Protein AF-0000000072628852 (afdb_homodimer)

pLDDT: mean 93.54, std 13.9, range [22.5, 98.94]

InterPro domains:
  IPR001269 tRNA-dihydrouridine synthase [PIRSF006621] (16-279)
  IPR013785 Aldolase-type TIM barrel [G3DSA:3.20.20.70] (20-251)
  IPR018517 tRNA-dihydrouridine synthase, conserved site [PS01136] (101-119)
  IPR035587 DUS-like, FMN-binding domain [PF01207] (23-256)
  IPR035587 DUS-like, FMN-binding domain [cd02801] (21-249)

Solvent-accessible surface area (backbone atoms only — not comparable to full-atom values): 32462 Å² total; per-residue (Å²): 133,85,78,76,81,78,78,78,78,82,73,81,76,72,75,74,76,78,50,44,34,29,40,39,60,31,74,90,55,24,42,71,73,47,44,56,53,27,47,76,21,50,38,71,42,41,24,29,26,67,37,52,18,59,41,45,64,74,29,69,72,36,25,62,73,73,59,66,79,44,90,96,51,58,31,32,44,28,28,34,48,81,47,35,66,38,44,32,53,37,46,61,73,43,60,91,49,40,43,27,38,29,41,40,27,35,50,62,50,63,79,45,30,76,72,44,18,17,34,45,41,65,80,36,54,64,56,53,24,48,27,45,31,50,27,41,68,76,49,72,54,82,82,52,36,39,29,42,34,32,44,40,50,95,44,66,66,58,37,43,50,43,51,50,45,37,49,72,31,59,44,56,35,40,35,40,32,31,41,37,68,86,52,81,82,64,79,56,41,54,67,58,49,24,54,42,41,72,70,46,89,58,52,30,28,41,26,62,92,34,61,37,37,66,50,37,52,50,50,25,66,71,22,65,28,51,21,36,32,26,52,69,24,38,50,35,15,48,34,13,62,63,62,38,91,54,49,49,70,66,58,54,52,51,51,54,50,49,39,70,73,65,66,56,57,55,70,64,56,49,50,51,47,53,38,35,38,55,83,75,40,57,70,74,57,42,57,54,59,74,64,56,88,44,64,67,58,48,53,51,48,40,53,64,70,63,74,90,132,82,79,75,77,73,76,75,76,78,72,78,77,71,73,74,77,77,51,42,34,30,40,39,60,30,74,88,54,24,42,72,71,48,44,55,52,26,47,75,21,51,38,71,43,41,25,29,26,66,36,53,18,59,40,43,63,75,29,70,71,36,25,61,73,73,60,66,80,44,91,95,49,57,32,33,43,26,29,34,50,79,46,34,64,38,44,32,54,35,46,61,74,44,60,90,49,40,44,26,37,28,40,41,28,34,49,62,50,64,80,45,29,76,72,44,18,18,33,46,41,66,79,36,53,65,58,53,25,48,27,46,30,49,26,38,68,77,48,71,56,81,80,50,37,39,29,40,34,33,43,40,52,96,45,65,66,58,36,43,50,40,50,51,46,37,49,72,32,59,42,57,35,39,33,40,31,31,41,37,67,86,53,81,84,63,79,57,42,53,67,57,50,25,53,42,42,72,72,46,90,59,50,31,28,41,27,61,90,34,61,39,36,66,51,38,53,49,49,26,66,72,23,65,28,50,20,34,31,25,52,68,25,40,50,35,15,48,33,13,61,63,63,39,91,54,50,47,71,66,58,56,51,51,51,54,50,50,39,71,73,67,66,56,56,56,68,64,56,49,50,51,48,51,38,36,38,55,83,74,40,56,70,72,57,42,58,54,59,75,65,57,84,46,64,67,58,48,52,52,46,39,52,64,70,64,73,91

Radius of gyration: 30.69 Å; Cα contacts (8 Å, |Δi|>4): 1149; chains: 2; bounding box: 57×159×66 Å

Sequence (616 aa):
MISEEQENNDDFDQQQCVPLFVAAPMVRYSKLPFRRLVKNYGCDIVYTPMIYADCFIKSEKCRAVEFVPSDGDFPIVQFAAKNAEDFAGAAELVYGHCQGIDLNCGCPKRDVRSEGFGSKLLDDPQLIFDIVRQCRRRISDENFSISIKIRLKKSLEETVDLCRKAEYAGISHITVHARTVEQRNEPPNYDSIATIKQALNIPVFANGNCKTRLEALNISKLTKADGVMAANGLLENPAMFSGYLKTPKQCVLNWLEIENEENLSFEYFHQILVFMLRSSLPKEKRNIFNCLKNSNDVRNFLKEFYFDMISEEQENNDDFDQQQCVPLFVAAPMVRYSKLPFRRLVKNYGCDIVYTPMIYADCFIKSEKCRAVEFVPSDGDFPIVQFAAKNAEDFAGAAELVYGHCQGIDLNCGCPKRDVRSEGFGSKLLDDPQLIFDIVRQCRRRISDENFSISIKIRLKKSLEETVDLCRKAEYAGISHITVHARTVEQRNEPPNYDSIATIKQALNIPVFANGNCKTRLEALNISKLTKADGVMAANGLLENPAMFSGYLKTPKQCVLNWLEIENEENLSFEYFHQILVFMLRSSLPKEKRNIFNCLKNSNDVRNFLKEFYFD

Organism: Meloidogyne incognita (NCBI:txid6306)

Nearest PDB structures (foldseek):
  6ei9-assembly2_B  TM=8.338E-01  e=3.652E-18  Escherichia coli
  1vhn-assembly1_A  TM=8.479E-01  e=5.421E-18  Thermotoga maritima
  3b0u-assembly2_Y  TM=8.279E-01  e=1.067E-17  Thermus thermophilus HB8
  3b0p-assembly1_A  TM=8.114E-01  e=1.693E-16  Thermus thermophilus HB8
  8e5h-assembly1_A  TM=6.664E-01  e=9.885E-09  Stutzerimonas chloritidismutans AW-1

Secondary structure (DSSP, 8-state):
-----------------PPEEEEPP-TTT-SHHHHHHHHTTT-SEEBPPPEEHHHHHH-HHHHHHH---BTTB-PEEEEE-SSHHHHHHHHHHHTTSSSEEEEEE----HHHHTTT-GGGGGG-HHHHHHHHHHHHHH---TTSEEEEEEEE-SSHHHHHHHHHHHHHHT-SEEEEEEEESS-SSSPP-HHHHHHHHHH-SS-EEEESS--SHHHHHHHHHHH--SEEEESHHHHH-TTGGGT-SS--HHHHHHHHHHHHHHT--HHHHHHHHHHHHTTTS-HHHHHHHHT--SHHHHHHHHIIIII-/-----------------PPEEEEPP-TTT-SHHHHHHHHTTT-SEEBPPPEEHHHHHH-HHHHHHH---BTTB-PEEEEE-SSHHHHHHHHHHHTTSSSEEEEEE----HHHHTTT-GGGGGG-HHHHHHHHHHHHHH---TTSEEEEEEEE-SSHHHHHHHHHHHHHHT-SEEEEEEEESS-SSSPP-HHHHHHHHHH-SS-EEEESS--SHHHHHHHHHHH--SEEEESHHHHH-TTGGGT-SS--HHHHHHHHHHHHHHT--HHHHHHHHHHHHTTTS-HHHHHHHHT--SHHHHHHHHIIIII-

Foldseek 3Di:
DCPPPPPPPPPPPVVLQQFAEEADADQQALDPLLVVLLVVQRHPAYEYHEAELVCCQPDPVSVVVRDDQDPPAAHAYEYWDQAQCSLLSSQVVCPPRHQAYEAALAALDPVQVVVPTHVNCLVPLVRLLRNLLSSCVSPVPLRHAYEYEHEDDPDLVSVLVSLVSNVVSPGQEYEYEQHHSPDDPDAGDLVSLLVSVVSDDHAYEYEDDDQALVSFSVSCVSNVGNHYYYYLNCLLASNRNNPDPAHDPVSLVSLLVSCVVPVDDFVNSLSSVLSRCVVVDPPVLSVVSNPDDDDVVNVVSCVPGPPD/DPPPPPPPPPPPPPVLQQFAEEADADQQALDPLLVVLLVVQRHPAYEYHEAELVCCQPDPVSVVVRDDQDPPAAHAYEYWDQAQCSLLSSQVVCPPRHQAYEAALAALDPVQVVVPTHVNCLVPLVRLLRNLLSSCVSPVPLRHAYEYEHEDDPDLVSVLVSLVSNVVSPGQEYEYEQHDSPDDPDAGDLVSLLVSCVSDDHAYEYEDDDQALVSFSVSCVSNVGNHYYYYLNCLLASNRNNPDPAHDPVSLVSLLVSCVVPVDDFVNSLSSVLSRCVVVDPPVLSVVSNPDDDDVVNVVSCVPGPPD

Structure (mmCIF, N/CA/C/O backbone):
data_AF-0000000072628852-model_v1
#
loop_
_entity.id
_entity.type
_entity.pdbx_description
1 polymer 'tRNA-dihydrouridine synthase'
#
loop_
_atom_site.group_PDB
_atom_site.id
_atom_site.type_symbol
_atom_site.label_atom_id
_atom_site.label_alt_id
_atom_site.label_comp_id
_atom_site.label_asym_id
_atom_site.label_entity_id
_atom_site.label_seq_id
_atom_site.pdbx_PDB_ins_code
_atom_site.Cartn_x
_atom_site.Cartn_y
_atom_site.Cartn_z
_atom_site.occupancy
_atom_site.B_iso_or_equiv
_atom_site.auth_seq_id
_atom_site.auth_comp_id
_atom_site.auth_asym_id
_atom_site.auth_atom_id
_atom_site.pdbx_PDB_model_num
ATOM 1 N N . MET A 1 1 ? -4.297 -82.688 -24.359 1 22.5 1 MET A N 1
ATOM 2 C CA . MET A 1 1 ? -4.555 -81.875 -23.156 1 22.5 1 MET A CA 1
ATOM 3 C C . MET A 1 1 ? -3.748 -80.625 -23.172 1 22.5 1 MET A C 1
ATOM 5 O O . MET A 1 1 ? -2.52 -80.625 -23.062 1 22.5 1 MET A O 1
ATOM 9 N N . ILE A 1 2 ? -4.082 -79.5 -24.062 1 34.38 2 ILE A N 1
ATOM 10 C CA . ILE A 1 2 ? -3.463 -78.438 -24.797 1 34.38 2 ILE A CA 1
ATOM 11 C C . ILE A 1 2 ? -2.973 -77.375 -23.812 1 34.38 2 ILE A C 1
ATOM 13 O O . ILE A 1 2 ? -3.768 -76.562 -23.297 1 34.38 2 ILE A O 1
ATOM 17 N N . SER A 1 3 ? -2.162 -77.688 -22.641 1 27.27 3 SER A N 1
ATOM 18 C CA . SER A 1 3 ? -2.07 -76.812 -21.484 1 27.27 3 SER A CA 1
ATOM 19 C C . SER A 1 3 ? -1.473 -75.438 -21.844 1 27.27 3 SER A C 1
ATOM 21 O O . SER A 1 3 ? -0.261 -75.312 -22.047 1 27.27 3 SER A O 1
ATOM 23 N N . GLU A 1 4 ? -1.907 -74.625 -22.797 1 32.44 4 GLU A N 1
ATOM 24 C CA . GLU A 1 4 ? -1.335 -73.312 -23.172 1 32.44 4 GLU A CA 1
ATOM 25 C C . GLU A 1 4 ? -1.199 -72.375 -21.969 1 32.44 4 GLU A C 1
ATOM 27 O O . GLU A 1 4 ? -2.176 -72.125 -21.266 1 32.44 4 GLU A O 1
ATOM 32 N N . GLU A 1 5 ? 0.048 -72.188 -21.25 1 34.59 5 GLU A N 1
ATOM 33 C CA . GLU A 1 5 ? 0.589 -71.312 -20.219 1 34.59 5 GLU A CA 1
ATOM 34 C C . GLU A 1 5 ? 0.271 -69.875 -20.516 1 34.59 5 GLU A C 1
ATOM 36 O O . GLU A 1 5 ? 0.734 -69.312 -21.516 1 34.59 5 GLU A O 1
ATOM 41 N N . GLN A 1 6 ? -0.986 -69.375 -20.344 1 37.25 6 GLN A N 1
ATOM 42 C CA . GLN A 1 6 ? -1.382 -67.938 -20.438 1 37.25 6 GLN A CA 1
ATOM 43 C C . GLN A 1 6 ? -0.416 -67.062 -19.672 1 37.25 6 GLN A C 1
ATOM 45 O O . GLN A 1 6 ? -0.27 -67.188 -18.453 1 37.25 6 GLN A O 1
ATOM 50 N N . GLU A 1 7 ? 0.814 -66.562 -20.219 1 35.31 7 GLU A N 1
ATOM 51 C CA . GLU A 1 7 ? 1.742 -65.562 -19.797 1 35.31 7 GLU A CA 1
ATOM 52 C C . GLU A 1 7 ? 0.994 -64.312 -19.297 1 35.31 7 GLU A C 1
ATOM 54 O O . GLU A 1 7 ? 0.261 -63.656 -20.047 1 35.31 7 GLU A O 1
ATOM 59 N N . ASN A 1 8 ? 0.384 -64.25 -18.031 1 33.16 8 ASN A N 1
ATOM 60 C CA . ASN A 1 8 ? -0.067 -63.094 -17.281 1 33.16 8 ASN A CA 1
ATOM 61 C C . ASN A 1 8 ? 0.908 -61.938 -17.422 1 33.16 8 ASN A C 1
ATOM 63 O O . ASN A 1 8 ? 2.045 -62 -16.953 1 33.16 8 ASN A O 1
ATOM 67 N N . ASN A 1 9 ? 1.044 -61.219 -18.562 1 30.7 9 ASN A N 1
ATOM 68 C CA . ASN A 1 9 ? 1.742 -59.969 -18.781 1 30.7 9 ASN A CA 1
ATOM 69 C C . ASN A 1 9 ? 1.612 -59.031 -17.578 1 30.7 9 ASN A C 1
ATOM 71 O O . ASN A 1 9 ? 0.508 -58.625 -17.234 1 30.7 9 ASN A O 1
ATOM 75 N N . ASP A 1 10 ? 2.355 -59.094 -16.375 1 33.31 10 ASP A N 1
ATOM 76 C CA . ASP A 1 10 ? 2.758 -58.125 -15.344 1 33.31 10 ASP A CA 1
ATOM 77 C C . ASP A 1 10 ? 2.83 -56.719 -15.906 1 33.31 10 ASP A C 1
ATOM 79 O O . ASP A 1 10 ? 3.871 -56.281 -16.422 1 33.31 10 ASP A O 1
ATOM 83 N N . ASP A 1 11 ? 2.014 -56.188 -16.766 1 36.69 11 ASP A N 1
ATOM 84 C CA . ASP A 1 11 ? 1.852 -54.781 -17.094 1 36.69 11 ASP A CA 1
ATOM 85 C C . ASP A 1 11 ? 2.078 -53.906 -15.867 1 36.69 11 ASP A C 1
ATOM 87 O O . ASP A 1 11 ? 1.419 -54.094 -14.836 1 36.69 11 ASP A O 1
ATOM 91 N N . PHE A 1 12 ? 3.311 -53.438 -15.484 1 36.75 12 PHE A N 1
ATOM 92 C CA . PHE A 1 12 ? 3.803 -52.375 -14.609 1 36.75 12 PHE A CA 1
ATOM 93 C C . PHE A 1 12 ? 2.74 -51.312 -14.406 1 36.75 12 PHE A C 1
ATOM 95 O O . PHE A 1 12 ? 2.441 -50.531 -15.328 1 36.75 12 PHE A O 1
ATOM 102 N N . ASP A 1 13 ? 1.627 -51.344 -13.766 1 40 13 ASP A N 1
ATOM 103 C CA . ASP A 1 13 ? 0.833 -50.344 -13.031 1 40 13 ASP A CA 1
ATOM 104 C C . ASP A 1 13 ? 1.716 -49.219 -12.477 1 40 13 ASP A C 1
ATOM 106 O O . ASP A 1 13 ? 2.221 -49.344 -11.359 1 40 13 ASP A O 1
ATOM 110 N N . GLN A 1 14 ? 2.771 -48.688 -13.031 1 41.69 14 GLN A N 1
ATOM 111 C CA . GLN A 1 14 ? 3.383 -47.438 -12.602 1 41.69 14 GLN A CA 1
ATOM 112 C C . GLN A 1 14 ? 2.344 -46.5 -12 1 41.69 14 GLN A C 1
ATOM 114 O O . GLN A 1 14 ? 1.432 -46.031 -12.688 1 41.69 14 GLN A O 1
ATOM 119 N N . GLN A 1 15 ? 1.755 -46.594 -10.875 1 46.47 15 GLN A N 1
ATOM 120 C CA . GLN A 1 15 ? 0.965 -45.688 -10.055 1 46.47 15 GLN A CA 1
ATOM 121 C C . GLN A 1 15 ? 1.312 -44.25 -10.359 1 46.47 15 GLN A C 1
ATOM 123 O O . GLN A 1 15 ? 2.352 -43.75 -9.93 1 46.47 15 GLN A O 1
ATOM 128 N N . GLN A 1 16 ? 1.058 -43.719 -11.531 1 56.16 16 GLN A N 1
ATOM 129 C CA . GLN A 1 16 ? 1.302 -42.312 -11.891 1 56.16 16 GLN A CA 1
ATOM 130 C C . GLN A 1 16 ? 0.922 -41.375 -10.758 1 56.16 16 GLN A C 1
ATOM 132 O O . GLN A 1 16 ? -0.224 -41.375 -10.305 1 56.16 16 GLN A O 1
ATOM 137 N N . CYS A 1 17 ? 1.879 -40.969 -9.906 1 74.94 17 CYS A N 1
ATOM 138 C CA . CYS A 1 17 ? 1.706 -39.969 -8.836 1 74.94 17 CYS A CA 1
ATOM 139 C C . CYS A 1 17 ? 0.996 -38.75 -9.352 1 74.94 17 CYS A C 1
ATOM 141 O O . CYS A 1 17 ? 1.376 -38.188 -10.383 1 74.94 17 CYS A O 1
ATOM 143 N N . VAL A 1 18 ? -0.235 -38.5 -8.992 1 91.31 18 VAL A N 1
ATOM 144 C CA . VAL A 1 18 ? -1.035 -37.312 -9.297 1 91.31 18 VAL A CA 1
ATOM 145 C C . VAL A 1 18 ? -0.277 -36.062 -8.883 1 91.31 18 VAL A C 1
ATOM 147 O O . VAL A 1 18 ? 0.222 -35.969 -7.758 1 91.31 18 VAL A O 1
ATOM 150 N N . PRO A 1 19 ? -0.02 -35.188 -9.891 1 98 19 PRO A N 1
ATOM 151 C CA . PRO A 1 19 ? 0.67 -33.938 -9.547 1 98 19 PRO A CA 1
ATOM 152 C C . PRO A 1 19 ? -0.123 -33.062 -8.57 1 98 19 PRO A C 1
ATOM 154 O O . PRO A 1 19 ? -1.332 -33.25 -8.414 1 98 19 PRO A O 1
ATOM 157 N N . LEU A 1 20 ? 0.575 -32.219 -7.867 1 98.62 20 LEU A N 1
ATOM 158 C CA . LEU A 1 20 ? -0.123 -31.188 -7.105 1 98.62 20 LEU A CA 1
ATOM 159 C C . LEU A 1 20 ? -0.82 -30.203 -8.039 1 98.62 20 LEU A C 1
ATOM 161 O O . LEU A 1 20 ? -0.266 -29.828 -9.07 1 98.62 20 LEU A O 1
ATOM 165 N N . PHE A 1 21 ? -2.006 -29.828 -7.676 1 98.88 21 PHE A N 1
ATOM 166 C CA . PHE A 1 21 ? -2.752 -28.812 -8.406 1 98.88 21 PHE A CA 1
ATOM 167 C C . PHE A 1 21 ? -2.574 -27.438 -7.762 1 98.88 21 PHE A C 1
ATOM 169 O O . PHE A 1 21 ? -2.957 -27.234 -6.609 1 98.88 21 PHE A O 1
ATOM 176 N N . VAL A 1 22 ? -2.045 -26.484 -8.555 1 98.94 22 VAL A N 1
ATOM 177 C CA . VAL A 1 22 ? -1.587 -25.234 -7.984 1 98.94 22 VAL A CA 1
ATOM 178 C C . VAL A 1 22 ? -2.322 -24.062 -8.648 1 98.94 22 VAL A C 1
ATOM 180 O O . VAL A 1 22 ? -2.408 -23.984 -9.875 1 98.94 22 VAL A O 1
ATOM 183 N N . ALA A 1 23 ? -2.906 -23.172 -7.801 1 98.88 23 ALA A N 1
ATOM 184 C CA . ALA A 1 23 ? -3.463 -21.922 -8.312 1 98.88 23 ALA A CA 1
ATOM 185 C C . ALA A 1 23 ? -2.393 -20.844 -8.391 1 98.88 23 ALA A C 1
ATOM 187 O O . ALA A 1 23 ? -1.745 -20.531 -7.391 1 98.88 23 ALA A O 1
ATOM 188 N N . ALA A 1 24 ? -2.279 -20.25 -9.516 1 98.88 24 ALA A N 1
ATOM 189 C CA . ALA A 1 24 ? -1.207 -19.297 -9.805 1 98.88 24 ALA A CA 1
ATOM 190 C C . ALA A 1 24 ? -1.455 -17.953 -9.117 1 98.88 24 ALA A C 1
ATOM 192 O O . ALA A 1 24 ? -2.592 -17.641 -8.766 1 98.88 24 ALA A O 1
ATOM 193 N N . PRO A 1 25 ? -0.35 -17.219 -8.828 1 98.75 25 PRO A N 1
ATOM 194 C CA . PRO A 1 25 ? -0.549 -15.82 -8.453 1 98.75 25 PRO A CA 1
ATOM 195 C C . PRO A 1 25 ? -1.113 -14.977 -9.594 1 98.75 25 PRO A C 1
ATOM 197 O O . PRO A 1 25 ? -0.546 -14.961 -10.695 1 98.75 25 PRO A O 1
ATOM 200 N N . MET A 1 26 ? -2.189 -14.336 -9.266 1 97.25 26 MET A N 1
ATOM 201 C CA . MET A 1 26 ? -2.859 -13.445 -10.211 1 97.25 26 MET A CA 1
ATOM 202 C C . MET A 1 26 ? -3.217 -12.117 -9.555 1 97.25 26 MET A C 1
ATOM 204 O O . MET A 1 26 ? -4.109 -12.062 -8.711 1 97.25 26 MET A O 1
ATOM 208 N N . VAL A 1 27 ? -2.57 -11 -9.812 1 91.75 27 VAL A N 1
ATOM 209 C CA . VAL A 1 27 ? -2.592 -9.719 -9.125 1 91.75 27 VAL A CA 1
ATOM 210 C C . VAL A 1 27 ? -4.035 -9.273 -8.898 1 91.75 27 VAL A C 1
ATOM 212 O O . VAL A 1 27 ? -4.387 -8.812 -7.809 1 91.75 27 VAL A O 1
ATOM 215 N N . ARG A 1 28 ? -4.992 -9.547 -9.766 1 90.5 28 ARG A N 1
ATOM 216 C CA . ARG A 1 28 ? -6.352 -9.031 -9.633 1 90.5 28 ARG A CA 1
ATOM 217 C C . ARG A 1 28 ? -7.305 -10.125 -9.164 1 90.5 28 ARG A C 1
ATOM 219 O O . ARG A 1 28 ? -8.438 -9.844 -8.758 1 90.5 28 ARG A O 1
ATOM 226 N N . TYR A 1 29 ? -6.797 -11.305 -9.016 1 96 29 TYR A N 1
ATOM 227 C CA . TYR A 1 29 ? -7.832 -12.328 -8.945 1 96 29 TYR A CA 1
ATOM 228 C C . TYR A 1 29 ? -7.551 -13.32 -7.82 1 96 29 TYR A C 1
ATOM 230 O O . TYR A 1 29 ? -8.469 -13.75 -7.121 1 96 29 TYR A O 1
ATOM 238 N N . SER A 1 30 ? -6.301 -13.672 -7.578 1 97.88 30 SER A N 1
ATOM 239 C CA . SER A 1 30 ? -6.016 -14.711 -6.59 1 97.88 30 SER A CA 1
ATOM 240 C C . SER A 1 30 ? -6.051 -14.148 -5.176 1 97.88 30 SER A C 1
ATOM 242 O O . SER A 1 30 ? -5.168 -14.438 -4.363 1 97.88 30 SER A O 1
ATOM 244 N N . LYS A 1 31 ? -7.008 -13.328 -4.914 1 96.31 31 LYS A N 1
ATOM 245 C CA . LYS A 1 31 ? -7.266 -12.805 -3.574 1 96.31 31 LYS A CA 1
ATOM 246 C C . LYS A 1 31 ? -7.875 -13.883 -2.678 1 96.31 31 LYS A C 1
ATOM 248 O O . LYS A 1 31 ? -8.203 -14.977 -3.145 1 96.31 31 LYS A O 1
ATOM 253 N N . LEU A 1 32 ? -8.023 -13.547 -1.388 1 96.5 32 LEU A N 1
ATOM 254 C CA . LEU A 1 32 ? -8.445 -14.508 -0.367 1 96.5 32 LEU A CA 1
ATOM 255 C C . LEU A 1 32 ? -9.734 -15.203 -0.772 1 96.5 32 LEU A C 1
ATOM 257 O O . LEU A 1 32 ? -9.812 -16.438 -0.744 1 96.5 32 LEU A O 1
ATOM 261 N N . PRO A 1 33 ? -10.82 -14.453 -1.237 1 97 33 PRO A N 1
ATOM 262 C CA . PRO A 1 33 ? -12.07 -15.141 -1.57 1 97 33 PRO A CA 1
ATOM 263 C C . PRO A 1 33 ? -11.906 -16.156 -2.699 1 97 33 PRO A C 1
ATOM 265 O O . PRO A 1 33 ? -12.469 -17.25 -2.641 1 97 33 PRO A O 1
ATOM 268 N N . PHE A 1 34 ? -11.156 -15.852 -3.676 1 98.25 34 PHE A N 1
ATOM 269 C CA . PHE A 1 34 ? -10.961 -16.781 -4.785 1 98.25 34 PHE A CA 1
ATOM 270 C C . PHE A 1 34 ? -10.133 -17.969 -4.352 1 98.25 34 PHE A C 1
ATOM 272 O O . PHE A 1 34 ? -10.406 -19.109 -4.762 1 98.25 34 PHE A O 1
ATOM 279 N N . ARG A 1 35 ? -9.086 -17.719 -3.527 1 98.25 35 ARG A N 1
ATOM 280 C CA . ARG A 1 35 ? -8.289 -18.828 -2.996 1 98.25 35 ARG A CA 1
ATOM 281 C C . ARG A 1 35 ? -9.164 -19.797 -2.203 1 98.25 35 ARG A C 1
ATOM 283 O O . ARG A 1 35 ? -9.016 -21.016 -2.326 1 98.25 35 ARG A O 1
ATOM 290 N N . ARG A 1 36 ? -10.062 -19.234 -1.469 1 97.25 36 ARG A N 1
ATOM 291 C CA . ARG A 1 36 ? -10.984 -20.062 -0.709 1 97.25 36 ARG A CA 1
ATOM 292 C C . ARG A 1 36 ? -11.844 -20.922 -1.639 1 97.25 36 ARG A C 1
ATOM 294 O O . ARG A 1 36 ? -12.062 -22.109 -1.378 1 97.25 36 ARG A O 1
ATOM 301 N N . LEU A 1 37 ? -12.273 -20.328 -2.676 1 98.25 37 LEU A N 1
ATOM 302 C CA . LEU A 1 37 ? -13.133 -21.016 -3.629 1 98.25 37 LEU A CA 1
ATOM 303 C C . LEU A 1 37 ? -12.406 -22.188 -4.273 1 98.25 37 LEU A C 1
ATOM 305 O O . LEU A 1 37 ? -12.883 -23.328 -4.227 1 98.25 37 LEU A O 1
ATOM 309 N N . VAL A 1 38 ? -11.242 -21.969 -4.789 1 98.62 38 VAL A N 1
ATOM 310 C CA . VAL A 1 38 ? -10.562 -22.984 -5.57 1 98.62 38 VAL A CA 1
ATOM 311 C C . VAL A 1 38 ? -10.047 -24.094 -4.645 1 98.62 38 VAL A C 1
ATOM 313 O O . VAL A 1 38 ? -9.898 -25.234 -5.059 1 98.62 38 VAL A O 1
ATOM 316 N N . LYS A 1 39 ? -9.75 -23.75 -3.441 1 98 39 LYS A N 1
ATOM 317 C CA . LYS A 1 39 ? -9.352 -24.766 -2.469 1 98 39 LYS A CA 1
ATOM 318 C C . LYS A 1 39 ? -10.469 -25.781 -2.264 1 98 39 LYS A C 1
ATOM 320 O O . LYS A 1 39 ? -10.195 -26.969 -2.043 1 98 39 LYS A O 1
ATOM 325 N N . ASN A 1 40 ? -11.641 -25.328 -2.383 1 97.31 40 ASN A N 1
ATOM 326 C CA . ASN A 1 40 ? -12.789 -26.219 -2.229 1 97.31 40 ASN A CA 1
ATOM 327 C C . ASN A 1 40 ? -12.969 -27.109 -3.451 1 97.31 40 ASN A C 1
ATOM 329 O O . ASN A 1 40 ? -13.75 -28.062 -3.416 1 97.31 40 ASN A O 1
ATOM 333 N N . TYR A 1 41 ? -12.227 -26.797 -4.457 1 98.44 41 TYR A N 1
ATOM 334 C CA . TYR A 1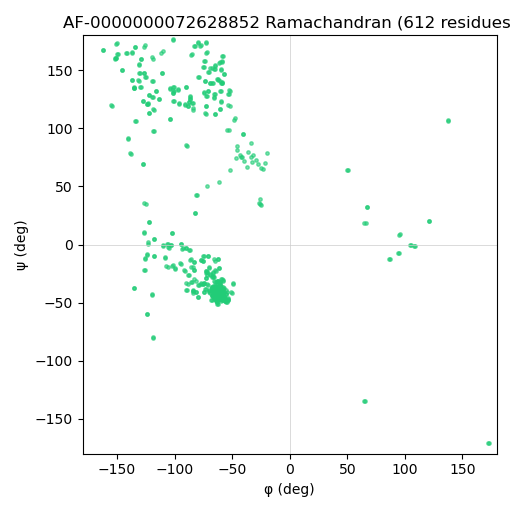 41 ? -12.43 -27.547 -5.699 1 98.44 41 TYR A CA 1
ATOM 335 C C . TYR A 1 41 ? -11.117 -28.141 -6.188 1 98.44 41 TYR A C 1
ATOM 337 O O . TYR A 1 41 ? -10.836 -28.141 -7.387 1 98.44 41 TYR A O 1
ATOM 345 N N . GLY A 1 42 ? -10.273 -28.562 -5.258 1 97.75 42 GLY A N 1
ATOM 346 C CA . GLY A 1 42 ? -9.227 -29.5 -5.605 1 97.75 42 GLY A CA 1
ATOM 347 C C . GLY A 1 42 ? -7.855 -28.859 -5.699 1 97.75 42 GLY A C 1
ATOM 348 O O . GLY A 1 42 ? -6.855 -29.547 -5.941 1 97.75 42 GLY A O 1
ATOM 349 N N . CYS A 1 43 ? -7.754 -27.562 -5.48 1 98.44 43 CYS A N 1
ATOM 350 C CA . CYS A 1 43 ? -6.426 -26.953 -5.453 1 98.44 43 CYS A CA 1
ATOM 351 C C . CYS A 1 43 ? -5.664 -27.375 -4.199 1 98.44 43 CYS A C 1
ATOM 353 O O . CYS A 1 43 ? -6.195 -27.297 -3.09 1 98.44 43 CYS A O 1
ATOM 355 N N . ASP A 1 44 ? -4.438 -27.781 -4.426 1 98.38 44 ASP A N 1
ATOM 356 C CA . ASP A 1 44 ? -3.584 -28.203 -3.32 1 98.38 44 ASP A CA 1
ATOM 357 C C . ASP A 1 44 ? -2.801 -27.016 -2.748 1 98.38 44 ASP A C 1
ATOM 359 O O . ASP A 1 44 ? -2.574 -26.953 -1.539 1 98.38 44 ASP A O 1
ATOM 363 N N . ILE A 1 45 ? -2.344 -26.156 -3.6 1 98.69 45 ILE A N 1
ATOM 364 C CA . ILE A 1 45 ? -1.549 -24.984 -3.242 1 98.69 45 ILE A CA 1
ATOM 365 C C . ILE A 1 45 ? -2.141 -23.75 -3.898 1 98.69 45 ILE A C 1
ATOM 367 O O . ILE A 1 45 ? -2.537 -23.781 -5.066 1 98.69 45 ILE A O 1
ATOM 371 N N . VAL A 1 46 ? -2.242 -22.688 -3.127 1 98.75 46 VAL A N 1
ATOM 372 C CA . VAL A 1 46 ? -2.74 -21.422 -3.656 1 98.75 46 VAL A CA 1
ATOM 373 C C . VAL A 1 46 ? -1.729 -20.312 -3.383 1 98.75 46 VAL A C 1
ATOM 375 O O . VAL A 1 46 ? -1.062 -20.312 -2.346 1 98.75 46 VAL A O 1
ATOM 378 N N . TYR A 1 47 ? -1.639 -19.391 -4.344 1 98.88 47 TYR A N 1
ATOM 379 C CA . TYR A 1 47 ? -0.746 -18.25 -4.23 1 98.88 47 TYR A CA 1
ATOM 380 C C . TYR A 1 47 ? -1.536 -16.953 -4.055 1 98.88 47 TYR A C 1
ATOM 382 O O . TYR A 1 47 ? -2.627 -16.812 -4.609 1 98.88 47 TYR A O 1
ATOM 390 N N . THR A 1 48 ? -0.963 -16.047 -3.334 1 98.56 48 THR A N 1
ATOM 391 C CA . THR A 1 48 ? -1.486 -14.688 -3.332 1 98.56 48 THR A CA 1
ATOM 392 C C . THR A 1 48 ? -1.178 -13.984 -4.652 1 98.56 48 THR A C 1
ATOM 394 O O . THR A 1 48 ? -0.356 -14.469 -5.438 1 98.56 48 THR A O 1
ATOM 397 N N . PRO A 1 49 ? -1.883 -12.82 -4.887 1 97.88 49 PRO A N 1
ATOM 398 C CA . PRO A 1 49 ? -1.33 -11.938 -5.918 1 97.88 49 PRO A CA 1
ATOM 399 C C . PRO A 1 49 ? 0.097 -11.492 -5.609 1 97.88 49 PRO A C 1
ATOM 401 O O . PRO A 1 49 ? 0.551 -11.609 -4.469 1 97.88 49 PRO A O 1
ATOM 404 N N . MET A 1 50 ? 0.748 -11.039 -6.594 1 98.12 50 MET A N 1
ATOM 405 C CA . MET A 1 50 ? 2.08 -10.477 -6.375 1 98.12 50 MET A CA 1
ATOM 406 C C . MET A 1 50 ? 2.008 -9.219 -5.516 1 98.12 50 MET A C 1
ATOM 408 O O . MET A 1 50 ? 1.192 -8.336 -5.777 1 98.12 50 MET A O 1
ATOM 412 N N . ILE A 1 51 ? 2.822 -9.195 -4.488 1 98.25 51 ILE A N 1
ATOM 413 C CA . ILE A 1 51 ? 2.906 -8.07 -3.557 1 98.25 51 ILE A CA 1
ATOM 414 C C . ILE A 1 51 ? 4.297 -7.445 -3.631 1 98.25 51 ILE A C 1
ATOM 416 O O . ILE A 1 51 ? 5.305 -8.148 -3.613 1 98.25 51 ILE A O 1
ATOM 420 N N . TYR A 1 52 ? 4.363 -6.152 -3.734 1 98.06 52 TYR A N 1
ATOM 421 C CA . TYR A 1 52 ? 5.664 -5.496 -3.682 1 98.06 52 TYR A CA 1
ATOM 422 C C . TYR A 1 52 ? 6.227 -5.516 -2.268 1 98.06 52 TYR A C 1
ATOM 424 O O . TYR A 1 52 ? 5.664 -4.902 -1.358 1 98.06 52 TYR A O 1
ATOM 432 N N . ALA A 1 53 ? 7.324 -6.125 -2.125 1 98.5 53 ALA A N 1
ATOM 433 C CA . ALA A 1 53 ? 7.895 -6.383 -0.806 1 98.5 53 ALA A CA 1
ATOM 434 C C . ALA A 1 53 ? 8.211 -5.082 -0.08 1 98.5 53 ALA A C 1
ATOM 436 O O . ALA A 1 53 ? 7.961 -4.953 1.12 1 98.5 53 ALA A O 1
ATOM 437 N N . ASP A 1 54 ? 8.742 -4.145 -0.765 1 96.69 54 ASP A N 1
ATOM 438 C CA . ASP A 1 54 ? 9.141 -2.893 -0.131 1 96.69 54 ASP A CA 1
ATOM 439 C C . ASP A 1 54 ? 7.926 -2.137 0.404 1 96.69 54 ASP A C 1
ATOM 441 O O . ASP A 1 54 ? 7.957 -1.613 1.52 1 96.69 54 ASP A O 1
ATOM 445 N N . CYS A 1 55 ? 6.852 -2.088 -0.366 1 96.88 55 CYS A N 1
ATOM 446 C CA . CYS A 1 55 ? 5.617 -1.461 0.094 1 96.88 55 CYS A CA 1
ATOM 447 C C . CYS A 1 55 ? 5.055 -2.189 1.309 1 96.88 55 CYS A C 1
ATOM 449 O O . CYS A 1 55 ? 4.582 -1.556 2.254 1 96.88 55 CYS A O 1
ATOM 451 N N . PHE A 1 56 ? 5.121 -3.471 1.25 1 97.88 56 PHE A N 1
ATOM 452 C CA . PHE A 1 56 ? 4.613 -4.332 2.312 1 97.88 56 PHE A CA 1
ATOM 453 C C . PHE A 1 56 ? 5.34 -4.059 3.625 1 97.88 56 PHE A C 1
ATOM 455 O O . PHE A 1 56 ? 4.734 -4.113 4.695 1 97.88 56 PHE A O 1
ATOM 462 N N . ILE A 1 57 ? 6.598 -3.738 3.559 1 96.5 57 ILE A N 1
ATOM 463 C CA . ILE A 1 57 ? 7.434 -3.527 4.734 1 96.5 57 ILE A CA 1
ATOM 464 C C . ILE A 1 57 ? 7.215 -2.117 5.277 1 96.5 57 ILE A C 1
ATOM 466 O O . ILE A 1 57 ? 7.031 -1.933 6.484 1 96.5 57 ILE A O 1
ATOM 470 N N . LYS A 1 58 ? 7.102 -1.166 4.422 1 93 58 LYS A N 1
ATOM 471 C CA . LYS A 1 58 ? 7.195 0.238 4.812 1 93 58 LYS A CA 1
ATOM 472 C C . LYS A 1 58 ? 5.863 0.751 5.348 1 93 58 LYS A C 1
ATOM 474 O O . LYS A 1 58 ? 5.832 1.639 6.203 1 93 58 LYS A O 1
ATOM 479 N N . SER A 1 59 ? 4.832 0.186 4.848 1 92.62 59 SER A N 1
ATOM 480 C CA . SER A 1 59 ? 3.525 0.772 5.133 1 92.62 59 SER A CA 1
ATOM 481 C C . SER A 1 59 ? 2.59 -0.249 5.773 1 92.62 59 SER A C 1
ATOM 483 O O . SER A 1 59 ? 2.219 -1.24 5.141 1 92.62 59 SER A O 1
ATOM 485 N N . GLU A 1 60 ? 2.166 0.091 6.922 1 90.69 60 GLU A N 1
ATOM 486 C CA . GLU A 1 60 ? 1.219 -0.771 7.621 1 90.69 60 GLU A CA 1
ATOM 487 C C . GLU A 1 60 ? -0.118 -0.833 6.887 1 90.69 60 GLU A C 1
ATOM 489 O O . GLU A 1 60 ? -0.753 -1.888 6.832 1 90.69 60 GLU A O 1
ATOM 494 N N . LYS A 1 61 ? -0.532 0.272 6.336 1 90.62 61 LYS A N 1
ATOM 495 C CA . LYS A 1 61 ? -1.782 0.32 5.586 1 90.62 61 LYS A CA 1
ATOM 496 C C . LYS A 1 61 ? -1.721 -0.586 4.359 1 90.62 61 LYS A C 1
ATOM 498 O O . LYS A 1 61 ? -2.67 -1.318 4.074 1 90.62 61 LYS A O 1
ATOM 503 N N . CYS A 1 62 ? -0.594 -0.521 3.697 1 92.62 62 CYS A N 1
ATOM 504 C CA . CYS A 1 62 ? -0.407 -1.377 2.531 1 92.62 62 CYS A CA 1
ATOM 505 C C . CYS A 1 62 ? -0.357 -2.846 2.934 1 92.62 62 CYS A C 1
ATOM 507 O O . CYS A 1 62 ? -0.981 -3.691 2.293 1 92.62 62 CYS A O 1
ATOM 509 N N . ARG A 1 63 ? 0.356 -3.084 3.984 1 94.88 63 ARG A N 1
ATOM 510 C CA . ARG A 1 63 ? 0.481 -4.445 4.492 1 94.88 63 ARG A CA 1
ATOM 511 C C . ARG A 1 63 ? -0.886 -5.039 4.816 1 94.88 63 ARG A C 1
ATOM 513 O O . ARG A 1 63 ? -1.173 -6.184 4.461 1 94.88 63 ARG A O 1
ATOM 520 N N . ALA A 1 64 ? -1.792 -4.277 5.352 1 91.88 64 ALA A N 1
ATOM 521 C CA . ALA A 1 64 ? -3.094 -4.723 5.84 1 91.88 64 ALA A CA 1
ATOM 522 C C . ALA A 1 64 ? -4.027 -5.055 4.68 1 91.88 64 ALA A C 1
ATOM 524 O O . ALA A 1 64 ? -4.961 -5.852 4.832 1 91.88 64 ALA A O 1
ATOM 525 N N . VAL A 1 65 ? -3.73 -4.48 3.551 1 91.75 65 VAL A N 1
ATOM 526 C CA . VAL A 1 65 ? -4.648 -4.715 2.439 1 91.75 65 VAL A CA 1
ATOM 527 C C . VAL A 1 65 ? -4.078 -5.793 1.518 1 91.75 65 VAL A C 1
ATOM 529 O O . VAL A 1 65 ? -4.812 -6.398 0.732 1 91.75 65 VAL A O 1
ATOM 532 N N . GLU A 1 66 ? -2.789 -5.949 1.645 1 93.44 66 GLU A N 1
ATOM 533 C CA . GLU A 1 66 ? -2.146 -6.898 0.741 1 93.44 66 GLU A CA 1
ATOM 534 C C . GLU A 1 66 ? -2.258 -8.328 1.269 1 93.44 66 GLU A C 1
ATOM 536 O O . GLU A 1 66 ? -2.5 -9.258 0.502 1 93.44 66 GLU A O 1
ATOM 541 N N . PHE A 1 67 ? -2.092 -8.477 2.588 1 96 67 PHE A N 1
ATOM 542 C CA . PHE A 1 67 ? -2.137 -9.82 3.154 1 96 67 PHE A CA 1
ATOM 543 C C . PHE A 1 67 ? -2.541 -9.773 4.625 1 96 67 PHE A C 1
ATOM 545 O O . PHE A 1 67 ? -1.85 -9.172 5.445 1 96 67 PHE A O 1
ATOM 552 N N . VAL A 1 68 ? -3.621 -10.422 4.875 1 90 68 VAL A N 1
ATOM 553 C CA . VAL A 1 68 ? -4.105 -10.586 6.242 1 90 68 VAL A CA 1
ATOM 554 C C . VAL A 1 68 ? -4.281 -12.07 6.555 1 90 68 VAL A C 1
ATOM 556 O O . VAL A 1 68 ? -4.988 -12.781 5.836 1 90 68 VAL A O 1
ATOM 559 N N . PRO A 1 69 ? -3.566 -12.508 7.582 1 92.44 69 PRO A N 1
ATOM 560 C CA . PRO A 1 69 ? -3.768 -13.898 7.977 1 92.44 69 PRO A CA 1
ATOM 561 C C . PRO A 1 69 ? -5.238 -14.242 8.203 1 92.44 69 PRO A C 1
ATOM 563 O O . PRO A 1 69 ? -5.984 -13.43 8.766 1 92.44 69 PRO A O 1
ATOM 566 N N . SER A 1 70 ? -5.672 -15.227 7.703 1 92.75 70 SER A N 1
ATOM 567 C CA . SER A 1 70 ? -7.055 -15.68 7.824 1 92.75 70 SER A CA 1
ATOM 568 C C . SER A 1 70 ? -7.121 -17.188 8.078 1 92.75 70 SER A C 1
ATOM 570 O O . SER A 1 70 ? -6.355 -17.953 7.492 1 92.75 70 SER A O 1
ATOM 572 N N . ASP A 1 71 ? -8.023 -17.531 8.891 1 91.62 71 ASP A N 1
ATOM 573 C CA . ASP A 1 71 ? -8.172 -18.953 9.211 1 91.62 71 ASP A CA 1
ATOM 574 C C . ASP A 1 71 ? -8.484 -19.766 7.965 1 91.62 71 ASP A C 1
ATOM 576 O O . ASP A 1 71 ? -9.344 -19.391 7.164 1 91.62 71 ASP A O 1
ATOM 580 N N . GLY A 1 72 ? -7.754 -20.828 7.852 1 91.69 72 GLY A N 1
ATOM 581 C CA . GLY A 1 72 ? -8.008 -21.75 6.754 1 91.69 72 GLY A CA 1
ATOM 582 C C . GLY A 1 72 ? -7.285 -21.359 5.477 1 91.69 72 GLY A C 1
ATOM 583 O O . GLY A 1 72 ? -7.293 -22.125 4.504 1 91.69 72 GLY A O 1
ATOM 584 N N . ASP A 1 73 ? -6.773 -20.188 5.449 1 93.81 73 ASP A N 1
ATOM 585 C CA . ASP A 1 73 ? -6.008 -19.734 4.285 1 93.81 73 ASP A CA 1
ATOM 586 C C . ASP A 1 73 ? -4.512 -19.75 4.574 1 93.81 73 ASP A C 1
ATOM 588 O O . ASP A 1 73 ? -4 -18.891 5.301 1 93.81 73 ASP A O 1
ATOM 592 N N . PHE A 1 74 ? -3.807 -20.672 3.99 1 96.81 74 PHE A N 1
ATOM 593 C CA . PHE A 1 74 ? -2.371 -20.828 4.191 1 96.81 74 PHE A CA 1
ATOM 594 C C . PHE A 1 74 ? -1.639 -20.859 2.855 1 96.81 74 PHE A C 1
ATOM 596 O O . PHE A 1 74 ? -1.047 -21.875 2.49 1 96.81 74 PHE A O 1
ATOM 603 N N . PRO A 1 75 ? -1.614 -19.766 2.199 1 98.69 75 PRO A N 1
ATOM 604 C CA . PRO A 1 75 ? -1.091 -19.688 0.833 1 98.69 75 PRO A CA 1
ATOM 605 C C . PRO A 1 75 ? 0.431 -19.578 0.788 1 98.69 75 PRO A C 1
ATOM 607 O O . PRO A 1 75 ? 1.076 -19.484 1.834 1 98.69 75 PRO A O 1
ATOM 610 N N . ILE A 1 76 ? 0.972 -19.688 -0.361 1 98.81 76 ILE A N 1
ATOM 611 C CA . ILE A 1 76 ? 2.293 -19.141 -0.649 1 98.81 76 ILE A CA 1
ATOM 612 C C . ILE A 1 76 ? 2.166 -17.656 -1.034 1 98.81 76 ILE A C 1
ATOM 614 O O . ILE A 1 76 ? 1.426 -17.312 -1.957 1 98.81 76 ILE A O 1
ATOM 618 N N . VAL A 1 77 ? 2.816 -16.781 -0.314 1 98.88 77 VAL A N 1
ATOM 619 C CA . VAL A 1 77 ? 2.77 -15.352 -0.572 1 98.88 77 VAL A CA 1
ATOM 620 C C . VAL A 1 77 ? 3.844 -14.977 -1.591 1 98.88 77 VAL A C 1
ATOM 622 O O . VAL A 1 77 ? 5.031 -15.203 -1.36 1 98.88 77 VAL A O 1
ATOM 625 N N . GLN A 1 78 ? 3.391 -14.367 -2.682 1 98.94 78 GLN A N 1
ATOM 626 C CA . GLN A 1 78 ? 4.379 -14 -3.689 1 98.94 78 GLN A CA 1
ATOM 627 C C . GLN A 1 78 ? 4.789 -12.539 -3.545 1 98.94 78 GLN A C 1
ATOM 629 O O . GLN A 1 78 ? 3.936 -11.648 -3.471 1 98.94 78 GLN A O 1
ATOM 634 N N . PHE A 1 79 ? 6.078 -12.344 -3.594 1 98.88 79 PHE A N 1
ATOM 635 C CA . PHE A 1 79 ? 6.605 -10.992 -3.473 1 98.88 79 PHE A CA 1
ATOM 636 C C . PHE A 1 79 ? 7.383 -10.602 -4.727 1 98.88 79 PHE A C 1
ATOM 638 O O . PHE A 1 79 ? 8.102 -11.43 -5.297 1 98.88 79 PHE A O 1
ATOM 645 N N . ALA A 1 80 ? 7.238 -9.375 -5.141 1 98.69 80 ALA A N 1
ATOM 646 C CA . ALA A 1 80 ? 8.195 -8.711 -6.02 1 98.69 80 ALA A CA 1
ATOM 647 C C . ALA A 1 80 ? 9.297 -8.031 -5.215 1 98.69 80 ALA A C 1
ATOM 649 O O . ALA A 1 80 ? 9.031 -7.145 -4.398 1 98.69 80 ALA A O 1
ATOM 650 N N . ALA A 1 81 ? 10.492 -8.43 -5.426 1 98.75 81 ALA A N 1
ATOM 651 C CA . ALA A 1 81 ? 11.656 -7.855 -4.754 1 98.75 81 ALA A CA 1
ATOM 652 C C . ALA A 1 81 ? 12.867 -7.836 -5.676 1 98.75 81 ALA A C 1
ATOM 654 O O . ALA A 1 81 ? 13.008 -8.695 -6.547 1 98.75 81 ALA A O 1
ATOM 655 N N . LYS A 1 82 ? 13.727 -6.859 -5.465 1 98.12 82 LYS A N 1
ATOM 656 C CA . LYS A 1 82 ? 14.914 -6.746 -6.305 1 98.12 82 LYS A CA 1
ATOM 657 C C . LYS A 1 82 ? 16.188 -6.676 -5.457 1 98.12 82 LYS A C 1
ATOM 659 O O . LYS A 1 82 ? 17.25 -6.27 -5.941 1 98.12 82 LYS A O 1
ATOM 664 N N . ASN A 1 83 ? 16.016 -6.941 -4.141 1 97.88 83 ASN A N 1
ATOM 665 C CA . ASN A 1 83 ? 17.156 -7.066 -3.238 1 97.88 83 ASN A CA 1
ATOM 666 C C . ASN A 1 83 ? 16.859 -8.008 -2.076 1 97.88 83 ASN A C 1
ATOM 668 O O . ASN A 1 83 ? 15.688 -8.273 -1.777 1 97.88 83 ASN A O 1
ATOM 672 N N . ALA A 1 84 ? 17.906 -8.469 -1.481 1 98.62 84 ALA A N 1
ATOM 673 C CA . ALA A 1 84 ? 17.797 -9.5 -0.453 1 98.62 84 ALA A CA 1
ATOM 674 C C . ALA A 1 84 ? 17.094 -8.969 0.792 1 98.62 84 ALA A C 1
ATOM 676 O O . ALA A 1 84 ? 16.281 -9.664 1.403 1 98.62 84 ALA A O 1
ATOM 677 N N . GLU A 1 85 ? 17.328 -7.793 1.135 1 97.81 85 GLU A N 1
ATOM 678 C CA . GLU A 1 85 ? 16.781 -7.203 2.359 1 97.81 85 GLU A CA 1
ATOM 679 C C . GLU A 1 85 ? 15.266 -7.098 2.305 1 97.81 85 GLU A C 1
ATOM 681 O O . GLU A 1 85 ? 14.578 -7.465 3.26 1 97.81 85 GLU A O 1
ATOM 686 N N . ASP A 1 86 ? 14.781 -6.645 1.216 1 98 86 ASP A N 1
ATOM 687 C CA . ASP A 1 86 ? 13.344 -6.484 1.066 1 98 86 ASP A CA 1
ATOM 688 C C . ASP A 1 86 ? 12.633 -7.836 1.057 1 98 86 ASP A C 1
ATOM 690 O O . ASP A 1 86 ? 11.594 -8.008 1.7 1 98 86 ASP A O 1
ATOM 694 N N . PHE A 1 87 ? 13.203 -8.805 0.334 1 98.81 87 PHE A N 1
ATOM 695 C CA . PHE A 1 87 ? 12.586 -10.125 0.235 1 98.81 87 PHE A CA 1
ATOM 696 C C . PHE A 1 87 ? 12.555 -10.812 1.596 1 98.81 87 PHE A C 1
ATOM 698 O O . PHE A 1 87 ? 11.5 -11.273 2.037 1 98.81 87 PHE A O 1
ATOM 705 N N . ALA A 1 88 ? 13.68 -10.781 2.266 1 98.75 88 ALA A N 1
ATOM 706 C CA . ALA A 1 88 ? 13.773 -11.406 3.578 1 98.75 88 ALA A CA 1
ATOM 707 C C . ALA A 1 88 ? 12.914 -10.672 4.602 1 98.75 88 ALA A C 1
ATOM 709 O O . ALA A 1 88 ? 12.25 -11.297 5.434 1 98.75 88 ALA A O 1
ATOM 710 N N . GLY A 1 89 ? 12.961 -9.328 4.574 1 98.38 89 GLY A N 1
ATOM 711 C CA . GLY A 1 89 ? 12.141 -8.547 5.48 1 98.38 89 GLY A CA 1
ATOM 712 C C . GLY A 1 89 ? 10.656 -8.836 5.352 1 98.38 89 GLY A C 1
ATOM 713 O O . GLY A 1 89 ? 9.961 -9.008 6.359 1 98.38 89 GLY A O 1
ATOM 714 N N . ALA A 1 90 ? 10.188 -8.875 4.125 1 98.69 90 ALA A N 1
ATOM 715 C CA . ALA A 1 90 ? 8.781 -9.188 3.883 1 98.69 90 ALA A CA 1
ATOM 716 C C . ALA A 1 90 ? 8.461 -10.609 4.328 1 98.69 90 ALA A C 1
ATOM 718 O O . ALA A 1 90 ? 7.395 -10.859 4.902 1 98.69 90 ALA A O 1
ATOM 719 N N . ALA A 1 91 ? 9.359 -11.516 4.078 1 98.75 91 ALA A N 1
ATOM 720 C CA . ALA A 1 91 ? 9.188 -12.906 4.48 1 98.75 91 ALA A CA 1
ATOM 721 C C . ALA A 1 91 ? 8.984 -13.023 5.988 1 98.75 91 ALA A C 1
ATOM 723 O O . ALA A 1 91 ? 8.109 -13.758 6.445 1 98.75 91 ALA A O 1
ATOM 724 N N . GLU A 1 92 ? 9.742 -12.328 6.719 1 98.5 92 GLU A N 1
ATOM 725 C CA . GLU A 1 92 ? 9.664 -12.383 8.18 1 98.5 92 GLU A CA 1
ATOM 726 C C . GLU A 1 92 ? 8.305 -11.891 8.68 1 98.5 92 GLU A C 1
ATOM 728 O O . GLU A 1 92 ? 7.801 -12.383 9.688 1 98.5 92 GLU A O 1
ATOM 733 N N . LEU A 1 93 ? 7.746 -10.977 7.953 1 98 93 LEU A N 1
ATOM 734 C CA . LEU A 1 93 ? 6.473 -10.398 8.367 1 98 93 LEU A CA 1
ATOM 735 C C . LEU A 1 93 ? 5.336 -11.398 8.18 1 98 93 LEU A C 1
ATOM 737 O O . LEU A 1 93 ? 4.316 -11.328 8.875 1 98 93 LEU A O 1
ATOM 741 N N . VAL A 1 94 ? 5.512 -12.383 7.266 1 98.31 94 VAL A N 1
ATOM 74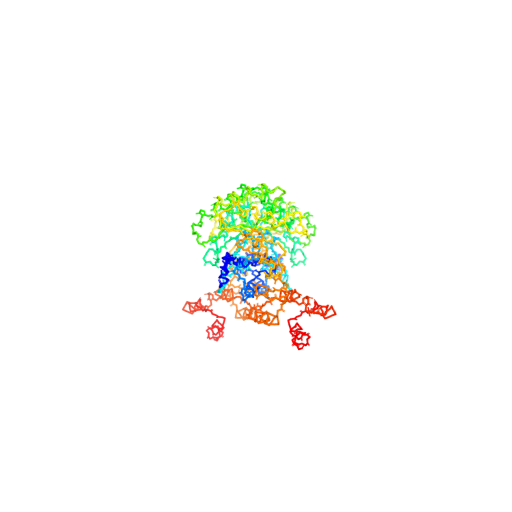2 C CA . VAL A 1 94 ? 4.406 -13.297 6.996 1 98.31 94 VAL A CA 1
ATOM 743 C C . VAL A 1 94 ? 4.715 -14.672 7.574 1 98.31 94 VAL A C 1
ATOM 745 O O . VAL A 1 94 ? 3.859 -15.562 7.57 1 98.31 94 VAL A O 1
ATOM 748 N N . TYR A 1 95 ? 5.957 -14.844 7.984 1 98.31 95 TYR A N 1
ATOM 749 C CA . TYR A 1 95 ? 6.359 -16.109 8.578 1 98.31 95 TYR A CA 1
ATOM 750 C C . TYR A 1 95 ? 5.438 -16.5 9.727 1 98.31 95 TYR A C 1
ATOM 752 O O . TYR A 1 95 ? 5.129 -15.664 10.586 1 98.31 95 TYR A O 1
ATOM 760 N N . GLY A 1 96 ? 4.934 -17.719 9.727 1 96.94 96 GLY A N 1
ATOM 761 C CA . GLY A 1 96 ? 4.012 -18.188 10.742 1 96.94 96 GLY A CA 1
ATOM 762 C C . GLY A 1 96 ? 2.555 -18.031 10.344 1 96.94 96 GLY A C 1
ATOM 763 O O . GLY A 1 96 ? 1.668 -18.609 10.984 1 96.94 96 GLY A O 1
ATOM 764 N N . HIS A 1 97 ? 2.281 -17.344 9.18 1 97.31 97 HIS A N 1
ATOM 765 C CA . HIS A 1 97 ? 0.903 -17.062 8.789 1 97.31 97 HIS A CA 1
ATOM 766 C C . HIS A 1 97 ? 0.611 -17.625 7.395 1 97.31 97 HIS A C 1
ATOM 768 O O . HIS A 1 97 ? -0.491 -17.438 6.871 1 97.31 97 HIS A O 1
ATOM 774 N N . CYS A 1 98 ? 1.56 -18.234 6.816 1 98.12 98 CYS A N 1
ATOM 775 C CA . CYS A 1 98 ? 1.431 -18.797 5.473 1 98.12 98 CYS A CA 1
ATOM 776 C C . CYS A 1 98 ? 2.32 -20.016 5.301 1 98.12 98 CYS A C 1
ATOM 778 O O . CYS A 1 98 ? 3.102 -20.359 6.191 1 98.12 98 CYS A O 1
ATOM 780 N N . GLN A 1 99 ? 2.152 -20.641 4.168 1 97.69 99 GLN A N 1
ATOM 781 C CA . GLN A 1 99 ? 2.906 -21.859 3.863 1 97.69 99 GLN A CA 1
ATOM 782 C C . GLN A 1 99 ? 4.352 -21.531 3.496 1 97.69 99 GLN A C 1
ATOM 784 O O . GLN A 1 99 ? 5.258 -22.328 3.758 1 97.69 99 GLN A O 1
ATOM 789 N N . GLY A 1 100 ? 4.508 -20.453 2.891 1 98.62 100 GLY A N 1
ATOM 790 C CA . GLY A 1 100 ? 5.801 -20 2.4 1 98.62 100 GLY A CA 1
ATOM 791 C C . GLY A 1 100 ? 5.719 -18.75 1.553 1 98.62 100 GLY A C 1
ATOM 792 O O . GLY A 1 100 ? 4.684 -18.078 1.533 1 98.62 100 GLY A O 1
ATOM 793 N N . ILE A 1 101 ? 6.859 -18.438 0.941 1 98.88 101 ILE A N 1
ATOM 794 C CA . ILE A 1 101 ? 6.926 -17.25 0.092 1 98.88 101 ILE A CA 1
ATOM 795 C C . ILE A 1 101 ? 7.516 -17.625 -1.268 1 98.88 101 ILE A C 1
ATOM 797 O O . ILE A 1 101 ? 8.133 -18.672 -1.415 1 98.88 101 ILE A O 1
ATOM 801 N N . ASP A 1 102 ? 7.242 -16.781 -2.205 1 98.94 102 ASP A N 1
ATOM 802 C CA . ASP A 1 102 ? 7.707 -16.953 -3.578 1 98.94 102 ASP A CA 1
ATOM 803 C C . ASP A 1 102 ? 8.25 -15.648 -4.141 1 98.94 102 ASP A C 1
ATOM 805 O O . ASP A 1 102 ? 7.672 -14.578 -3.914 1 98.94 102 ASP A O 1
ATOM 809 N N . LEU A 1 103 ? 9.383 -15.711 -4.793 1 98.94 103 LEU A N 1
ATOM 810 C CA . LEU A 1 103 ? 9.938 -14.562 -5.512 1 98.94 103 LEU A CA 1
ATOM 811 C C . LEU A 1 103 ? 9.469 -14.555 -6.961 1 98.94 103 LEU A C 1
ATOM 813 O O . LEU A 1 103 ? 9.703 -15.508 -7.703 1 98.94 103 LEU A O 1
ATOM 817 N N . ASN A 1 104 ? 8.812 -13.531 -7.332 1 98.88 104 ASN A N 1
ATOM 818 C CA . ASN A 1 104 ? 8.383 -13.383 -8.719 1 98.88 104 ASN A CA 1
ATOM 819 C C . ASN A 1 104 ? 9.547 -13.055 -9.641 1 98.88 104 ASN A C 1
ATOM 821 O O . ASN A 1 104 ? 10.102 -11.953 -9.57 1 98.88 104 ASN A O 1
ATOM 825 N N . CYS A 1 105 ? 9.898 -13.93 -10.5 1 98.81 105 CYS A N 1
ATOM 826 C CA . CYS A 1 105 ? 10.938 -13.727 -11.508 1 98.81 105 CYS A CA 1
ATOM 827 C C . CYS A 1 105 ? 10.375 -13.93 -12.914 1 98.81 105 CYS A C 1
ATOM 829 O O . CYS A 1 105 ? 11.117 -14.289 -13.828 1 98.81 105 CYS A O 1
ATOM 831 N N . GLY A 1 106 ? 9.039 -13.828 -12.984 1 98 106 GLY A N 1
ATOM 832 C CA . GLY A 1 106 ? 8.477 -14.25 -14.258 1 98 106 GLY A CA 1
ATOM 833 C C . GLY A 1 106 ? 7.59 -13.188 -14.891 1 98 106 GLY A C 1
ATOM 834 O O . GLY A 1 106 ? 7.332 -13.234 -16.094 1 98 106 GLY A O 1
ATOM 835 N N . CYS A 1 107 ? 7.055 -12.242 -14.141 1 97.38 107 CYS A N 1
ATOM 836 C CA . CYS A 1 107 ? 6.117 -11.258 -14.672 1 97.38 107 CYS A CA 1
ATOM 837 C C . CYS A 1 107 ? 6.762 -10.445 -15.797 1 97.38 107 CYS A C 1
ATOM 839 O O . CYS A 1 107 ? 7.766 -9.773 -15.578 1 97.38 107 CYS A O 1
ATOM 841 N N . PRO A 1 108 ? 6.152 -10.445 -16.969 1 97.31 108 PRO A N 1
ATOM 842 C CA . PRO A 1 108 ? 6.766 -9.805 -18.141 1 97.31 108 PRO A CA 1
ATOM 843 C C . PRO A 1 108 ? 6.309 -8.359 -18.328 1 97.31 108 PRO A C 1
ATOM 845 O O . PRO A 1 108 ? 6.758 -7.676 -19.25 1 97.31 108 PRO A O 1
ATOM 848 N N . LYS A 1 109 ? 5.406 -7.902 -17.5 1 95.38 109 LYS A N 1
ATOM 849 C CA . LYS A 1 109 ? 4.828 -6.574 -17.688 1 95.38 109 LYS A CA 1
ATOM 850 C C . LYS A 1 109 ? 5.91 -5.496 -17.656 1 95.38 109 LYS A C 1
ATOM 852 O O . LYS A 1 109 ? 6.785 -5.512 -16.781 1 95.38 109 LYS A O 1
ATOM 857 N N . ARG A 1 110 ? 5.793 -4.555 -18.5 1 94.69 110 ARG A N 1
ATOM 858 C CA . ARG A 1 110 ? 6.801 -3.514 -18.688 1 94.69 110 ARG A CA 1
ATOM 859 C C . ARG A 1 110 ? 6.961 -2.68 -17.422 1 94.69 110 ARG A C 1
ATOM 861 O O . ARG A 1 110 ? 8.086 -2.355 -17.016 1 94.69 110 ARG A O 1
ATOM 868 N N . ASP A 1 111 ? 5.867 -2.326 -16.797 1 91 111 ASP A N 1
ATOM 869 C CA . ASP A 1 111 ? 5.902 -1.462 -15.617 1 91 111 ASP A CA 1
ATOM 870 C C . ASP A 1 111 ? 6.582 -2.16 -14.445 1 91 111 ASP A C 1
ATOM 872 O O . ASP A 1 111 ? 7.184 -1.507 -13.586 1 91 111 ASP A O 1
ATOM 876 N N . VAL A 1 112 ? 6.52 -3.443 -14.422 1 95.19 112 VAL A N 1
ATOM 877 C CA . VAL A 1 112 ? 7.168 -4.23 -13.383 1 95.19 112 VAL A CA 1
ATOM 878 C C . VAL A 1 112 ? 8.656 -4.363 -13.695 1 95.19 112 VAL A C 1
ATOM 880 O O . VAL A 1 112 ? 9.5 -4.078 -12.836 1 95.19 112 VAL A O 1
ATOM 883 N N . ARG A 1 113 ? 8.969 -4.664 -14.945 1 96.69 113 ARG A N 1
ATOM 884 C CA . ARG A 1 113 ? 10.344 -4.891 -15.367 1 96.69 113 ARG A CA 1
ATOM 885 C C . ARG A 1 113 ? 11.164 -3.602 -15.289 1 96.69 113 ARG A C 1
ATOM 887 O O . ARG A 1 113 ? 12.336 -3.627 -14.914 1 96.69 113 ARG A O 1
ATOM 894 N N . SER A 1 114 ? 10.523 -2.537 -15.609 1 94.88 114 SER A N 1
ATOM 895 C CA . SER A 1 114 ? 11.227 -1.258 -15.633 1 94.88 114 SER A CA 1
ATOM 896 C C . SER A 1 114 ? 11.695 -0.859 -14.242 1 94.88 114 SER A C 1
ATOM 898 O O . SER A 1 114 ? 12.664 -0.112 -14.102 1 94.88 114 SER A O 1
ATOM 900 N N . GLU A 1 115 ? 11.062 -1.4 -13.289 1 93.81 115 GLU A N 1
ATOM 901 C CA . GLU A 1 115 ? 11.438 -1.096 -11.906 1 93.81 115 GLU A CA 1
ATOM 902 C C . GLU A 1 115 ? 12.406 -2.139 -11.359 1 93.81 115 GLU A C 1
ATOM 904 O O . GLU A 1 115 ? 12.766 -2.094 -10.18 1 93.81 115 GLU A O 1
ATOM 909 N N . GLY A 1 116 ? 12.727 -3.061 -12.164 1 96.88 116 GLY A N 1
ATOM 910 C CA . GLY A 1 116 ? 13.742 -4.035 -11.781 1 96.88 116 GLY A CA 1
ATOM 911 C C . GLY A 1 116 ? 13.156 -5.305 -11.195 1 96.88 116 GLY A C 1
ATOM 912 O O . GLY A 1 116 ? 13.883 -6.145 -10.664 1 96.88 116 GLY A O 1
ATOM 913 N N . PHE A 1 117 ? 11.836 -5.469 -11.242 1 98.12 117 PHE A N 1
ATOM 914 C CA . PHE A 1 117 ? 11.141 -6.609 -10.656 1 98.12 117 PHE A CA 1
ATOM 915 C C . PHE A 1 117 ? 10.773 -7.629 -11.734 1 98.12 117 PHE A C 1
ATOM 917 O O . PHE A 1 117 ? 11.016 -7.402 -12.922 1 98.12 117 PHE A O 1
ATOM 924 N N . GLY A 1 118 ? 10.188 -8.766 -11.336 1 98.25 118 GLY A N 1
ATOM 925 C CA . GLY A 1 118 ? 9.656 -9.75 -12.266 1 98.25 118 GLY A CA 1
ATOM 926 C C . GLY A 1 118 ? 10.727 -10.391 -13.133 1 98.25 118 GLY A C 1
ATOM 927 O O . GLY A 1 118 ? 11.797 -10.758 -12.633 1 98.25 118 GLY A O 1
ATOM 928 N N . SER A 1 119 ? 10.422 -10.461 -14.344 1 98.62 119 SER A N 1
ATOM 929 C CA . SER A 1 119 ? 11.289 -11.195 -15.266 1 98.62 119 SER A CA 1
ATOM 930 C C . SER A 1 119 ? 12.602 -10.445 -15.508 1 98.62 119 SER A C 1
ATOM 932 O O . SER A 1 119 ? 13.539 -11.008 -16.078 1 98.62 119 SER A O 1
ATOM 934 N N . LYS A 1 120 ? 12.672 -9.188 -15.039 1 98.62 120 LYS A N 1
ATOM 935 C CA . LYS A 1 120 ? 13.953 -8.477 -15.102 1 98.62 120 LYS A CA 1
ATOM 936 C C . LYS A 1 120 ? 15.031 -9.227 -14.32 1 98.62 120 LYS A C 1
ATOM 938 O O . LYS A 1 120 ? 16.203 -9.195 -14.695 1 98.62 120 LYS A O 1
ATOM 943 N N . LEU A 1 121 ? 14.68 -9.938 -13.312 1 98.69 121 LEU A N 1
ATOM 944 C CA . LEU A 1 121 ? 15.609 -10.656 -12.453 1 98.69 121 LEU A CA 1
ATOM 945 C C . LEU A 1 121 ? 16.297 -11.781 -13.227 1 98.69 121 LEU A C 1
ATOM 947 O O . LEU A 1 121 ? 17.406 -12.203 -12.859 1 98.69 121 LEU A O 1
ATOM 951 N N . LEU A 1 122 ? 15.68 -12.281 -14.297 1 98.5 122 LEU A N 1
ATOM 952 C CA . LEU A 1 122 ? 16.25 -13.359 -15.094 1 98.5 122 LEU A CA 1
ATOM 953 C C . LEU A 1 122 ? 17.578 -12.93 -15.711 1 98.5 122 LEU A C 1
ATOM 955 O O . LEU A 1 122 ? 18.422 -13.773 -16.047 1 98.5 122 LEU A O 1
ATOM 959 N N . ASP A 1 123 ? 17.766 -11.672 -15.789 1 97.75 123 ASP A N 1
ATOM 960 C CA . ASP A 1 123 ? 18.984 -11.125 -16.391 1 97.75 123 ASP A CA 1
ATOM 961 C C . ASP A 1 123 ? 20.156 -11.234 -15.422 1 97.75 123 ASP A C 1
ATOM 963 O O . ASP A 1 123 ? 21.312 -11.094 -15.828 1 97.75 123 ASP A O 1
ATOM 967 N N . ASP A 1 124 ? 19.906 -11.508 -14.18 1 98.12 124 ASP A N 1
ATOM 968 C CA . ASP A 1 124 ? 20.953 -11.555 -13.156 1 98.12 124 ASP A CA 1
ATOM 969 C C . ASP A 1 124 ? 20.734 -12.742 -12.211 1 98.12 124 ASP A C 1
ATOM 971 O O . ASP A 1 124 ? 20.359 -12.555 -11.055 1 98.12 124 ASP A O 1
ATOM 975 N N . PRO A 1 125 ? 21.125 -13.961 -12.664 1 98.19 125 PRO A N 1
ATOM 976 C CA . PRO A 1 125 ? 20.938 -15.156 -11.836 1 98.19 125 PRO A CA 1
ATOM 977 C C . PRO A 1 125 ? 21.641 -15.055 -10.492 1 98.19 125 PRO A C 1
ATOM 979 O O . PRO A 1 125 ? 21.172 -15.617 -9.5 1 98.19 125 PRO A O 1
ATOM 982 N N . GLN A 1 126 ? 22.734 -14.344 -10.492 1 98.5 126 GLN A N 1
ATOM 983 C CA . GLN A 1 126 ? 23.453 -14.172 -9.234 1 98.5 126 GLN A CA 1
ATOM 984 C C . GLN A 1 126 ? 22.609 -13.398 -8.227 1 98.5 126 GLN A C 1
ATOM 986 O O . GLN A 1 126 ? 22.625 -13.703 -7.031 1 98.5 126 GLN A O 1
ATOM 991 N N . LEU A 1 127 ? 21.922 -12.391 -8.68 1 98.75 127 LEU A N 1
ATOM 992 C CA . LEU A 1 127 ? 21.047 -11.625 -7.801 1 98.75 127 LEU A CA 1
ATOM 993 C C . LEU A 1 127 ? 19.953 -12.523 -7.211 1 98.75 127 LEU A C 1
ATOM 995 O O . LEU A 1 127 ? 19.672 -12.445 -6.016 1 98.75 127 LEU A O 1
ATOM 999 N N . ILE A 1 128 ? 19.391 -13.367 -7.996 1 98.81 128 ILE A N 1
ATOM 1000 C CA . ILE A 1 128 ? 18.375 -14.305 -7.523 1 98.81 128 ILE A CA 1
ATOM 1001 C C . ILE A 1 128 ? 18.984 -15.211 -6.445 1 98.81 128 ILE A C 1
ATOM 1003 O O . ILE A 1 128 ? 18.375 -15.414 -5.391 1 98.81 128 ILE A O 1
ATOM 1007 N N . PHE A 1 129 ? 20.156 -15.703 -6.738 1 98.81 129 PHE A N 1
ATOM 1008 C CA . PHE A 1 129 ? 20.875 -16.531 -5.781 1 98.81 129 PHE A CA 1
ATOM 1009 C C . PHE A 1 129 ? 21.031 -15.812 -4.445 1 98.81 129 PHE A C 1
ATOM 1011 O O . PHE A 1 129 ? 20.703 -16.359 -3.395 1 98.81 129 PHE A O 1
ATOM 1018 N N . ASP A 1 130 ? 21.484 -14.578 -4.484 1 98.81 130 ASP A N 1
ATOM 1019 C CA . ASP A 1 130 ? 21.75 -13.797 -3.277 1 98.81 130 ASP A CA 1
ATOM 1020 C C . ASP A 1 130 ? 20.469 -13.547 -2.492 1 98.81 130 ASP A C 1
ATOM 1022 O O . ASP A 1 130 ? 20.453 -13.656 -1.264 1 98.81 130 ASP A O 1
ATOM 1026 N N . ILE A 1 131 ? 19.391 -13.227 -3.186 1 98.88 131 ILE A N 1
ATOM 1027 C CA . ILE A 1 131 ? 18.109 -12.938 -2.557 1 98.88 131 ILE A CA 1
ATOM 1028 C C . ILE A 1 131 ? 17.609 -14.18 -1.826 1 98.88 131 ILE A C 1
ATOM 1030 O O . ILE A 1 131 ? 17.25 -14.117 -0.646 1 98.88 131 ILE A O 1
ATOM 1034 N N . VAL A 1 132 ? 17.641 -15.305 -2.465 1 98.81 132 VAL A N 1
ATOM 1035 C CA . VAL A 1 132 ? 17.141 -16.547 -1.901 1 98.81 132 VAL A CA 1
ATOM 1036 C C . VAL A 1 132 ? 18.016 -16.984 -0.73 1 98.81 132 VAL A C 1
ATOM 1038 O O . VAL A 1 132 ? 17.516 -17.328 0.343 1 98.81 132 VAL A O 1
ATOM 1041 N N . ARG A 1 133 ? 19.312 -16.969 -0.937 1 98.5 133 ARG A N 1
ATOM 1042 C CA . ARG A 1 133 ? 20.25 -17.422 0.071 1 98.5 133 ARG A CA 1
ATOM 1043 C C . ARG A 1 133 ? 20.125 -16.609 1.355 1 98.5 133 ARG A C 1
ATOM 1045 O O . ARG A 1 133 ? 20.109 -17.172 2.453 1 98.5 133 ARG A O 1
ATOM 1052 N N . GLN A 1 134 ? 20.047 -15.328 1.195 1 98.44 134 GLN A N 1
ATOM 1053 C CA . GLN A 1 134 ? 19.938 -14.469 2.367 1 98.44 134 GLN A CA 1
ATOM 1054 C C . GLN A 1 134 ? 18.609 -14.711 3.09 1 98.44 134 GLN A C 1
ATOM 1056 O O . GLN A 1 134 ? 18.562 -14.719 4.32 1 98.44 134 GLN A O 1
ATOM 1061 N N . CYS A 1 135 ? 17.578 -14.844 2.318 1 98.62 135 CYS A N 1
ATOM 1062 C CA . CYS A 1 135 ? 16.281 -15.109 2.922 1 98.62 135 CYS A CA 1
ATOM 1063 C C . CYS A 1 135 ? 16.312 -16.422 3.697 1 98.62 135 CYS A C 1
ATOM 1065 O O . CYS A 1 135 ? 15.82 -16.484 4.828 1 98.62 135 CYS A O 1
ATOM 1067 N N . ARG A 1 136 ? 16.875 -17.469 3.146 1 97.88 136 ARG A N 1
ATOM 1068 C CA . ARG A 1 136 ? 16.984 -18.781 3.795 1 97.88 136 ARG A CA 1
ATOM 1069 C C . ARG A 1 136 ? 17.797 -18.688 5.078 1 97.88 136 ARG A C 1
ATOM 1071 O O . ARG A 1 136 ? 17.469 -19.328 6.082 1 97.88 136 ARG A O 1
ATOM 1078 N N . ARG A 1 137 ? 18.844 -17.891 5.09 1 97.19 137 ARG A N 1
ATOM 1079 C CA . ARG A 1 137 ? 19.656 -17.703 6.277 1 97.19 137 ARG A CA 1
ATOM 1080 C C . ARG A 1 137 ? 18.875 -17.016 7.391 1 97.19 137 ARG A C 1
ATOM 1082 O O . ARG A 1 137 ? 19.031 -17.359 8.562 1 97.19 137 ARG A O 1
ATOM 1089 N N . ARG A 1 138 ? 18.031 -16.109 7.02 1 97.5 138 ARG A N 1
ATOM 1090 C CA . ARG A 1 138 ? 17.25 -15.352 8 1 97.5 138 ARG A CA 1
ATOM 1091 C C . ARG A 1 138 ? 16.094 -16.188 8.531 1 97.5 138 ARG A C 1
ATOM 1093 O O . ARG A 1 138 ? 15.656 -16 9.672 1 97.5 138 ARG A O 1
ATOM 1100 N N . ILE A 1 139 ? 15.547 -17.031 7.652 1 97.56 139 ILE A N 1
ATOM 1101 C CA . ILE A 1 139 ? 14.508 -17.984 8.031 1 97.56 139 ILE A CA 1
ATOM 1102 C C . ILE A 1 139 ? 15.008 -19.406 7.801 1 97.56 139 ILE A C 1
ATOM 1104 O O . ILE A 1 139 ? 14.859 -19.953 6.703 1 97.56 139 ILE A O 1
ATOM 1108 N N . SER A 1 140 ? 15.477 -20.031 8.82 1 94.38 140 SER A N 1
ATOM 1109 C CA . SER A 1 140 ? 16.172 -21.312 8.695 1 94.38 140 SER A CA 1
ATOM 1110 C C . SER A 1 140 ? 15.195 -22.484 8.797 1 94.38 140 SER A C 1
ATOM 1112 O O . SER A 1 140 ? 15.586 -23.641 8.617 1 94.38 140 SER A O 1
ATOM 1114 N N . ASP A 1 141 ? 13.938 -22.188 9.031 1 96.56 141 ASP A N 1
ATOM 1115 C CA . ASP A 1 141 ? 12.906 -23.219 9.109 1 96.56 141 ASP A CA 1
ATOM 1116 C C . ASP A 1 141 ? 12.727 -23.922 7.762 1 96.56 141 ASP A C 1
ATOM 1118 O O . ASP A 1 141 ? 12.195 -23.344 6.816 1 96.56 141 ASP A O 1
ATOM 1122 N N . GLU A 1 142 ? 13.062 -25.125 7.656 1 92.31 142 GLU A N 1
ATOM 1123 C CA . GLU A 1 142 ? 13.031 -25.891 6.406 1 92.31 142 GLU A CA 1
ATOM 1124 C C . GLU A 1 142 ? 11.594 -26.156 5.969 1 92.31 142 GLU A C 1
ATOM 1126 O O . GLU A 1 142 ? 11.344 -26.484 4.801 1 92.31 142 GLU A O 1
ATOM 1131 N N . ASN A 1 143 ? 10.695 -26.047 6.898 1 95.94 143 ASN A N 1
ATOM 1132 C CA . ASN A 1 143 ? 9.297 -26.312 6.574 1 95.94 143 ASN A CA 1
ATOM 1133 C C . ASN A 1 143 ? 8.625 -25.094 5.965 1 95.94 143 ASN A C 1
ATOM 1135 O O . ASN A 1 143 ? 7.527 -25.188 5.418 1 95.94 143 ASN A O 1
ATOM 1139 N N . PHE A 1 144 ? 9.234 -23.984 6.094 1 98.19 144 PHE A N 1
ATOM 1140 C CA . PHE A 1 144 ? 8.758 -22.766 5.441 1 98.19 144 PHE A CA 1
ATOM 1141 C C . PHE A 1 144 ? 9.258 -22.688 4.004 1 98.19 144 PHE A C 1
ATOM 1143 O O . PHE A 1 144 ? 10.469 -22.578 3.77 1 98.19 144 PHE A O 1
ATOM 1150 N N . SER A 1 145 ? 8.375 -22.719 3.096 1 98.44 145 SER A N 1
ATOM 1151 C CA . SER A 1 145 ? 8.781 -22.781 1.694 1 98.44 145 SER A CA 1
ATOM 1152 C C . SER A 1 145 ? 9.312 -21.438 1.208 1 98.44 145 SER A C 1
ATOM 1154 O O . SER A 1 145 ? 8.727 -20.391 1.48 1 98.44 145 SER A O 1
ATOM 1156 N N . ILE A 1 146 ? 10.422 -21.453 0.589 1 98.88 146 ILE A N 1
ATOM 1157 C CA . ILE A 1 146 ? 10.945 -20.344 -0.207 1 98.88 146 ILE A CA 1
ATOM 1158 C C . ILE A 1 146 ? 11.125 -20.797 -1.656 1 98.88 146 ILE A C 1
ATOM 1160 O O . ILE A 1 146 ? 11.875 -21.734 -1.937 1 98.88 146 ILE A O 1
ATOM 1164 N N . SER A 1 147 ? 10.406 -20.188 -2.535 1 98.94 147 SER A N 1
ATOM 1165 C CA . SER A 1 147 ? 10.398 -20.625 -3.926 1 98.94 147 SER A CA 1
ATOM 1166 C C . SER A 1 147 ? 10.516 -19.453 -4.883 1 98.94 147 SER A C 1
ATOM 1168 O O . SER A 1 147 ? 10.547 -18.297 -4.453 1 98.94 147 SER A O 1
ATOM 1170 N N . ILE A 1 148 ? 10.734 -19.703 -6.176 1 98.94 148 ILE A N 1
ATOM 1171 C CA . ILE A 1 148 ? 10.719 -18.703 -7.223 1 98.94 148 ILE A CA 1
ATOM 1172 C C . ILE A 1 148 ? 9.836 -19.156 -8.375 1 98.94 148 ILE A C 1
ATOM 1174 O O . ILE A 1 148 ? 9.641 -20.359 -8.578 1 98.94 148 ILE A O 1
ATOM 1178 N N . LYS A 1 149 ? 9.227 -18.297 -9.016 1 98.94 149 LYS A N 1
ATOM 1179 C CA . LYS A 1 149 ? 8.539 -18.547 -10.273 1 98.94 149 LYS A CA 1
ATOM 1180 C C . LYS A 1 149 ? 9.219 -17.812 -11.43 1 98.94 149 LYS A C 1
ATOM 1182 O O . LYS A 1 149 ? 9.445 -16.609 -11.359 1 98.94 149 LYS A O 1
ATOM 1187 N N . ILE A 1 150 ? 9.578 -18.578 -12.477 1 98.88 150 ILE A N 1
ATOM 1188 C CA . ILE A 1 150 ? 10.352 -18 -13.57 1 98.88 150 ILE A CA 1
ATOM 1189 C C . ILE A 1 150 ? 9.648 -18.266 -14.898 1 98.88 150 ILE A C 1
ATOM 1191 O O . ILE A 1 150 ? 8.641 -18.969 -14.945 1 98.88 150 ILE A O 1
ATOM 1195 N N . ARG A 1 151 ? 10.125 -17.641 -15.938 1 98.75 151 ARG A N 1
ATOM 1196 C CA . ARG A 1 151 ? 9.898 -17.984 -17.344 1 98.75 151 ARG A CA 1
ATOM 1197 C C . ARG A 1 151 ? 11.172 -18.516 -17.984 1 98.75 151 ARG A C 1
ATOM 1199 O O . ARG A 1 151 ? 12.258 -18.406 -17.422 1 98.75 151 ARG A O 1
ATOM 1206 N N . LEU A 1 152 ? 10.984 -19.094 -19.125 1 98.62 152 LEU A N 1
ATOM 1207 C CA . LEU A 1 152 ? 12.133 -19.594 -19.875 1 98.62 152 LEU A CA 1
ATOM 1208 C C . LEU A 1 152 ? 12.977 -18.438 -20.406 1 98.62 152 LEU A C 1
ATOM 1210 O O . LEU A 1 152 ? 12.438 -17.422 -20.859 1 98.62 152 LEU A O 1
ATOM 1214 N N . LYS A 1 153 ? 14.289 -18.641 -20.297 1 98.06 153 LYS A N 1
ATOM 1215 C CA . LYS A 1 153 ? 15.203 -17.781 -21.031 1 98.06 153 LYS A CA 1
ATOM 1216 C C . LYS A 1 153 ? 15.297 -18.203 -22.5 1 98.06 153 LYS A C 1
ATOM 1218 O O . LYS A 1 153 ? 14.75 -19.234 -22.891 1 98.06 153 LYS A O 1
ATOM 1223 N N . LYS A 1 154 ? 16.016 -17.406 -23.281 1 94.38 154 LYS A N 1
ATOM 1224 C CA . LYS A 1 154 ? 16.172 -17.719 -24.703 1 94.38 154 LYS A CA 1
ATOM 1225 C C . LYS A 1 154 ? 16.953 -19.016 -24.891 1 94.38 154 LYS A C 1
ATOM 1227 O O . LYS A 1 154 ? 16.609 -19.828 -25.75 1 94.38 154 LYS A O 1
ATOM 1232 N N . SER A 1 155 ? 17.891 -19.25 -24.078 1 96.19 155 SER A N 1
ATOM 1233 C CA . SER A 1 155 ? 18.672 -20.484 -24.078 1 96.19 155 SER A CA 1
ATOM 1234 C C . SER A 1 155 ? 18.219 -21.438 -22.984 1 96.19 155 SER A C 1
ATOM 1236 O O . SER A 1 155 ? 18.25 -21.078 -21.797 1 96.19 155 SER A O 1
ATOM 1238 N N . LEU A 1 156 ? 17.859 -22.656 -23.391 1 97.5 156 LEU A N 1
ATOM 1239 C CA . LEU A 1 156 ? 17.453 -23.656 -22.406 1 97.5 156 LEU A CA 1
ATOM 1240 C C . LEU A 1 156 ? 18.594 -23.938 -21.422 1 97.5 156 LEU A C 1
ATOM 1242 O O . LEU A 1 156 ? 18.344 -24.141 -20.234 1 97.5 156 LEU A O 1
ATOM 1246 N N . GLU A 1 157 ? 19.734 -23.938 -21.938 1 97.94 157 GLU A N 1
ATOM 1247 C CA . GLU A 1 157 ? 20.906 -24.156 -21.094 1 97.94 157 GLU A CA 1
ATOM 1248 C C . GLU A 1 157 ? 21 -23.109 -20 1 97.94 157 GLU A C 1
ATOM 1250 O O . GLU A 1 157 ? 21.281 -23.438 -18.844 1 97.94 157 GLU A O 1
ATOM 1255 N N . GLU A 1 158 ? 20.797 -21.875 -20.375 1 98.25 158 GLU A N 1
ATOM 1256 C CA . GLU A 1 158 ? 20.844 -20.797 -19.406 1 98.25 158 GLU A CA 1
ATOM 1257 C C . GLU A 1 158 ? 19.719 -20.922 -18.375 1 98.25 158 GLU A C 1
ATOM 1259 O O . GLU A 1 158 ? 19.891 -20.578 -17.203 1 98.25 158 GLU A O 1
ATOM 1264 N N . THR A 1 159 ? 18.625 -21.391 -18.844 1 98.69 159 THR A N 1
ATOM 1265 C CA . THR A 1 159 ? 17.516 -21.594 -17.922 1 98.69 159 THR A CA 1
ATOM 1266 C C . THR A 1 159 ? 17.859 -22.672 -16.906 1 98.69 159 THR A C 1
ATOM 1268 O O . THR A 1 159 ? 17.656 -22.484 -15.703 1 98.69 159 THR A O 1
ATOM 1271 N N . VAL A 1 160 ? 18.375 -23.766 -17.375 1 98.75 160 VAL A N 1
ATOM 1272 C CA . VAL A 1 160 ? 18.734 -24.875 -16.516 1 98.75 160 VAL A CA 1
ATOM 1273 C C . VAL A 1 160 ? 19.781 -24.422 -15.492 1 98.75 160 VAL A C 1
ATOM 1275 O O . VAL A 1 160 ? 19.688 -24.734 -14.305 1 98.75 160 VAL A O 1
ATOM 1278 N N . ASP A 1 161 ? 20.734 -23.625 -16 1 98.62 161 ASP A N 1
ATOM 1279 C CA . ASP A 1 161 ? 21.766 -23.109 -15.117 1 98.62 161 ASP A CA 1
ATOM 1280 C C . ASP A 1 161 ? 21.172 -22.25 -14.008 1 98.62 161 ASP A C 1
ATOM 1282 O O . ASP A 1 161 ? 21.547 -22.359 -12.844 1 98.62 161 ASP A O 1
ATOM 1286 N N . LEU A 1 162 ? 20.328 -21.391 -14.352 1 98.75 162 LEU A N 1
ATOM 1287 C CA . LEU A 1 162 ? 19.625 -20.547 -13.391 1 98.75 162 LEU A CA 1
ATOM 1288 C C . LEU A 1 162 ? 18.891 -21.391 -12.359 1 98.75 162 LEU A C 1
ATOM 1290 O O . LEU A 1 162 ? 18.953 -21.109 -11.156 1 98.75 162 LEU A O 1
ATOM 1294 N N . CYS A 1 163 ? 18.203 -22.391 -12.773 1 98.88 163 CYS A N 1
ATOM 1295 C CA . CYS A 1 163 ? 17.453 -23.266 -11.891 1 98.88 163 CYS A CA 1
ATOM 1296 C C . CYS A 1 163 ? 18.375 -23.969 -10.906 1 98.88 163 CYS A C 1
ATOM 1298 O O . CYS A 1 163 ? 18.062 -24.078 -9.719 1 98.88 163 CYS A O 1
ATOM 1300 N N . ARG A 1 164 ? 19.469 -24.484 -11.422 1 98.75 164 ARG A N 1
ATOM 1301 C CA . ARG A 1 164 ? 20.438 -25.156 -10.562 1 98.75 164 ARG A CA 1
ATOM 1302 C C . ARG A 1 164 ? 21 -24.203 -9.516 1 98.75 164 ARG A C 1
ATOM 1304 O O . ARG A 1 164 ? 21.156 -24.578 -8.352 1 98.75 164 ARG A O 1
ATOM 1311 N N . LYS A 1 165 ? 21.281 -23.031 -9.961 1 98.69 165 LYS A N 1
ATOM 1312 C CA . LYS A 1 165 ? 21.781 -22.016 -9.047 1 98.69 165 LYS A CA 1
ATOM 1313 C C . LYS A 1 165 ? 20.766 -21.688 -7.957 1 98.69 165 LYS A C 1
ATOM 1315 O O . LYS A 1 165 ? 21.125 -21.547 -6.785 1 98.69 165 LYS A O 1
ATOM 1320 N N . ALA A 1 166 ? 19.531 -21.562 -8.344 1 98.75 166 ALA A N 1
ATOM 1321 C CA . ALA A 1 166 ? 18.469 -21.281 -7.383 1 98.75 166 ALA A CA 1
ATOM 1322 C C . ALA A 1 166 ? 18.297 -22.453 -6.406 1 98.75 166 ALA A C 1
ATOM 1324 O O . ALA A 1 166 ? 18.094 -22.234 -5.211 1 98.75 166 ALA A O 1
ATOM 1325 N N . GLU A 1 167 ? 18.375 -23.688 -6.918 1 98.75 167 GLU A N 1
ATOM 1326 C CA . GLU A 1 167 ? 18.312 -24.859 -6.055 1 98.75 167 GLU A CA 1
ATOM 1327 C C . GLU A 1 167 ? 19.453 -24.844 -5.031 1 98.75 167 GLU A C 1
ATOM 1329 O O . GLU A 1 167 ? 19.219 -25.094 -3.846 1 98.75 167 GLU A O 1
ATOM 1334 N N . TYR A 1 168 ? 20.594 -24.5 -5.504 1 98.38 168 TYR A N 1
ATOM 1335 C CA . TYR A 1 168 ? 21.766 -24.453 -4.629 1 98.38 168 TYR A CA 1
ATOM 1336 C C . TYR A 1 168 ? 21.594 -23.359 -3.566 1 98.38 168 TYR A C 1
ATOM 1338 O O . TYR A 1 168 ? 22.078 -23.516 -2.443 1 98.38 168 TYR A O 1
ATOM 1346 N N . ALA A 1 169 ? 20.891 -22.281 -3.9 1 98.38 169 ALA A N 1
ATOM 1347 C CA . ALA A 1 169 ? 20.656 -21.188 -2.971 1 98.38 169 ALA A CA 1
ATOM 1348 C C . ALA A 1 169 ? 19.719 -21.609 -1.842 1 98.38 169 ALA A C 1
ATOM 1350 O O . ALA A 1 169 ? 19.672 -20.969 -0.792 1 98.38 169 ALA A O 1
ATOM 1351 N N . GLY A 1 170 ? 18.844 -22.656 -2.127 1 97.81 170 GLY A N 1
ATOM 1352 C CA . GLY A 1 170 ? 18.062 -23.188 -1.034 1 97.81 170 GLY A CA 1
ATOM 1353 C C . GLY A 1 170 ? 16.562 -23.078 -1.27 1 97.81 170 GLY A C 1
ATOM 1354 O O . GLY A 1 170 ? 15.781 -23.094 -0.32 1 97.81 170 GLY A O 1
ATOM 1355 N N . ILE A 1 171 ? 16.109 -22.922 -2.486 1 98.56 171 ILE A N 1
ATOM 1356 C CA . ILE A 1 171 ? 14.68 -22.875 -2.725 1 98.56 171 ILE A CA 1
ATOM 1357 C C . ILE A 1 171 ? 14.07 -24.266 -2.469 1 98.56 171 ILE A C 1
ATOM 1359 O O . ILE A 1 171 ? 14.742 -25.281 -2.643 1 98.56 171 ILE A O 1
ATOM 1363 N N . SER A 1 172 ? 12.789 -24.266 -2.078 1 98.62 172 SER A N 1
ATOM 1364 C CA . SER A 1 172 ? 12.047 -25.5 -1.774 1 98.62 172 SER A CA 1
ATOM 1365 C C . SER A 1 172 ? 11.453 -26.109 -3.035 1 98.62 172 SER A C 1
ATOM 1367 O O . SER A 1 172 ? 11.281 -27.328 -3.115 1 98.62 172 SER A O 1
ATOM 1369 N N . HIS A 1 173 ? 11.086 -25.312 -3.98 1 98.81 173 HIS A N 1
ATOM 1370 C CA . HIS A 1 173 ? 10.562 -25.703 -5.281 1 98.81 173 HIS A CA 1
ATOM 1371 C C . HIS A 1 173 ? 10.648 -24.562 -6.281 1 98.81 173 HIS A C 1
ATOM 1373 O O . HIS A 1 173 ? 10.953 -23.422 -5.902 1 98.81 173 HIS A O 1
ATOM 1379 N N . ILE A 1 174 ? 10.445 -24.875 -7.535 1 98.94 174 ILE A N 1
ATOM 1380 C CA . ILE A 1 174 ? 10.492 -23.859 -8.586 1 98.94 174 ILE A CA 1
ATOM 1381 C C . ILE A 1 174 ? 9.312 -24.047 -9.531 1 98.94 174 ILE A C 1
ATOM 1383 O O . ILE A 1 174 ? 8.953 -25.172 -9.875 1 98.94 174 ILE A O 1
ATOM 1387 N N . THR A 1 175 ? 8.68 -22.953 -9.859 1 98.94 175 THR A N 1
ATOM 1388 C CA . THR A 1 175 ? 7.648 -22.969 -10.891 1 98.94 175 THR A CA 1
ATOM 1389 C C . THR A 1 175 ? 8.18 -22.375 -12.195 1 98.94 175 THR A C 1
ATOM 1391 O O . THR A 1 175 ? 8.781 -21.297 -12.188 1 98.94 175 THR A O 1
ATOM 1394 N N . VAL A 1 176 ? 7.918 -23.062 -13.305 1 98.94 176 VAL A N 1
ATOM 1395 C CA . VAL A 1 176 ? 8.414 -22.609 -14.594 1 98.94 176 VAL A CA 1
ATOM 1396 C C . VAL A 1 176 ? 7.246 -22.406 -15.555 1 98.94 176 VAL A C 1
ATOM 1398 O O . VAL A 1 176 ? 6.516 -23.344 -15.867 1 98.94 176 VAL A O 1
ATOM 1401 N N . HIS A 1 177 ? 7.023 -21.172 -15.922 1 98.81 177 HIS A N 1
ATOM 1402 C CA . HIS A 1 177 ? 6.141 -20.922 -17.062 1 98.81 177 HIS A CA 1
ATOM 1403 C C . HIS A 1 177 ? 6.805 -21.312 -18.375 1 98.81 177 HIS A C 1
ATOM 1405 O O . HIS A 1 177 ? 7.879 -20.797 -18.703 1 98.81 177 HIS A O 1
ATOM 1411 N N . ALA A 1 178 ? 6.211 -22.078 -19.172 1 98.44 178 ALA A N 1
ATOM 1412 C CA . ALA A 1 178 ? 6.816 -22.734 -20.312 1 98.44 178 ALA A CA 1
ATOM 1413 C C . ALA A 1 178 ? 6.883 -21.812 -21.516 1 98.44 178 ALA A C 1
ATOM 1415 O O . ALA A 1 178 ? 6.75 -22.25 -22.656 1 98.44 178 ALA A O 1
ATOM 1416 N N . ARG A 1 179 ? 6.945 -20.578 -21.312 1 98.19 179 ARG A N 1
ATOM 1417 C CA . ARG A 1 179 ? 7.148 -19.562 -22.344 1 98.19 179 ARG A CA 1
ATOM 1418 C C . ARG A 1 179 ? 8.242 -18.594 -21.938 1 98.19 179 ARG A C 1
ATOM 1420 O O . ARG A 1 179 ? 8.523 -18.422 -20.75 1 98.19 179 ARG A O 1
ATOM 1427 N N . THR A 1 180 ? 8.852 -17.984 -22.953 1 98 180 THR A N 1
ATOM 1428 C CA . THR A 1 180 ? 9.789 -16.891 -22.688 1 98 180 THR A CA 1
ATOM 1429 C C . THR A 1 180 ? 9.031 -15.602 -22.359 1 98 180 THR A C 1
ATOM 1431 O O . THR A 1 180 ? 7.809 -15.547 -22.484 1 98 180 THR A O 1
ATOM 1434 N N . VAL A 1 181 ? 9.766 -14.625 -21.938 1 97.31 181 VAL A N 1
ATOM 1435 C CA . VAL A 1 181 ? 9.195 -13.336 -21.562 1 97.31 181 VAL A CA 1
ATOM 1436 C C . VAL A 1 181 ? 8.531 -12.695 -22.781 1 97.31 181 VAL A C 1
ATOM 1438 O O . VAL A 1 181 ? 7.512 -12.016 -22.641 1 97.31 181 VAL A O 1
ATOM 1441 N N . GLU A 1 182 ? 9.062 -12.961 -23.953 1 96.06 182 GLU A N 1
ATOM 1442 C CA . GLU A 1 182 ? 8.602 -12.328 -25.188 1 96.06 182 GLU A CA 1
ATOM 1443 C C . GLU A 1 182 ? 7.379 -13.047 -25.75 1 96.06 182 GLU A C 1
ATOM 1445 O O . GLU A 1 182 ? 6.613 -12.469 -26.516 1 96.06 182 G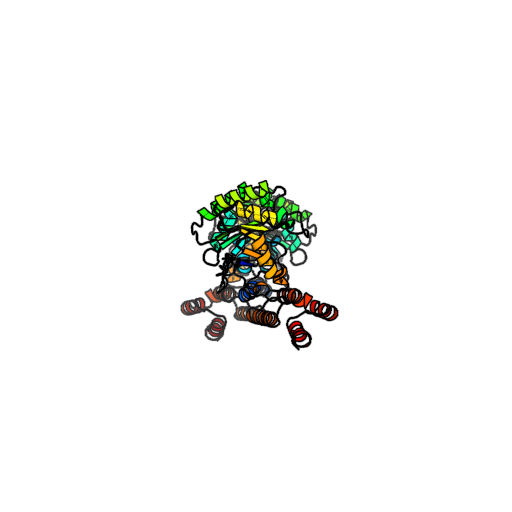LU A O 1
ATOM 1450 N N . GLN A 1 183 ? 7.242 -14.289 -25.344 1 94.81 183 GLN A N 1
ATOM 1451 C CA . GLN A 1 183 ? 6.137 -15.086 -25.859 1 94.81 183 GLN A CA 1
ATOM 1452 C C . GLN A 1 183 ? 4.828 -14.742 -25.141 1 94.81 183 GLN A C 1
ATOM 1454 O O . GLN A 1 183 ? 4.82 -14.5 -23.938 1 94.81 183 GLN A O 1
ATOM 1459 N N . ARG A 1 184 ? 3.77 -14.766 -25.859 1 86.56 184 ARG A N 1
ATOM 1460 C CA . ARG A 1 184 ? 2.465 -14.414 -25.297 1 86.56 184 ARG A CA 1
ATOM 1461 C C . ARG A 1 184 ? 1.468 -15.555 -25.5 1 86.56 184 ARG A C 1
ATOM 1463 O O . ARG A 1 184 ? 1.083 -16.219 -24.531 1 86.56 184 ARG A O 1
ATOM 1470 N N . ASN A 1 185 ? 1.202 -15.953 -26.781 1 89.06 185 ASN A N 1
ATOM 1471 C CA . ASN A 1 185 ? 0.166 -16.938 -27.078 1 89.06 185 ASN A CA 1
ATOM 1472 C C . ASN A 1 185 ? 0.748 -18.188 -27.734 1 89.06 185 ASN A C 1
ATOM 1474 O O . ASN A 1 185 ? 0.008 -19.094 -28.109 1 89.06 185 ASN A O 1
ATOM 1478 N N . GLU A 1 186 ? 2.012 -18.203 -27.828 1 93.31 186 GLU A N 1
ATOM 1479 C CA . GLU A 1 186 ? 2.645 -19.391 -28.391 1 93.31 186 GLU A CA 1
ATOM 1480 C C . GLU A 1 186 ? 2.424 -20.609 -27.484 1 93.31 186 GLU A C 1
ATOM 1482 O O . GLU A 1 186 ? 2.236 -20.453 -26.281 1 93.31 186 GLU A O 1
ATOM 1487 N N . PRO A 1 187 ? 2.414 -21.719 -28.125 1 95.69 187 PRO A N 1
ATOM 1488 C CA . PRO A 1 187 ? 2.264 -22.922 -27.297 1 95.69 187 PRO A CA 1
ATOM 1489 C C . PRO A 1 187 ? 3.381 -23.062 -26.266 1 95.69 187 PRO A C 1
ATOM 1491 O O . PRO A 1 187 ? 4.539 -22.75 -26.562 1 95.69 187 PRO A O 1
ATOM 1494 N N . PRO A 1 188 ? 3.029 -23.453 -25.125 1 97.81 188 PRO A N 1
ATOM 1495 C CA . PRO A 1 188 ? 4.055 -23.672 -24.109 1 97.81 188 PRO A CA 1
ATOM 1496 C C . PRO A 1 188 ? 5.051 -24.766 -24.484 1 97.81 188 PRO A C 1
ATOM 1498 O O . PRO A 1 188 ? 4.672 -25.75 -25.109 1 97.81 188 PRO A O 1
ATOM 1501 N N . ASN A 1 189 ? 6.297 -24.578 -24.172 1 98.12 189 ASN A N 1
ATOM 1502 C CA . ASN A 1 189 ? 7.344 -25.562 -24.406 1 98.12 189 ASN A CA 1
ATOM 1503 C C . ASN A 1 189 ? 7.5 -26.516 -23.203 1 98.12 189 ASN A C 1
ATOM 1505 O O . ASN A 1 189 ? 8.43 -26.375 -22.422 1 98.12 189 ASN A O 1
ATOM 1509 N N . TYR A 1 190 ? 6.738 -27.516 -23.156 1 98.44 190 TYR A N 1
ATOM 1510 C CA . TYR A 1 190 ? 6.742 -28.438 -22.031 1 98.44 190 TYR A CA 1
ATOM 1511 C C . TYR A 1 190 ? 8 -29.297 -22.047 1 98.44 190 TYR A C 1
ATOM 1513 O O . TYR A 1 190 ? 8.445 -29.766 -20.984 1 98.44 190 TYR A O 1
ATOM 1521 N N . ASP A 1 191 ? 8.578 -29.469 -23.219 1 98.25 191 ASP A N 1
ATOM 1522 C CA . ASP A 1 191 ? 9.836 -30.219 -23.297 1 98.25 191 ASP A CA 1
ATOM 1523 C C . ASP A 1 191 ? 10.922 -29.547 -22.469 1 98.25 191 ASP A C 1
ATOM 1525 O O . ASP A 1 191 ? 11.75 -30.219 -21.844 1 98.25 191 ASP A O 1
ATOM 1529 N N . SER A 1 192 ? 10.898 -28.25 -22.469 1 98.56 192 SER A N 1
ATOM 1530 C CA . SER A 1 192 ? 11.859 -27.516 -21.656 1 98.56 192 SER A CA 1
ATOM 1531 C C . SER A 1 192 ? 11.664 -27.797 -20.172 1 98.56 192 SER A C 1
ATOM 1533 O O . SER A 1 192 ? 12.641 -27.922 -19.422 1 98.56 192 SER A O 1
ATOM 1535 N N . ILE A 1 193 ? 10.477 -27.891 -19.766 1 98.81 193 ILE A N 1
ATOM 1536 C CA . ILE A 1 193 ? 10.195 -28.172 -18.359 1 98.81 193 ILE A CA 1
ATOM 1537 C C . ILE A 1 193 ? 10.672 -29.578 -18.016 1 98.81 193 ILE A C 1
ATOM 1539 O O . ILE A 1 193 ? 11.211 -29.812 -16.922 1 98.81 193 ILE A O 1
ATOM 1543 N N . ALA A 1 194 ? 10.453 -30.516 -18.953 1 98.69 194 ALA A N 1
ATOM 1544 C CA . ALA A 1 194 ? 10.945 -31.875 -18.734 1 98.69 194 ALA A CA 1
ATOM 1545 C C . ALA A 1 194 ? 12.453 -31.891 -18.5 1 98.69 194 ALA A C 1
ATOM 1547 O O . ALA A 1 194 ? 12.953 -32.562 -17.609 1 98.69 194 ALA A O 1
ATOM 1548 N N . THR A 1 195 ? 13.117 -31.125 -19.328 1 98.81 195 THR A N 1
ATOM 1549 C CA . THR A 1 195 ? 14.562 -31.016 -19.203 1 98.81 195 THR A CA 1
ATOM 1550 C C . THR A 1 195 ? 14.953 -30.422 -17.859 1 98.81 195 THR A C 1
ATOM 1552 O O . THR A 1 195 ? 15.875 -30.906 -17.203 1 98.81 195 THR A O 1
ATOM 1555 N N . ILE A 1 196 ? 14.281 -29.391 -17.422 1 98.88 196 ILE A N 1
ATOM 1556 C CA . ILE A 1 196 ? 14.539 -28.719 -16.156 1 98.88 196 ILE A CA 1
ATOM 1557 C C . ILE A 1 196 ? 14.273 -29.688 -15 1 98.88 196 ILE A C 1
ATOM 1559 O O . ILE A 1 196 ? 15.055 -29.766 -14.055 1 98.88 196 ILE A O 1
ATOM 1563 N N . LYS A 1 197 ? 13.188 -30.422 -15.086 1 98.75 197 LYS A N 1
ATOM 1564 C CA . LYS A 1 197 ? 12.844 -31.406 -14.062 1 98.75 197 LYS A CA 1
ATOM 1565 C C . LYS A 1 197 ? 13.953 -32.438 -13.906 1 98.75 197 LYS A C 1
ATOM 1567 O O . LYS A 1 197 ? 14.305 -32.812 -12.789 1 98.75 197 LYS A O 1
ATOM 1572 N N . GLN A 1 198 ? 14.492 -32.875 -14.969 1 98.44 198 GLN A N 1
ATOM 1573 C CA . GLN A 1 198 ? 15.555 -33.875 -14.953 1 98.44 198 GLN A CA 1
ATOM 1574 C C . GLN A 1 198 ? 16.828 -33.312 -14.328 1 98.44 198 GLN A C 1
ATOM 1576 O O . GLN A 1 198 ? 17.609 -34.031 -13.734 1 98.44 198 GLN A O 1
ATOM 1581 N N . ALA A 1 199 ? 16.984 -32.062 -14.422 1 98.62 199 ALA A N 1
ATOM 1582 C CA . ALA A 1 199 ? 18.219 -31.422 -14 1 98.62 199 ALA A CA 1
ATOM 1583 C C . ALA A 1 199 ? 18.188 -31.094 -12.508 1 98.62 199 ALA A C 1
ATOM 1585 O O . ALA A 1 199 ? 19.219 -30.766 -11.922 1 98.62 199 ALA A O 1
ATOM 1586 N N . LEU A 1 200 ? 17.031 -31.172 -11.898 1 98.75 200 LEU A N 1
ATOM 1587 C CA . LEU A 1 200 ? 16.875 -30.719 -10.523 1 98.75 200 LEU A CA 1
ATOM 1588 C C . LEU A 1 200 ? 16.438 -31.859 -9.617 1 98.75 200 LEU A C 1
ATOM 1590 O O . LEU A 1 200 ? 15.867 -32.844 -10.086 1 98.75 200 LEU A O 1
ATOM 1594 N N . ASN A 1 201 ? 16.656 -31.703 -8.367 1 98.38 201 ASN A N 1
ATOM 1595 C CA . ASN A 1 201 ? 16.234 -32.688 -7.371 1 98.38 201 ASN A CA 1
ATOM 1596 C C . ASN A 1 201 ? 15.023 -32.219 -6.578 1 98.38 201 ASN A C 1
ATOM 1598 O O . ASN A 1 201 ? 14.344 -33 -5.922 1 98.38 201 ASN A O 1
ATOM 1602 N N . ILE A 1 202 ? 14.766 -30.953 -6.586 1 98.56 202 ILE A N 1
ATOM 1603 C CA . ILE A 1 202 ? 13.625 -30.375 -5.883 1 98.56 202 ILE A CA 1
ATOM 1604 C C . ILE A 1 202 ? 12.383 -30.438 -6.766 1 98.56 202 ILE A C 1
ATOM 1606 O O . ILE A 1 202 ? 12.484 -30.625 -7.984 1 98.56 202 ILE A O 1
ATOM 1610 N N . PRO A 1 203 ? 11.195 -30.281 -6.148 1 98.81 203 PRO A N 1
ATOM 1611 C CA . PRO A 1 203 ? 9.969 -30.281 -6.949 1 98.81 203 PRO A CA 1
ATOM 1612 C C . PRO A 1 203 ? 9.93 -29.172 -7.988 1 98.81 203 PRO A C 1
ATOM 1614 O O . PRO A 1 203 ? 10.383 -28.047 -7.715 1 98.81 203 PRO A O 1
ATOM 1617 N N . VAL A 1 204 ? 9.414 -29.5 -9.148 1 98.94 204 VAL A N 1
ATOM 1618 C CA . VAL A 1 204 ? 9.188 -28.547 -10.234 1 98.94 204 VAL A CA 1
ATOM 1619 C C . VAL A 1 204 ? 7.695 -28.484 -10.562 1 98.94 204 VAL A C 1
ATOM 1621 O O . VAL A 1 204 ? 7.039 -29.516 -10.711 1 98.94 204 VAL A O 1
ATOM 1624 N N . PHE A 1 205 ? 7.168 -27.266 -10.562 1 98.94 205 PHE A N 1
ATOM 1625 C CA . PHE A 1 205 ? 5.797 -27.047 -11 1 98.94 205 PHE A CA 1
ATOM 1626 C C . PHE A 1 205 ? 5.766 -26.484 -12.422 1 98.94 205 PHE A C 1
ATOM 1628 O O . PHE A 1 205 ? 6.453 -25.516 -12.734 1 98.94 205 PHE A O 1
ATOM 1635 N N . ALA A 1 206 ? 4.934 -27.125 -13.258 1 98.94 206 ALA A N 1
ATOM 1636 C CA . ALA A 1 206 ? 4.758 -26.656 -14.633 1 98.94 206 ALA A CA 1
ATOM 1637 C C . ALA A 1 206 ? 3.627 -25.641 -14.734 1 98.94 206 ALA A C 1
ATOM 1639 O O . ALA A 1 206 ? 2.559 -25.828 -14.141 1 98.94 206 ALA A O 1
ATOM 1640 N N . ASN A 1 207 ? 3.912 -24.625 -15.445 1 98.75 207 ASN A N 1
ATOM 1641 C CA . ASN A 1 207 ? 2.92 -23.578 -15.672 1 98.75 207 ASN A CA 1
ATOM 1642 C C . ASN A 1 207 ? 2.801 -23.219 -17.156 1 98.75 207 ASN A C 1
ATOM 1644 O O . ASN A 1 207 ? 3.803 -23.188 -17.859 1 98.75 207 ASN A O 1
ATOM 1648 N N . GLY A 1 208 ? 1.519 -22.969 -17.609 1 97.44 208 GLY A N 1
ATOM 1649 C CA . GLY A 1 208 ? 1.281 -22.484 -18.969 1 97.44 208 GLY A CA 1
ATOM 1650 C C . GLY A 1 208 ? 0.108 -23.172 -19.641 1 97.44 208 GLY A C 1
ATOM 1651 O O . GLY A 1 208 ? 0.18 -24.359 -19.969 1 97.44 208 GLY A O 1
ATOM 1652 N N . ASN A 1 209 ? -0.903 -22.5 -19.766 1 96 209 ASN A N 1
ATOM 1653 C CA . ASN A 1 209 ? -2.021 -22.844 -20.641 1 96 209 ASN A CA 1
ATOM 1654 C C . ASN A 1 209 ? -2.744 -24.094 -20.156 1 96 209 ASN A C 1
ATOM 1656 O O . ASN A 1 209 ? -3.16 -24.938 -20.969 1 96 209 ASN A O 1
ATOM 1660 N N . CYS A 1 210 ? -2.85 -24.406 -19 1 98 210 CYS A N 1
ATOM 1661 C CA . CYS A 1 210 ? -3.625 -25.516 -18.438 1 98 210 CYS A CA 1
ATOM 1662 C C . CYS A 1 210 ? -5.066 -25.094 -18.172 1 98 210 CYS A C 1
ATOM 1664 O O . CYS A 1 210 ? -5.312 -24.172 -17.391 1 98 210 CYS A O 1
ATOM 1666 N N . LYS A 1 211 ? -6.035 -25.859 -18.75 1 97.19 211 LYS A N 1
ATOM 1667 C CA . LYS A 1 211 ? -7.414 -25.391 -18.656 1 97.19 211 LYS A CA 1
ATOM 1668 C C . LYS A 1 211 ? -8.32 -26.469 -18.062 1 97.19 211 LYS A C 1
ATOM 1670 O O . LYS A 1 211 ? -9.477 -26.203 -17.719 1 97.19 211 LYS A O 1
ATOM 1675 N N . THR A 1 212 ? -7.793 -27.703 -17.984 1 97.94 212 THR A N 1
ATOM 1676 C CA . THR A 1 212 ? -8.586 -28.781 -17.422 1 97.94 212 THR A CA 1
ATOM 1677 C C . THR A 1 212 ? -7.715 -29.703 -16.562 1 97.94 212 THR A C 1
ATOM 1679 O O . THR A 1 212 ? -6.488 -29.672 -16.656 1 97.94 212 THR A O 1
ATOM 1682 N N . ARG A 1 213 ? -8.398 -30.516 -15.766 1 98.25 213 ARG A N 1
ATOM 1683 C CA . ARG A 1 213 ? -7.684 -31.5 -14.969 1 98.25 213 ARG A CA 1
ATOM 1684 C C . ARG A 1 213 ? -6.934 -32.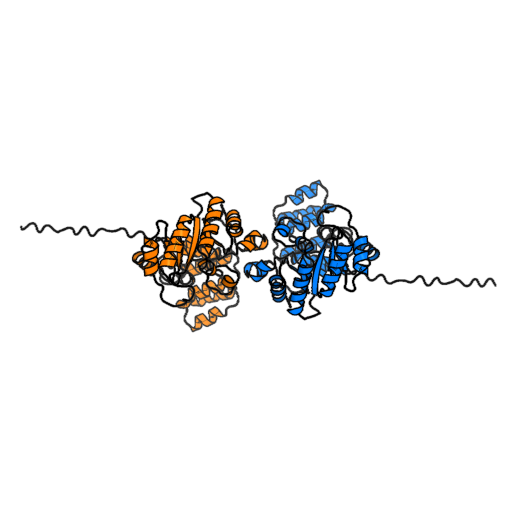5 -15.852 1 98.25 213 ARG A C 1
ATOM 1686 O O . ARG A 1 213 ? -5.789 -32.844 -15.57 1 98.25 213 ARG A O 1
ATOM 1693 N N . LEU A 1 214 ? -7.59 -32.906 -16.922 1 97.75 214 LEU A N 1
ATOM 1694 C CA . LEU A 1 214 ? -6.969 -33.844 -17.828 1 97.75 214 LEU A CA 1
ATOM 1695 C C . LEU A 1 214 ? -5.703 -33.25 -18.453 1 97.75 214 LEU A C 1
ATOM 1697 O O . LEU A 1 214 ? -4.684 -33.938 -18.562 1 97.75 214 LEU A O 1
ATOM 1701 N N . GLU A 1 215 ? -5.801 -32.031 -18.828 1 98.06 215 GLU A N 1
ATOM 1702 C CA . GLU A 1 215 ? -4.613 -31.375 -19.344 1 98.06 215 GLU A CA 1
ATOM 1703 C C . GLU A 1 215 ? -3.502 -31.312 -18.312 1 98.06 215 GLU A C 1
ATOM 1705 O O . GLU A 1 215 ? -2.328 -31.484 -18.641 1 98.06 215 GLU A O 1
ATOM 1710 N N . ALA A 1 216 ? -3.887 -31.062 -17.109 1 98.62 216 ALA A N 1
ATOM 1711 C CA . ALA A 1 216 ? -2.898 -31.031 -16.031 1 98.62 216 ALA A CA 1
ATOM 1712 C C . ALA A 1 216 ? -2.193 -32.375 -15.883 1 98.62 216 ALA A C 1
ATOM 1714 O O . ALA A 1 216 ? -0.967 -32.438 -15.766 1 98.62 216 ALA A O 1
ATOM 1715 N N . LEU A 1 217 ? -2.939 -33.406 -15.906 1 98.06 217 LEU A N 1
ATOM 1716 C CA . LEU A 1 217 ? -2.379 -34.75 -15.789 1 98.06 217 LEU A CA 1
ATOM 1717 C C . LEU A 1 217 ? -1.455 -35.062 -16.969 1 98.06 217 LEU A C 1
ATOM 1719 O O . LEU A 1 217 ? -0.38 -35.656 -16.781 1 98.06 217 LEU A O 1
ATOM 1723 N N . ASN A 1 218 ? -1.901 -34.656 -18.141 1 97.88 218 ASN A N 1
ATOM 1724 C CA . ASN A 1 218 ? -1.086 -34.875 -19.328 1 97.88 218 ASN A CA 1
ATOM 1725 C C . ASN A 1 218 ? 0.223 -34.094 -19.266 1 97.88 218 ASN A C 1
ATOM 1727 O O . ASN A 1 218 ? 1.278 -34.625 -19.641 1 97.88 218 ASN A O 1
ATOM 1731 N N . ILE A 1 219 ? 0.163 -32.844 -18.812 1 98.44 219 ILE A N 1
ATOM 1732 C CA . ILE A 1 219 ? 1.352 -32.031 -18.641 1 98.44 219 ILE A CA 1
ATOM 1733 C C . ILE A 1 219 ? 2.318 -32.688 -17.672 1 98.44 219 ILE A C 1
ATOM 1735 O O . ILE A 1 219 ? 3.521 -32.75 -17.938 1 98.44 219 ILE A O 1
ATOM 1739 N N . SER A 1 220 ? 1.771 -33.125 -16.562 1 98.44 220 SER A N 1
ATOM 1740 C CA . SER A 1 220 ? 2.602 -33.812 -15.578 1 98.44 220 SER A CA 1
ATOM 1741 C C . SER A 1 220 ? 3.24 -35.062 -16.156 1 98.44 220 SER A C 1
ATOM 1743 O O . SER A 1 220 ? 4.414 -35.344 -15.914 1 98.44 220 SER A O 1
ATOM 1745 N N . LYS A 1 221 ? 2.504 -35.812 -16.922 1 97.62 221 LYS A N 1
ATOM 1746 C CA . LYS A 1 221 ? 3.018 -37.031 -17.547 1 97.62 221 LYS A CA 1
ATOM 1747 C C . LYS A 1 221 ? 4.145 -36.688 -18.531 1 97.62 221 LYS A C 1
ATOM 1749 O O . LYS A 1 221 ? 5.172 -37.375 -18.531 1 97.62 221 LYS A O 1
ATOM 1754 N N . LEU A 1 222 ? 3.924 -35.688 -19.25 1 97 222 LEU A N 1
ATOM 1755 C CA . LEU A 1 222 ? 4.875 -35.281 -20.281 1 97 222 LEU A CA 1
ATOM 1756 C C . LEU A 1 222 ? 6.152 -34.75 -19.672 1 97 222 LEU A C 1
ATOM 1758 O O . LEU A 1 222 ? 7.25 -35 -20.156 1 97 222 LEU A O 1
ATOM 1762 N N . THR A 1 223 ? 6.074 -33.969 -18.625 1 98.25 223 THR A N 1
ATOM 1763 C CA . THR A 1 223 ? 7.195 -33.219 -18.094 1 98.25 223 THR A CA 1
ATOM 1764 C C . THR A 1 223 ? 7.781 -33.906 -16.859 1 98.25 223 THR A C 1
ATOM 1766 O O . THR A 1 223 ? 8.875 -33.562 -16.422 1 98.25 223 THR A O 1
ATOM 1769 N N . LYS A 1 224 ? 6.977 -34.812 -16.281 1 98.12 224 LYS A N 1
ATOM 1770 C CA . LYS A 1 224 ? 7.277 -35.438 -14.992 1 98.12 224 LYS A CA 1
ATOM 1771 C C . LYS A 1 224 ? 7.273 -34.406 -13.867 1 98.12 224 LYS A C 1
ATOM 1773 O O . LYS A 1 224 ? 7.867 -34.625 -12.812 1 98.12 224 LYS A O 1
ATOM 1778 N N . ALA A 1 225 ? 6.668 -33.25 -14.102 1 98.56 225 ALA A N 1
ATOM 1779 C CA . ALA A 1 225 ? 6.551 -32.188 -13.078 1 98.56 225 ALA A CA 1
ATOM 1780 C C . ALA A 1 225 ? 5.793 -32.719 -11.859 1 98.56 225 ALA A C 1
ATOM 1782 O O . ALA A 1 225 ? 4.879 -33.531 -11.984 1 98.56 225 ALA A O 1
ATOM 1783 N N . ASP A 1 226 ? 6.133 -32.156 -10.703 1 98.62 226 ASP A N 1
ATOM 1784 C CA . ASP A 1 226 ? 5.543 -32.562 -9.43 1 98.62 226 ASP A CA 1
ATOM 1785 C C . ASP A 1 226 ? 4.215 -31.844 -9.188 1 98.62 226 ASP A C 1
ATOM 1787 O O . ASP A 1 226 ? 3.42 -32.281 -8.344 1 98.62 226 ASP A O 1
ATOM 1791 N N . GLY A 1 227 ? 3.992 -30.797 -9.836 1 98.81 227 GLY A N 1
ATOM 1792 C CA . GLY A 1 227 ? 2.766 -30.016 -9.781 1 98.81 227 GLY A CA 1
ATOM 1793 C C . GLY A 1 227 ? 2.479 -29.266 -11.07 1 98.81 227 GLY A C 1
ATOM 1794 O O . GLY A 1 227 ? 3.373 -29.078 -11.898 1 98.81 227 GLY A O 1
ATOM 1795 N N . VAL A 1 228 ? 1.251 -28.891 -11.234 1 98.94 228 VAL A N 1
ATOM 1796 C CA . VAL A 1 228 ? 0.82 -28.094 -12.375 1 98.94 228 VAL A CA 1
ATOM 1797 C C . VAL A 1 228 ? 0.065 -26.859 -11.883 1 98.94 228 VAL A C 1
ATOM 1799 O O . VAL A 1 228 ? -0.898 -26.969 -11.125 1 98.94 228 VAL A O 1
ATOM 1802 N N . MET A 1 229 ? 0.567 -25.703 -12.297 1 98.94 229 MET A N 1
ATOM 1803 C CA . MET A 1 229 ? 0.001 -24.406 -11.914 1 98.94 229 MET A CA 1
ATOM 1804 C C . MET A 1 229 ? -0.864 -23.844 -13.031 1 98.94 229 MET A C 1
ATOM 1806 O O . MET A 1 229 ? -0.456 -23.828 -14.195 1 98.94 229 MET A O 1
ATOM 1810 N N . ALA A 1 230 ? -2.039 -23.406 -12.656 1 98.81 230 ALA A N 1
ATOM 1811 C CA . ALA A 1 230 ? -2.957 -22.812 -13.633 1 98.81 230 ALA A CA 1
ATOM 1812 C C . ALA A 1 230 ? -3.42 -21.438 -13.188 1 98.81 230 ALA A C 1
ATOM 1814 O O . ALA A 1 230 ? -3.529 -21.156 -11.984 1 98.81 230 ALA A O 1
ATOM 1815 N N . ALA A 1 231 ? -3.65 -20.578 -14.211 1 98.31 231 ALA A N 1
ATOM 1816 C CA . ALA A 1 231 ? -4.184 -19.234 -13.977 1 98.31 231 ALA A CA 1
ATOM 1817 C C . ALA A 1 231 ? -5.535 -19.047 -14.664 1 98.31 231 ALA A C 1
ATOM 1819 O O . ALA A 1 231 ? -6.582 -19.281 -14.055 1 98.31 231 ALA A O 1
ATOM 1820 N N . ASN A 1 232 ? -5.57 -18.797 -15.961 1 97.06 232 ASN A N 1
ATOM 1821 C CA . ASN A 1 232 ? -6.781 -18.5 -16.719 1 97.06 232 ASN A CA 1
ATOM 1822 C C . ASN A 1 232 ? -7.762 -19.672 -16.672 1 97.06 232 ASN A C 1
ATOM 1824 O O . ASN A 1 232 ? -8.977 -19.469 -16.641 1 97.06 232 ASN A O 1
ATOM 1828 N N . GLY A 1 233 ? -7.242 -20.844 -16.75 1 98.06 233 GLY A N 1
ATOM 1829 C CA . GLY A 1 233 ? -8.109 -22 -16.656 1 98.06 233 GLY A CA 1
ATOM 1830 C C . GLY A 1 233 ? -8.961 -22.016 -15.398 1 98.06 233 GLY A C 1
ATOM 1831 O O . GLY A 1 233 ? -10.156 -22.328 -15.453 1 98.06 233 GLY A O 1
ATOM 1832 N N . LEU A 1 234 ? -8.367 -21.609 -14.328 1 98.69 234 LEU A N 1
ATOM 1833 C CA . LEU A 1 234 ? -9.07 -21.594 -13.047 1 98.69 234 LEU A CA 1
ATOM 1834 C C . LEU A 1 234 ? -10.055 -20.438 -12.992 1 98.69 234 LEU A C 1
ATOM 1836 O O . LEU A 1 234 ? -11.086 -20.516 -12.32 1 98.69 234 LEU A O 1
ATOM 1840 N N . LEU A 1 235 ? -9.695 -19.281 -13.656 1 98.5 235 LEU A N 1
ATOM 1841 C CA . LEU A 1 235 ? -10.648 -18.172 -13.703 1 98.5 235 LEU A CA 1
ATOM 1842 C C . LEU A 1 235 ? -11.906 -18.562 -14.461 1 98.5 235 LEU A C 1
ATOM 1844 O O . LEU A 1 235 ? -13.023 -18.281 -14.023 1 98.5 235 LEU A O 1
ATOM 1848 N N . GLU A 1 236 ? -11.766 -19.281 -15.477 1 98.12 236 GLU A N 1
ATOM 1849 C CA . GLU A 1 236 ? -12.891 -19.719 -16.297 1 98.12 236 GLU A CA 1
ATOM 1850 C C . GLU A 1 236 ? -13.688 -20.828 -15.594 1 98.12 236 GLU A C 1
ATOM 1852 O O . GLU A 1 236 ? -14.914 -20.859 -15.672 1 98.12 236 GLU A O 1
ATOM 1857 N N . ASN A 1 237 ? -12.93 -21.719 -14.984 1 98.62 237 ASN A N 1
ATOM 1858 C CA . ASN A 1 237 ? -13.539 -22.844 -14.266 1 98.62 237 ASN A CA 1
ATOM 1859 C C . ASN A 1 237 ? -12.805 -23.141 -12.961 1 98.62 237 ASN A C 1
ATOM 1861 O O . ASN A 1 237 ? -11.93 -24 -12.922 1 98.62 237 ASN A O 1
ATOM 1865 N N . PRO A 1 238 ? -13.266 -22.5 -11.867 1 98.81 238 PRO A N 1
ATOM 1866 C CA . PRO A 1 238 ? -12.602 -22.719 -10.578 1 98.81 238 PRO A CA 1
ATOM 1867 C C . PRO A 1 238 ? -12.68 -24.172 -10.117 1 98.81 238 PRO A C 1
ATOM 1869 O O . PRO A 1 238 ? -11.938 -24.578 -9.227 1 98.81 238 PRO A O 1
ATOM 1872 N N . ALA A 1 239 ? -13.508 -25 -10.75 1 98.75 239 ALA A N 1
ATOM 1873 C CA . ALA A 1 239 ? -13.734 -26.391 -10.328 1 98.75 239 ALA A CA 1
ATOM 1874 C C . ALA A 1 239 ? -12.977 -27.359 -11.219 1 98.75 239 ALA A C 1
ATOM 1876 O O . ALA A 1 239 ? -13.172 -28.578 -11.133 1 98.75 239 ALA A O 1
ATOM 1877 N N . MET A 1 240 ? -12.125 -26.844 -12.047 1 98.38 240 MET A N 1
ATOM 1878 C CA . MET A 1 240 ? -11.516 -27.672 -13.078 1 98.38 240 MET A CA 1
ATOM 1879 C C . MET A 1 240 ? -10.711 -28.812 -12.445 1 98.38 240 MET A C 1
ATOM 1881 O O . MET A 1 240 ? -10.703 -29.938 -12.953 1 98.38 240 MET A O 1
ATOM 1885 N N . PHE A 1 241 ? -10.039 -28.578 -11.32 1 98.69 241 PHE A N 1
ATOM 1886 C CA . PHE A 1 241 ? -9.156 -29.578 -10.75 1 98.69 241 PHE A CA 1
ATOM 1887 C C . PHE A 1 241 ? -9.969 -30.688 -10.07 1 98.69 241 PHE A C 1
ATOM 1889 O O . PHE A 1 241 ? -9.43 -31.75 -9.75 1 98.69 241 PHE A O 1
ATOM 1896 N N . SER A 1 242 ? -11.188 -30.453 -9.852 1 98.31 242 SER A N 1
ATOM 1897 C CA . SER A 1 242 ? -12.078 -31.484 -9.344 1 98.31 242 SER A CA 1
ATOM 1898 C C . SER A 1 242 ? -12.672 -32.312 -10.477 1 98.31 242 SER A C 1
ATOM 1900 O O . SER A 1 242 ? -13.492 -33.219 -10.242 1 98.31 242 SER A O 1
ATOM 1902 N N . GLY A 1 243 ? -12.375 -31.922 -11.656 1 97.69 243 GLY A N 1
ATOM 1903 C CA . GLY A 1 243 ? -12.742 -32.781 -12.781 1 97.69 243 GLY A CA 1
ATOM 1904 C C . GLY A 1 243 ? -13.883 -32.188 -13.602 1 97.69 243 GLY A C 1
ATOM 1905 O O . GLY A 1 243 ? -14.273 -32.781 -14.617 1 97.69 243 GLY A O 1
ATOM 1906 N N . TYR A 1 244 ? -14.406 -31.047 -13.211 1 97.75 244 TYR A N 1
ATOM 1907 C CA . TYR A 1 244 ? -15.492 -30.422 -13.969 1 97.75 244 TYR A CA 1
ATOM 1908 C C . TYR A 1 244 ? -14.969 -29.828 -15.266 1 97.75 244 TYR A C 1
ATOM 1910 O O . TYR A 1 244 ? -13.891 -29.219 -15.289 1 97.75 244 TYR A O 1
ATOM 1918 N N . LEU A 1 245 ? -15.719 -29.953 -16.297 1 96.19 245 LEU A N 1
ATOM 1919 C CA . LEU A 1 245 ? -15.305 -29.469 -17.609 1 96.19 245 LEU A CA 1
ATOM 1920 C C . LEU A 1 245 ? -15.703 -28.016 -17.797 1 96.19 245 LEU A C 1
ATOM 1922 O O . LEU A 1 245 ? -15.148 -27.312 -18.656 1 96.19 245 LEU A O 1
ATOM 1926 N N . LYS A 1 246 ? -16.703 -27.625 -17.125 1 96.38 246 LYS A N 1
ATOM 1927 C CA . LYS A 1 246 ? -17.156 -26.234 -17.031 1 96.38 246 LYS A CA 1
ATOM 1928 C C . LYS A 1 246 ? -17.531 -25.875 -15.594 1 96.38 246 LYS A C 1
ATOM 1930 O O . LYS A 1 246 ? -17.656 -26.766 -14.742 1 96.38 246 LYS A O 1
ATOM 1935 N N . THR A 1 247 ? -17.656 -24.609 -15.344 1 98.06 247 THR A N 1
ATOM 1936 C CA . THR A 1 247 ? -18.047 -24.188 -14 1 98.06 247 THR A CA 1
ATOM 1937 C C . THR A 1 247 ? -19.406 -24.75 -13.625 1 98.06 247 THR A C 1
ATOM 1939 O O . THR A 1 247 ? -20.422 -24.422 -14.258 1 98.06 247 THR A O 1
ATOM 1942 N N . PRO A 1 248 ? -19.469 -25.594 -12.602 1 97.38 248 PRO A N 1
ATOM 1943 C CA . PRO A 1 248 ? -20.781 -26.109 -12.203 1 97.38 248 PRO A CA 1
ATOM 1944 C C . PRO A 1 248 ? -21.625 -25.062 -11.469 1 97.38 248 PRO A C 1
ATOM 1946 O O . PRO A 1 248 ? -21.094 -24.125 -10.875 1 97.38 248 PRO A O 1
ATOM 1949 N N . LYS A 1 249 ? -22.922 -25.25 -11.461 1 97.06 249 LYS A N 1
ATOM 1950 C CA . LYS A 1 249 ? -23.844 -24.344 -10.812 1 97.06 249 LYS A CA 1
ATOM 1951 C C . LYS A 1 249 ? -23.516 -24.172 -9.328 1 97.06 249 LYS A C 1
ATOM 1953 O O . LYS A 1 249 ? -23.609 -23.062 -8.789 1 97.06 249 LYS A O 1
ATOM 1958 N N . GLN A 1 250 ? -23.109 -25.266 -8.766 1 97.69 250 GLN A N 1
ATOM 1959 C CA . GLN A 1 250 ? -22.781 -25.219 -7.344 1 97.69 250 GLN A CA 1
ATOM 1960 C C . GLN A 1 250 ? -21.609 -24.281 -7.074 1 97.69 250 GLN A C 1
ATOM 1962 O O . GLN A 1 250 ? -21.562 -23.609 -6.043 1 97.69 250 GLN A O 1
ATOM 1967 N N . CYS A 1 251 ? -20.656 -24.234 -7.957 1 98.38 251 CYS A N 1
ATOM 1968 C CA . CYS A 1 251 ? -19.516 -23.359 -7.812 1 98.38 251 CYS A CA 1
ATOM 1969 C C . CYS A 1 251 ? -19.938 -21.891 -7.875 1 98.38 251 CYS A C 1
ATOM 1971 O O . CYS A 1 251 ? -19.422 -21.062 -7.121 1 98.38 251 CYS A O 1
ATOM 1973 N N . VAL A 1 252 ? -20.844 -21.547 -8.742 1 98.19 252 VAL A N 1
ATOM 1974 C CA . VAL A 1 252 ? -21.391 -20.188 -8.836 1 98.19 252 VAL A CA 1
ATOM 1975 C C . VAL A 1 252 ? -22.109 -19.844 -7.543 1 98.19 252 VAL A C 1
ATOM 1977 O O . VAL A 1 252 ? -21.922 -18.75 -7 1 98.19 252 VAL A O 1
ATOM 1980 N N . LEU A 1 253 ? -22.859 -20.797 -7.016 1 97.56 253 LEU A N 1
ATOM 1981 C CA . LEU A 1 253 ? -23.562 -20.594 -5.758 1 97.56 253 LEU A CA 1
ATOM 1982 C C . LEU A 1 253 ? -22.594 -20.359 -4.613 1 97.56 253 LEU A C 1
ATOM 1984 O O . LEU A 1 253 ? -22.812 -19.5 -3.76 1 97.56 253 LEU A O 1
ATOM 1988 N N . ASN A 1 254 ? -21.547 -21.141 -4.629 1 98.12 254 ASN A N 1
ATOM 1989 C CA . ASN A 1 254 ? -20.531 -20.969 -3.598 1 98.12 254 ASN A CA 1
ATOM 1990 C C . ASN A 1 254 ? -19.906 -19.562 -3.658 1 98.12 254 ASN A C 1
ATOM 1992 O O . ASN A 1 254 ? -19.641 -18.969 -2.621 1 98.12 254 ASN A O 1
ATOM 1996 N N . TRP A 1 255 ? -19.688 -19.047 -4.891 1 98.12 255 TRP A N 1
ATOM 1997 C CA . TRP A 1 255 ? -19.125 -17.719 -5.055 1 98.12 255 TRP A CA 1
ATOM 1998 C C . TRP A 1 255 ? -20.094 -16.656 -4.539 1 98.12 255 TRP A C 1
ATOM 2000 O O . TRP A 1 255 ? -19.688 -15.688 -3.889 1 98.12 255 TRP A O 1
ATOM 2010 N N . LEU A 1 256 ? -21.359 -16.844 -4.762 1 96.88 256 LEU A N 1
ATOM 2011 C CA . LEU A 1 256 ? -22.375 -15.93 -4.25 1 96.88 256 LEU A CA 1
ATOM 2012 C C . LEU A 1 256 ? -22.391 -15.93 -2.725 1 96.88 256 LEU A C 1
ATOM 2014 O O . LEU A 1 256 ? -22.531 -14.875 -2.102 1 96.88 256 LEU A O 1
ATOM 2018 N N . GLU A 1 257 ? -22.203 -17.047 -2.139 1 96.19 257 GLU A N 1
ATOM 2019 C CA . GLU A 1 257 ? -22.172 -17.172 -0.685 1 96.19 257 GLU A CA 1
ATOM 2020 C C . GLU A 1 257 ? -20.953 -16.469 -0.103 1 96.19 257 GLU A C 1
ATOM 2022 O O . GLU A 1 257 ? -21.047 -15.766 0.905 1 96.19 257 GLU A O 1
ATOM 2027 N N . ILE A 1 258 ? -19.797 -16.672 -0.746 1 96 258 ILE A N 1
ATOM 2028 C CA . ILE A 1 258 ? -18.578 -16.031 -0.307 1 96 258 ILE A CA 1
ATOM 2029 C C . ILE A 1 258 ? -18.734 -14.508 -0.352 1 96 258 ILE A C 1
ATOM 2031 O O . ILE A 1 258 ? -18.312 -13.805 0.566 1 96 258 ILE A O 1
ATOM 2035 N N . GLU A 1 259 ? -19.297 -14.039 -1.446 1 93.31 259 GLU A N 1
ATOM 2036 C CA . GLU A 1 259 ? -19.516 -12.602 -1.582 1 93.31 259 GLU A CA 1
ATOM 2037 C C . GLU A 1 259 ? -20.375 -12.07 -0.442 1 93.31 259 GLU A C 1
ATOM 2039 O O . GLU A 1 259 ? -20.125 -10.992 0.091 1 93.31 259 GLU A O 1
ATOM 2044 N N . ASN A 1 260 ? -21.375 -12.75 -0.051 1 89.62 260 ASN A N 1
ATOM 2045 C CA . ASN A 1 260 ? -22.266 -12.352 1.028 1 89.62 260 ASN A CA 1
ATOM 2046 C C . ASN A 1 260 ? -21.547 -12.336 2.375 1 89.62 260 ASN A C 1
ATOM 2048 O O . ASN A 1 260 ? -21.812 -11.461 3.209 1 89.62 260 ASN A O 1
ATOM 2052 N N . GLU A 1 261 ? -20.672 -13.25 2.547 1 89.69 261 GLU A N 1
ATOM 2053 C CA . GLU A 1 261 ? -19.969 -13.406 3.822 1 89.69 261 GLU A CA 1
ATOM 2054 C C . GLU A 1 261 ? -18.844 -12.391 3.961 1 89.69 261 GLU A C 1
ATOM 2056 O O . GLU A 1 261 ? -18.578 -11.906 5.062 1 89.69 261 GLU A O 1
ATOM 2061 N N . GLU A 1 262 ? -18.188 -12.055 2.918 1 87 262 GLU A N 1
ATOM 2062 C CA . GLU A 1 262 ? -16.953 -11.273 2.984 1 87 262 GLU A CA 1
ATOM 2063 C C . GLU A 1 262 ? -17.172 -9.867 2.432 1 87 262 GLU A C 1
ATOM 2065 O O . GLU A 1 262 ? -16.266 -9.031 2.467 1 87 262 GLU A O 1
ATOM 2070 N N . ASN A 1 263 ? -18.266 -9.484 1.978 1 82.38 263 ASN A N 1
ATOM 2071 C CA . ASN A 1 263 ? -18.594 -8.172 1.431 1 82.38 263 ASN A CA 1
ATOM 2072 C C . ASN A 1 263 ? -17.578 -7.734 0.376 1 82.38 263 ASN A C 1
ATOM 2074 O O . ASN A 1 263 ? -16.969 -6.668 0.495 1 82.38 263 ASN A O 1
ATOM 2078 N N . LEU A 1 264 ? -17.516 -8.461 -0.711 1 90.69 264 LEU A N 1
ATOM 2079 C CA . LEU A 1 264 ? -16.594 -8.188 -1.815 1 90.69 264 LEU A CA 1
ATOM 2080 C C . LEU A 1 264 ? -17.016 -6.922 -2.564 1 90.69 264 LEU A C 1
ATOM 2082 O O . LEU A 1 264 ? -18.188 -6.582 -2.604 1 90.69 264 LEU A O 1
ATOM 2086 N N . SER A 1 265 ? -15.992 -6.203 -3.111 1 89 265 SER A N 1
ATOM 2087 C CA . SER A 1 265 ? -16.359 -5.164 -4.07 1 89 265 SER A CA 1
ATOM 2088 C C . SER A 1 265 ? -17.156 -5.738 -5.234 1 89 265 SER A C 1
ATOM 2090 O O . SER A 1 265 ? -16.906 -6.871 -5.66 1 89 265 SER A O 1
ATOM 2092 N N . PHE A 1 266 ? -18.078 -4.945 -5.766 1 93.44 266 PHE A N 1
ATOM 2093 C CA . PHE A 1 266 ? -18.906 -5.398 -6.879 1 93.44 266 PHE A CA 1
ATOM 2094 C C . PHE A 1 266 ? -18.047 -5.773 -8.078 1 93.44 266 PHE A C 1
ATOM 2096 O O . PHE A 1 266 ? -18.297 -6.785 -8.734 1 93.44 266 PHE A O 1
ATOM 2103 N N . GLU A 1 267 ? -17.016 -4.922 -8.352 1 93.06 267 GLU A N 1
ATOM 2104 C CA . GLU A 1 267 ? -16.188 -5.137 -9.531 1 93.06 267 GLU A CA 1
ATOM 2105 C C . GLU A 1 267 ? -15.508 -6.504 -9.484 1 93.06 267 GLU A C 1
ATOM 2107 O O . GLU A 1 267 ? -15.508 -7.234 -10.477 1 93.06 267 GLU A O 1
ATOM 2112 N N . TYR A 1 268 ? -14.93 -6.793 -8.32 1 95.38 268 TYR A N 1
ATOM 2113 C CA . TYR A 1 268 ? -14.234 -8.062 -8.156 1 95.38 268 TYR A CA 1
ATOM 2114 C C . TYR A 1 268 ? -15.211 -9.234 -8.219 1 95.38 268 TYR A C 1
ATOM 2116 O O . TYR A 1 268 ? -14.969 -10.211 -8.93 1 95.38 268 TYR A O 1
ATOM 2124 N N . PHE A 1 269 ? -16.375 -9.07 -7.52 1 97.38 269 PHE A N 1
ATOM 2125 C CA . PHE A 1 269 ? -17.422 -10.07 -7.48 1 97.38 269 PHE A CA 1
ATOM 2126 C C . PHE A 1 269 ? -17.938 -10.375 -8.883 1 97.38 269 PHE A C 1
ATOM 2128 O O . PHE A 1 269 ? -17.969 -11.539 -9.297 1 97.38 269 PHE A O 1
ATOM 2135 N N . HIS A 1 270 ? -18.188 -9.375 -9.633 1 97.69 270 HIS A N 1
ATOM 2136 C CA . HIS A 1 270 ? -18.781 -9.477 -10.961 1 97.69 270 HIS A CA 1
ATOM 2137 C C . HIS A 1 270 ? -17.781 -10.016 -11.969 1 97.69 270 HIS A C 1
ATOM 2139 O O . HIS A 1 270 ? -18.125 -10.844 -12.812 1 97.69 270 HIS A O 1
ATOM 2145 N N . GLN A 1 271 ? -16.547 -9.641 -11.898 1 97.5 271 GLN A N 1
ATOM 2146 C CA . GLN A 1 271 ? -15.531 -10.031 -12.875 1 97.5 271 GLN A CA 1
ATOM 2147 C C . GLN A 1 271 ? -15.273 -11.539 -12.828 1 97.5 271 GLN A C 1
ATOM 2149 O O . GLN A 1 271 ? -15.094 -12.172 -13.867 1 97.5 271 GLN A O 1
ATOM 2154 N N . ILE A 1 272 ? -15.18 -12.07 -11.641 1 98.38 272 ILE A N 1
ATOM 2155 C CA . ILE A 1 272 ? -14.969 -13.508 -11.5 1 98.38 272 ILE A CA 1
ATOM 2156 C C . ILE A 1 272 ? -16.125 -14.266 -12.141 1 98.38 272 ILE A C 1
ATOM 2158 O O . ILE A 1 272 ? -15.914 -15.266 -12.844 1 98.38 272 ILE A O 1
ATOM 2162 N N . LEU A 1 273 ? -17.344 -13.766 -11.953 1 98.31 273 LEU A N 1
ATOM 2163 C CA . LEU A 1 273 ? -18.516 -14.406 -12.539 1 98.31 273 LEU A CA 1
ATOM 2164 C C . LEU A 1 273 ? -18.484 -14.289 -14.062 1 98.31 273 LEU A C 1
ATOM 2166 O O . LEU A 1 273 ? -18.922 -15.203 -14.766 1 98.31 273 LEU A O 1
ATOM 2170 N N . VAL A 1 274 ? -18.062 -13.172 -14.531 1 97.88 274 VAL A N 1
ATOM 2171 C CA . VAL A 1 274 ? -17.938 -12.984 -15.977 1 97.88 274 VAL A CA 1
ATOM 2172 C C . VAL A 1 274 ? -17.047 -14.086 -16.562 1 97.88 274 VAL A C 1
ATOM 2174 O O . VAL A 1 274 ? -17.391 -14.672 -17.594 1 97.88 274 VAL A O 1
ATOM 2177 N N . PHE A 1 275 ? -15.945 -14.406 -15.891 1 97.94 275 PHE A N 1
ATOM 2178 C CA . PHE A 1 275 ? -15.078 -15.492 -16.328 1 97.94 275 PHE A CA 1
ATOM 2179 C C . PHE A 1 275 ? -15.812 -16.828 -16.266 1 97.94 275 PHE A C 1
ATOM 2181 O O . PHE A 1 275 ? -15.82 -17.578 -17.25 1 97.94 275 PHE A O 1
ATOM 2188 N N . MET A 1 276 ? -16.453 -17.062 -15.141 1 97.94 276 MET A N 1
ATOM 2189 C CA . MET A 1 276 ? -17.078 -18.344 -14.867 1 97.94 276 MET A CA 1
ATOM 2190 C C . MET A 1 276 ? -18.172 -18.656 -15.883 1 97.94 276 MET A C 1
ATOM 2192 O O . MET A 1 276 ? -18.391 -19.812 -16.25 1 97.94 276 MET A O 1
ATOM 2196 N N . LEU A 1 277 ? -18.844 -17.594 -16.312 1 97.12 277 LEU A N 1
ATOM 2197 C CA . LEU A 1 277 ? -20.062 -17.812 -17.078 1 97.12 277 LEU A CA 1
ATOM 2198 C C . LEU A 1 277 ? -19.828 -17.578 -18.562 1 97.12 277 LEU A C 1
ATOM 2200 O O . LEU A 1 277 ? -20.734 -17.734 -19.375 1 97.12 277 LEU A O 1
ATOM 2204 N N . ARG A 1 278 ? -18.656 -17.234 -18.859 1 94.06 278 ARG A N 1
ATOM 2205 C CA . ARG A 1 278 ? -18.312 -16.891 -20.234 1 94.06 278 ARG A CA 1
ATOM 2206 C C . ARG A 1 278 ? -18.766 -17.953 -21.219 1 94.06 278 ARG A C 1
ATOM 2208 O O . ARG A 1 278 ? -19.312 -17.641 -22.281 1 94.06 278 ARG A O 1
ATOM 2215 N N . SER A 1 279 ? -18.609 -19.234 -20.906 1 91.06 279 SER A N 1
ATOM 2216 C CA . SER A 1 279 ? -18.922 -20.312 -21.828 1 91.06 279 SER A CA 1
ATOM 2217 C C . SER A 1 279 ? -20.344 -20.844 -21.594 1 91.06 279 SER A C 1
ATOM 2219 O O . SER A 1 279 ? -20.875 -21.578 -22.422 1 91.06 279 SER A O 1
ATOM 2221 N N . SER A 1 280 ? -20.875 -20.531 -20.5 1 92.19 280 SER A N 1
ATOM 2222 C CA . SER A 1 280 ? -22.156 -21.125 -20.125 1 92.19 280 SER A CA 1
ATOM 2223 C C . SER A 1 280 ? -23.328 -20.266 -20.594 1 92.19 280 SER A C 1
ATOM 2225 O O . SER A 1 280 ? -24.453 -20.75 -20.719 1 92.19 280 SER A O 1
ATOM 2227 N N . LEU A 1 281 ? -23.078 -19.016 -20.812 1 93.69 281 LEU A N 1
ATOM 2228 C CA . LEU A 1 281 ? -24.141 -18.109 -21.234 1 93.69 281 LEU A CA 1
ATOM 2229 C C . LEU A 1 281 ? -24.078 -17.859 -22.75 1 93.69 281 LEU A C 1
ATOM 2231 O O . LEU A 1 281 ? -22.984 -17.719 -23.312 1 93.69 281 LEU A O 1
ATOM 2235 N N . PRO A 1 282 ? -25.281 -17.906 -23.406 1 93.81 282 PRO A N 1
ATOM 2236 C CA . PRO A 1 282 ? -25.297 -17.469 -24.797 1 93.81 282 PRO A CA 1
ATOM 2237 C C . PRO A 1 282 ? -24.828 -16.031 -24.969 1 93.81 282 PRO A C 1
ATOM 2239 O O . PRO A 1 282 ? -24.906 -15.234 -24.016 1 93.81 282 PRO A O 1
ATOM 2242 N N . LYS A 1 283 ? -24.391 -15.719 -26.156 1 93.88 283 LYS A N 1
ATOM 2243 C CA . LYS A 1 283 ? -23.781 -14.422 -26.453 1 93.88 283 LYS A CA 1
ATOM 2244 C C . LYS A 1 283 ? -24.688 -13.273 -26.031 1 93.88 283 LYS A C 1
ATOM 2246 O O . LYS A 1 283 ? -24.234 -12.32 -25.391 1 93.88 283 LYS A O 1
ATOM 2251 N N . GLU A 1 284 ? -25.922 -13.336 -26.359 1 93.62 284 GLU A N 1
ATOM 2252 C CA . GLU A 1 284 ? -26.859 -12.266 -26.047 1 93.62 284 GLU A CA 1
ATOM 2253 C C . GLU A 1 284 ? -26.969 -12.047 -24.547 1 93.62 284 GLU A C 1
ATOM 2255 O O . GLU A 1 284 ? -26.953 -10.906 -24.078 1 93.62 284 GLU A O 1
ATOM 2260 N N . LYS A 1 285 ? -27.078 -13.109 -23.766 1 95 285 LYS A N 1
ATOM 2261 C CA . LYS A 1 285 ? -27.203 -13.031 -22.312 1 95 285 LYS A CA 1
ATOM 2262 C C . LYS A 1 285 ? -25.891 -12.586 -21.672 1 95 285 LYS A C 1
ATOM 2264 O O . LYS A 1 285 ? -25.891 -11.875 -20.672 1 95 285 LYS A O 1
ATOM 2269 N N . ARG A 1 286 ? -24.797 -13.016 -22.266 1 95.25 286 ARG A N 1
ATOM 2270 C CA . ARG A 1 286 ? -23.484 -12.617 -21.766 1 95.25 286 ARG A CA 1
ATOM 2271 C C . ARG A 1 286 ? -23.297 -11.102 -21.859 1 95.25 286 ARG A C 1
ATOM 2273 O O . ARG A 1 286 ? -22.75 -10.484 -20.938 1 95.25 286 ARG A O 1
ATOM 2280 N N . ASN A 1 287 ? -23.75 -10.539 -22.938 1 94.69 287 ASN A N 1
ATOM 2281 C CA . ASN A 1 287 ? -23.641 -9.094 -23.125 1 94.69 287 ASN A CA 1
ATOM 2282 C C . ASN A 1 287 ? -24.438 -8.328 -22.062 1 94.69 287 ASN A C 1
ATOM 2284 O O . ASN A 1 287 ? -23.969 -7.301 -21.562 1 94.69 287 ASN A O 1
ATOM 2288 N N . ILE A 1 288 ? -25.609 -8.82 -21.781 1 95.06 288 ILE A N 1
ATOM 2289 C CA . ILE A 1 288 ? -26.422 -8.211 -20.75 1 95.06 288 ILE A CA 1
ATOM 2290 C C . ILE A 1 288 ? -25.734 -8.352 -19.391 1 95.06 288 ILE A C 1
ATOM 2292 O O . ILE A 1 288 ? -25.625 -7.375 -18.641 1 95.06 288 ILE A O 1
ATOM 2296 N N . PHE A 1 289 ? -25.266 -9.516 -19.125 1 97 289 PHE A N 1
ATOM 2297 C CA . PHE A 1 289 ? -24.641 -9.828 -17.844 1 97 289 PHE A CA 1
ATOM 2298 C C . PHE A 1 289 ? -23.438 -8.93 -17.594 1 97 289 PHE A C 1
ATOM 2300 O O . PHE A 1 289 ? -23.25 -8.422 -16.484 1 97 289 PHE A O 1
ATOM 2307 N N . ASN A 1 290 ? -22.609 -8.734 -18.625 1 95.69 290 ASN A N 1
ATOM 2308 C CA . ASN A 1 290 ? -21.375 -7.988 -18.531 1 95.69 290 ASN A CA 1
ATOM 2309 C C . ASN A 1 290 ? -21.625 -6.516 -18.219 1 95.69 290 ASN A C 1
ATOM 2311 O O . ASN A 1 290 ? -20.719 -5.812 -17.766 1 95.69 290 ASN A O 1
ATOM 2315 N N . CYS A 1 291 ? -22.875 -6.051 -18.359 1 95.19 291 CYS A N 1
ATOM 2316 C CA . CYS A 1 291 ? -23.172 -4.633 -18.203 1 95.19 291 CYS A CA 1
ATOM 2317 C C . CYS A 1 291 ? -23.875 -4.359 -16.875 1 95.19 291 CYS A C 1
ATOM 2319 O O . CYS A 1 291 ? -24.172 -3.211 -16.562 1 95.19 291 CYS A O 1
ATOM 2321 N N . LEU A 1 292 ? -24.062 -5.41 -16.156 1 95.25 292 LEU A N 1
ATOM 2322 C CA . LEU A 1 292 ? -24.734 -5.211 -14.867 1 95.25 292 LEU A CA 1
ATOM 2323 C C . LEU A 1 292 ? -23.875 -4.359 -13.938 1 95.25 292 LEU A C 1
ATOM 2325 O O . LEU A 1 292 ? -22.656 -4.367 -14.031 1 95.25 292 LEU A O 1
ATOM 2329 N N . LYS A 1 293 ? -24.531 -3.625 -12.953 1 92.62 293 LYS A N 1
ATOM 2330 C CA . LYS A 1 293 ? -23.797 -2.586 -12.242 1 92.62 293 LYS A CA 1
ATOM 2331 C C . LYS A 1 293 ? -23.844 -2.811 -10.734 1 92.62 293 LYS A C 1
ATOM 2333 O O . LYS A 1 293 ? -23.188 -2.096 -9.969 1 92.62 293 LYS A O 1
ATOM 2338 N N . ASN A 1 294 ? -24.641 -3.764 -10.289 1 92.44 294 ASN A N 1
ATOM 2339 C CA . ASN A 1 294 ? -24.688 -4.016 -8.852 1 92.44 294 ASN A CA 1
ATOM 2340 C C . ASN A 1 294 ? -25 -5.48 -8.547 1 92.44 294 ASN A C 1
ATOM 2342 O O . ASN A 1 294 ? -25.469 -6.215 -9.422 1 92.44 294 ASN A O 1
ATOM 2346 N N . SER A 1 295 ? -24.734 -5.859 -7.301 1 93.69 295 SER A N 1
ATOM 2347 C CA . SER A 1 295 ? -24.797 -7.258 -6.883 1 93.69 295 SER A CA 1
ATOM 2348 C C . SER A 1 295 ? -26.234 -7.793 -6.965 1 93.69 295 SER A C 1
ATOM 2350 O O . SER A 1 295 ? -26.438 -8.953 -7.305 1 93.69 295 SER A O 1
ATOM 2352 N N . ASN A 1 296 ? -27.125 -6.922 -6.621 1 93.5 296 ASN A N 1
ATOM 2353 C CA . ASN A 1 296 ? -28.516 -7.348 -6.672 1 93.5 296 ASN A CA 1
ATOM 2354 C C . ASN A 1 296 ? -28.938 -7.711 -8.094 1 93.5 296 ASN A C 1
ATOM 2356 O O . ASN A 1 296 ? -29.625 -8.719 -8.312 1 93.5 296 ASN A O 1
ATOM 2360 N N . ASP A 1 297 ? -28.578 -6.895 -9.031 1 95.94 297 ASP A N 1
ATOM 2361 C CA . ASP A 1 297 ? -28.891 -7.16 -10.43 1 95.94 297 ASP A CA 1
ATOM 2362 C C . ASP A 1 297 ? -28.234 -8.453 -10.906 1 95.94 297 ASP A C 1
ATOM 2364 O O . ASP A 1 297 ? -28.812 -9.203 -11.695 1 95.94 297 ASP A O 1
ATOM 2368 N N . VAL A 1 298 ? -27.078 -8.719 -10.461 1 97.31 298 VAL A N 1
ATOM 2369 C CA . VAL A 1 298 ? -26.359 -9.945 -10.805 1 97.31 298 VAL A CA 1
ATOM 2370 C C . VAL A 1 298 ? -27.125 -11.156 -10.281 1 97.31 298 VAL A C 1
ATOM 2372 O O . VAL A 1 298 ? -27.375 -12.109 -11.023 1 97.31 298 VAL A O 1
ATOM 2375 N N . ARG A 1 299 ? -27.516 -11.141 -9.055 1 95.44 299 ARG A N 1
ATOM 2376 C CA . ARG A 1 299 ? -28.234 -12.25 -8.445 1 95.44 299 ARG A CA 1
ATOM 2377 C C . ARG A 1 299 ? -29.562 -12.5 -9.156 1 95.44 299 ARG A C 1
ATOM 2379 O O . ARG A 1 299 ? -29.938 -13.656 -9.383 1 95.44 299 ARG A O 1
ATOM 2386 N N . ASN A 1 300 ? -30.234 -11.398 -9.453 1 95.62 300 ASN A N 1
ATOM 2387 C CA . ASN A 1 300 ? -31.5 -11.531 -10.164 1 95.62 300 ASN A CA 1
ATOM 2388 C C . ASN A 1 300 ? -31.312 -12.156 -11.547 1 95.62 300 ASN A C 1
ATOM 2390 O O . ASN A 1 300 ? -32.094 -13.016 -11.953 1 95.62 300 ASN A O 1
ATOM 2394 N N . PHE A 1 301 ? -30.344 -11.664 -12.219 1 97 301 PHE A N 1
ATOM 2395 C CA . PHE A 1 301 ? -30.031 -12.203 -13.539 1 97 301 PHE A CA 1
ATOM 2396 C C . PHE A 1 301 ? -29.766 -13.695 -13.461 1 97 301 PHE A C 1
ATOM 2398 O O . PHE A 1 301 ? -30.281 -14.469 -14.266 1 97 301 PHE A O 1
ATOM 2405 N N . LEU A 1 302 ? -28.906 -14.094 -12.484 1 96.88 302 LEU A N 1
ATOM 2406 C CA . LEU A 1 302 ? -28.531 -15.5 -12.344 1 96.88 302 LEU A CA 1
ATOM 2407 C C . LEU A 1 302 ? -29.75 -16.359 -12 1 96.88 302 LEU A C 1
ATOM 2409 O O . LEU A 1 302 ? -29.891 -17.469 -12.523 1 96.88 302 LEU A O 1
ATOM 2413 N N . LYS A 1 303 ? -30.562 -15.891 -11.141 1 94.75 303 LYS A N 1
ATOM 2414 C CA . LYS A 1 303 ? -31.781 -16.609 -10.781 1 94.75 303 LYS A CA 1
ATOM 2415 C C . LYS A 1 303 ? -32.656 -16.844 -12 1 94.75 303 LYS A C 1
ATOM 2417 O O . LYS A 1 303 ? -33.188 -17.953 -12.188 1 94.75 303 LYS A O 1
ATOM 2422 N N . GLU A 1 304 ? -32.781 -15.914 -12.852 1 93.19 304 GLU A N 1
ATOM 2423 C CA . GLU A 1 304 ? -33.719 -15.938 -13.977 1 93.19 304 GLU A CA 1
ATOM 2424 C C . GLU A 1 304 ? -33.125 -16.703 -15.164 1 93.19 304 GLU A C 1
ATOM 2426 O O . GLU A 1 304 ? -33.844 -17.469 -15.828 1 93.19 304 GLU A O 1
ATOM 2431 N N . PHE A 1 305 ? -31.844 -16.531 -15.406 1 89.94 305 PHE A N 1
ATOM 2432 C CA . PHE A 1 305 ? -31.344 -16.938 -16.703 1 89.94 305 PHE A CA 1
ATOM 2433 C C . PHE A 1 305 ? -30.312 -18.047 -16.562 1 89.94 305 PHE A C 1
ATOM 2435 O O . PHE A 1 305 ? -29.906 -18.672 -17.562 1 89.94 305 PHE A O 1
ATOM 2442 N N . TYR A 1 306 ? -29.875 -18.328 -15.312 1 89.75 306 TYR A N 1
ATOM 2443 C CA . TYR A 1 306 ? -28.797 -19.297 -15.164 1 89.75 306 TYR A CA 1
ATOM 2444 C C . TYR A 1 306 ? -29.234 -20.5 -14.328 1 89.75 306 TYR A C 1
ATOM 2446 O O . TYR A 1 306 ? -28.984 -21.641 -14.688 1 89.75 306 TYR A O 1
ATOM 2454 N N . PHE A 1 307 ? -29.906 -20.25 -13.273 1 88.19 307 PHE A N 1
ATOM 2455 C CA . PHE A 1 307 ? -30.281 -21.344 -12.375 1 88.19 307 PHE A CA 1
ATOM 2456 C C . PHE A 1 307 ? -31.609 -21.953 -12.789 1 88.19 307 PHE A C 1
ATOM 2458 O O . PHE A 1 307 ? -31.875 -23.125 -12.516 1 88.19 307 PHE A O 1
ATOM 2465 N N . ASP A 1 308 ? -32.469 -21.156 -13.289 1 77.88 308 ASP A N 1
ATOM 2466 C CA . ASP A 1 308 ? -33.75 -21.672 -13.711 1 77.88 308 ASP A CA 1
ATOM 2467 C C . ASP A 1 308 ? -33.688 -22.219 -15.133 1 77.88 308 ASP A C 1
ATOM 2469 O O . ASP A 1 308 ? -32.906 -21.75 -15.945 1 77.88 308 ASP A O 1
ATOM 2473 N N . MET B 1 1 ? -13.812 77.25 29.359 1 27.11 1 MET B N 1
ATOM 2474 C CA . MET B 1 1 ? -14.227 76.938 28 1 27.11 1 MET B CA 1
ATOM 2475 C C . MET B 1 1 ? -13.031 76.5 27.141 1 27.11 1 MET B C 1
ATOM 2477 O O . MET B 1 1 ? -13.055 76.688 25.922 1 27.11 1 MET B O 1
ATOM 2481 N N . ILE B 1 2 ? -11.812 76.312 27.766 1 35.75 2 ILE B N 1
ATOM 2482 C CA . ILE B 1 2 ? -10.555 75.875 27.156 1 35.75 2 ILE B CA 1
ATOM 2483 C C . ILE B 1 2 ? -10.781 74.562 26.422 1 35.75 2 ILE B C 1
ATOM 2485 O O . ILE B 1 2 ? -11.266 73.562 27 1 35.75 2 ILE B O 1
ATOM 2489 N N . SER B 1 3 ? -10.984 74.625 25.031 1 30.11 3 SER B N 1
ATOM 2490 C CA . SER B 1 3 ? -11.242 73.562 24.062 1 30.11 3 SER B CA 1
ATOM 2491 C C . SER B 1 3 ? -10.211 72.438 24.172 1 30.11 3 SER B C 1
ATOM 2493 O O . SER B 1 3 ? -9.039 72.625 23.828 1 30.11 3 SER B O 1
ATOM 2495 N N . GLU B 1 4 ? -10.109 71.688 25.297 1 32.31 4 GLU B N 1
ATOM 2496 C CA . GLU B 1 4 ? -9.242 70.5 25.453 1 32.31 4 GLU B CA 1
ATOM 2497 C C . GLU B 1 4 ? -9.344 69.562 24.25 1 32.31 4 GLU B C 1
ATOM 2499 O O . GLU B 1 4 ? -10.422 69.062 23.953 1 32.31 4 GLU B O 1
ATOM 2504 N N . GLU B 1 5 ? -8.578 69.875 23.094 1 32.94 5 GLU B N 1
ATOM 2505 C CA . GLU B 1 5 ? -8.359 69.062 21.906 1 32.94 5 GLU B CA 1
ATOM 2506 C C . GLU B 1 5 ? -8.117 67.562 22.281 1 32.94 5 GLU B C 1
ATOM 2508 O O . GLU B 1 5 ? -7.137 67.25 22.953 1 32.94 5 GLU B O 1
ATOM 2513 N N . GLN B 1 6 ? -9.188 66.812 22.656 1 32.84 6 GLN B N 1
ATOM 2514 C CA . GLN B 1 6 ? -9.172 65.375 22.828 1 32.84 6 GLN B CA 1
ATOM 2515 C C . GLN B 1 6 ? -8.391 64.688 21.719 1 32.84 6 GLN B C 1
ATOM 2517 O O . GLN B 1 6 ? -8.758 64.75 20.547 1 32.84 6 GLN B O 1
ATOM 2522 N N . GLU B 1 7 ? -6.98 64.75 21.734 1 32.28 7 GLU B N 1
ATOM 2523 C CA . GLU B 1 7 ? -6.152 63.875 20.891 1 32.28 7 GLU B CA 1
ATOM 2524 C C . GLU B 1 7 ? -6.785 62.5 20.703 1 32.28 7 GLU B C 1
ATOM 2526 O O . GLU B 1 7 ? -6.969 61.75 21.672 1 32.28 7 GLU B O 1
ATOM 2531 N N . ASN B 1 8 ? -7.852 62.344 19.859 1 32.56 8 ASN B N 1
ATOM 2532 C CA . ASN B 1 8 ? -8.305 61.062 19.312 1 32.56 8 ASN B CA 1
ATOM 2533 C C . ASN B 1 8 ? -7.125 60.156 18.984 1 32.56 8 ASN B C 1
ATOM 2535 O O . ASN B 1 8 ? -6.34 60.438 18.078 1 32.56 8 ASN B O 1
ATOM 2539 N N . ASN B 1 9 ? -6.363 59.688 19.984 1 30.8 9 ASN B N 1
ATOM 2540 C CA . ASN B 1 9 ? -5.41 58.594 19.781 1 30.8 9 ASN B CA 1
ATOM 2541 C C . ASN B 1 9 ? -5.906 57.594 18.719 1 30.8 9 ASN B C 1
ATOM 2543 O O . ASN B 1 9 ? -6.906 56.906 18.938 1 30.8 9 ASN B O 1
ATOM 2547 N N . ASP B 1 10 ? -5.98 57.844 17.359 1 33 10 ASP B N 1
ATOM 2548 C CA . ASP B 1 10 ? -5.93 56.938 16.203 1 33 10 ASP B CA 1
ATOM 2549 C C . ASP B 1 10 ? -5.172 55.656 16.516 1 33 10 ASP B C 1
ATOM 2551 O O . ASP B 1 10 ? -3.955 55.594 16.344 1 33 10 ASP B O 1
ATOM 2555 N N . ASP B 1 11 ? -5.207 55.094 17.672 1 36.31 11 ASP B N 1
ATOM 2556 C CA . ASP B 1 11 ? -4.793 53.688 17.875 1 36.31 11 ASP B CA 1
ATOM 2557 C C . ASP B 1 11 ? -5.098 52.844 16.656 1 36.31 11 ASP B C 1
ATOM 2559 O O . ASP B 1 11 ? -6.258 52.688 16.266 1 36.31 11 ASP B O 1
ATOM 2563 N N . PHE B 1 12 ? -4.348 52.875 15.531 1 36.62 12 PHE B N 1
ATOM 2564 C CA . PHE B 1 12 ? -4.215 52 14.367 1 36.62 12 PHE B CA 1
ATOM 2565 C C . PHE B 1 12 ? -4.742 50.594 14.672 1 36.62 12 PHE B C 1
ATOM 2567 O O . PHE B 1 12 ? -4.152 49.875 15.469 1 36.62 12 PHE B O 1
ATOM 2574 N N . ASP B 1 13 ? -5.965 50.188 14.711 1 39.97 13 ASP B N 1
ATOM 2575 C CA . ASP B 1 13 ? -6.676 48.938 14.438 1 39.97 13 ASP B CA 1
ATOM 2576 C C . ASP B 1 13 ? -5.895 48.062 13.453 1 39.97 13 ASP B C 1
ATOM 2578 O O . ASP B 1 13 ? -6.066 48.156 12.242 1 39.97 13 ASP B O 1
ATOM 2582 N N . GLN B 1 14 ? -4.605 47.969 13.359 1 41.66 14 GLN B N 1
ATOM 2583 C CA . GLN B 1 14 ? -3.951 46.875 12.602 1 41.66 14 GLN B CA 1
ATOM 2584 C C . GLN B 1 14 ? -4.816 45.625 12.562 1 41.66 14 GLN B C 1
ATOM 2586 O O . GLN B 1 14 ? -5.055 45 13.594 1 41.66 14 GLN B O 1
ATOM 2591 N N . GLN B 1 15 ? -5.902 45.469 11.938 1 46.31 15 GLN B N 1
ATOM 2592 C CA . GLN B 1 15 ? -6.695 44.312 11.586 1 46.31 15 GLN B CA 1
ATOM 2593 C C . GLN B 1 15 ? -5.836 43.062 11.562 1 46.31 15 GLN B C 1
ATOM 2595 O O . GLN B 1 15 ? -5.082 42.812 10.609 1 46.31 15 GLN B O 1
ATOM 2600 N N . GLN B 1 16 ? -5.281 42.594 12.633 1 56.12 16 GLN B N 1
ATOM 2601 C CA . GLN B 1 16 ? -4.5 41.375 12.711 1 56.12 16 GLN B CA 1
ATOM 2602 C C . GLN B 1 16 ? -5.129 40.281 11.875 1 56.12 16 GLN B C 1
ATOM 2604 O O . GLN B 1 16 ? -6.285 39.906 12.086 1 56.12 16 GLN B O 1
ATOM 2609 N N . CYS B 1 17 ? -4.684 40.094 10.625 1 74.88 17 CYS B N 1
ATOM 2610 C CA . CYS B 1 17 ? -5.102 39.031 9.734 1 74.88 17 CYS B CA 1
ATOM 2611 C C . CYS B 1 17 ? -5.055 37.656 10.445 1 74.88 17 CYS B C 1
ATOM 2613 O O . CYS B 1 17 ? -4.055 37.344 11.094 1 74.88 17 CYS B O 1
ATOM 2615 N N . VAL B 1 18 ? -6.172 37.094 10.766 1 91.25 18 VAL B N 1
ATOM 2616 C CA . VAL B 1 18 ? -6.32 35.75 11.344 1 91.25 18 VAL B CA 1
ATOM 2617 C C . VAL B 1 18 ? -5.578 34.719 10.492 1 91.25 18 VAL B C 1
ATOM 2619 O O . VAL B 1 18 ? -5.738 34.688 9.273 1 91.25 18 VAL B O 1
ATOM 2622 N N . PRO B 1 19 ? -4.594 34.062 11.141 1 97.94 19 PRO B N 1
ATOM 2623 C CA . PRO B 1 19 ? -3.871 33.031 10.391 1 97.94 19 PRO B CA 1
ATOM 2624 C C . PRO B 1 19 ? -4.781 31.891 9.906 1 97.94 19 PRO B C 1
ATOM 2626 O O . PRO B 1 19 ? -5.891 31.734 10.414 1 97.94 19 PRO B O 1
ATOM 2629 N N . LEU B 1 20 ? -4.336 31.219 8.891 1 98.62 20 LEU B N 1
ATOM 2630 C CA . LEU B 1 20 ? -5.012 29.984 8.531 1 98.62 20 LEU B CA 1
ATOM 2631 C C . LEU B 1 20 ? -4.809 28.922 9.602 1 98.62 20 LEU B C 1
ATOM 2633 O O . LEU B 1 20 ? -3.717 28.797 10.156 1 98.62 20 LEU B O 1
ATOM 2637 N N . PHE B 1 21 ? -5.852 28.203 9.883 1 98.88 21 PHE B N 1
ATOM 2638 C CA . PHE B 1 21 ? -5.785 27.078 10.805 1 98.88 21 PHE B CA 1
ATOM 2639 C C . PHE B 1 21 ? -5.598 25.766 10.055 1 98.88 21 PHE B C 1
ATOM 2641 O O . PHE B 1 21 ? -6.453 25.375 9.258 1 98.88 21 PHE B O 1
ATOM 2648 N N . VAL B 1 22 ? -4.496 25.062 10.383 1 98.94 22 VAL B N 1
ATOM 2649 C CA . VAL B 1 22 ? -4.078 23.922 9.562 1 98.94 22 VAL B CA 1
ATOM 2650 C C . VAL B 1 22 ? -4.004 22.656 10.414 1 98.94 22 VAL B C 1
ATOM 2652 O O . VAL B 1 22 ? -3.414 22.672 11.492 1 98.94 22 VAL B O 1
ATOM 2655 N N . ALA B 1 23 ? -4.672 21.594 9.922 1 98.88 23 ALA B N 1
ATOM 2656 C CA . ALA B 1 23 ? -4.508 20.281 10.547 1 98.88 23 ALA B CA 1
ATOM 2657 C C . ALA B 1 23 ? -3.303 19.547 9.961 1 98.88 23 ALA B C 1
ATOM 2659 O O . ALA B 1 23 ? -3.219 19.344 8.75 1 98.88 23 ALA B O 1
ATOM 2660 N N . ALA B 1 24 ? -2.447 19.109 10.805 1 98.88 24 ALA B N 1
ATOM 2661 C CA . ALA B 1 24 ? -1.167 18.516 10.414 1 98.88 24 ALA B CA 1
ATOM 2662 C C . ALA B 1 24 ? -1.354 17.109 9.859 1 98.88 24 ALA B C 1
ATOM 2664 O O . ALA B 1 24 ? -2.363 16.453 10.133 1 98.88 24 ALA B O 1
ATOM 2665 N N . PRO B 1 25 ? -0.413 16.688 8.977 1 98.75 25 PRO B N 1
ATOM 2666 C CA . PRO B 1 25 ? -0.38 15.258 8.648 1 98.75 25 PRO B CA 1
ATOM 2667 C C . PRO B 1 25 ? -0 14.391 9.844 1 98.75 25 PRO B C 1
ATOM 2669 O O . PRO B 1 25 ? 1.033 14.625 10.477 1 98.75 25 PRO B O 1
ATOM 2672 N N . MET B 1 26 ? -0.85 13.445 10.078 1 97.25 26 MET B N 1
ATOM 2673 C CA . MET B 1 26 ? -0.647 12.492 11.164 1 97.25 26 MET B CA 1
ATOM 2674 C C . MET B 1 26 ? -0.909 11.062 10.688 1 97.25 26 MET B C 1
ATOM 2676 O O . MET B 1 26 ? -2.057 10.695 10.438 1 97.25 26 MET B O 1
ATOM 2680 N N . VAL B 1 27 ? 0.05 10.188 10.469 1 91.56 27 VAL B N 1
ATOM 2681 C CA . VAL B 1 27 ? 0.028 8.898 9.797 1 91.56 27 VAL B CA 1
ATOM 2682 C C . VAL B 1 27 ? -1.128 8.055 10.328 1 91.56 27 VAL B C 1
ATOM 2684 O O . VAL B 1 27 ? -1.851 7.422 9.555 1 91.56 27 VAL B O 1
ATOM 2687 N N . ARG B 1 28 ? -1.527 8.133 11.586 1 90.44 28 ARG B N 1
ATOM 2688 C CA . ARG B 1 28 ? -2.549 7.254 12.148 1 90.44 28 ARG B CA 1
ATOM 2689 C C . ARG B 1 28 ? -3.865 7.996 12.344 1 90.44 28 ARG B C 1
ATOM 2691 O O . ARG B 1 28 ? -4.906 7.379 12.57 1 90.44 28 ARG B O 1
ATOM 2698 N N . TYR B 1 29 ? -3.859 9.25 12.039 1 95.94 29 TYR B N 1
ATOM 2699 C CA . TYR B 1 29 ? -5.008 9.945 12.617 1 95.94 29 TYR B CA 1
ATOM 2700 C C . TYR B 1 29 ? -5.648 10.875 11.594 1 95.94 29 TYR B C 1
ATOM 2702 O O . TYR B 1 29 ? -6.875 10.984 11.523 1 95.94 29 TYR B O 1
ATOM 2710 N N . SER B 1 30 ? -4.863 11.531 10.758 1 97.81 30 SER B N 1
ATOM 2711 C CA . SER B 1 30 ? -5.441 12.523 9.859 1 97.81 30 SER B CA 1
ATOM 2712 C C . SER B 1 30 ? -6.055 11.867 8.625 1 97.81 30 SER B C 1
ATOM 2714 O O . SER B 1 30 ? -5.848 12.32 7.5 1 97.81 30 SER B O 1
ATOM 2716 N N . LYS B 1 31 ? -6.742 10.789 8.844 1 96.31 31 LYS B N 1
ATOM 2717 C CA . LYS B 1 31 ? -7.504 10.117 7.797 1 96.31 31 LYS B CA 1
ATOM 2718 C C . LYS B 1 31 ? -8.758 10.906 7.438 1 96.31 31 LYS B C 1
ATOM 2720 O O . LYS B 1 31 ? -9.086 11.898 8.094 1 96.31 31 LYS B O 1
ATOM 2725 N N . LEU B 1 32 ? -9.469 10.438 6.395 1 96.44 32 LEU B N 1
ATOM 2726 C CA . LEU B 1 32 ? -10.602 11.156 5.824 1 96.44 32 LEU B CA 1
ATOM 2727 C C . LEU B 1 32 ? -11.625 11.508 6.898 1 96.44 32 LEU B C 1
ATOM 2729 O O . LEU B 1 32 ? -12.047 12.656 7.012 1 96.44 32 LEU B O 1
ATOM 2733 N N . PRO B 1 33 ? -12.039 10.516 7.801 1 96.94 33 PRO B N 1
ATOM 2734 C CA . PRO B 1 33 ? -13.062 10.852 8.789 1 96.94 33 PRO B CA 1
ATOM 2735 C C . PRO B 1 33 ? -12.625 11.961 9.742 1 96.94 33 PRO B C 1
ATOM 2737 O O . PRO B 1 33 ? -13.414 12.844 10.078 1 96.94 33 PRO B O 1
ATOM 2740 N N . PHE B 1 34 ? -11.422 11.961 10.156 1 98.25 34 PHE B N 1
ATOM 2741 C CA . PHE B 1 34 ? -10.938 12.992 11.07 1 98.25 34 PHE B CA 1
ATOM 2742 C C . PHE B 1 34 ? -10.836 14.336 10.367 1 98.25 34 PHE B C 1
ATOM 2744 O O . PHE B 1 34 ? -11.156 15.375 10.953 1 98.25 34 PHE B O 1
ATOM 2751 N N . ARG B 1 35 ? -10.352 14.305 9.102 1 98.25 35 ARG B N 1
ATOM 2752 C CA . ARG B 1 35 ? -10.305 15.539 8.328 1 98.25 35 ARG B CA 1
ATOM 2753 C C . ARG B 1 35 ? -11.688 16.156 8.188 1 98.25 35 ARG B C 1
ATOM 2755 O O . ARG B 1 35 ? -11.844 17.375 8.32 1 98.25 35 ARG B O 1
ATOM 2762 N N . ARG B 1 36 ? -12.641 15.32 7.988 1 97.19 36 ARG B N 1
ATOM 2763 C CA . ARG B 1 36 ? -14.016 15.805 7.891 1 97.19 36 ARG B CA 1
ATOM 2764 C C . ARG B 1 36 ? -14.453 16.453 9.195 1 97.19 36 ARG B C 1
ATOM 2766 O O . ARG B 1 36 ? -15.102 17.5 9.188 1 97.19 36 ARG B O 1
ATOM 2773 N N . LEU B 1 37 ? -14.102 15.844 10.258 1 98.25 37 LEU B N 1
ATOM 2774 C CA . LEU B 1 37 ? -14.484 16.344 11.57 1 98.25 37 LEU B CA 1
ATOM 2775 C C . LEU B 1 37 ? -13.883 17.719 11.828 1 98.25 37 LEU B C 1
ATOM 2777 O O . LEU B 1 37 ? -14.609 18.672 12.133 1 98.25 37 LEU B O 1
ATOM 2781 N N . VAL B 1 38 ? -12.617 17.875 11.641 1 98.62 38 VAL B N 1
ATOM 2782 C CA . VAL B 1 38 ? -11.945 19.109 12.031 1 98.62 38 VAL B CA 1
ATOM 2783 C C . VAL B 1 38 ? -12.32 20.219 11.062 1 98.62 38 VAL B C 1
ATOM 2785 O O . VAL B 1 38 ? -12.305 21.406 11.43 1 98.62 38 VAL B O 1
ATOM 2788 N N . LYS B 1 39 ? -12.617 19.891 9.859 1 98 39 LYS B N 1
ATOM 2789 C CA . LYS B 1 39 ? -13.086 20.891 8.906 1 98 39 LYS B CA 1
ATOM 2790 C C . LYS B 1 39 ? -14.375 21.547 9.391 1 98 39 LYS B C 1
ATOM 2792 O O . LYS B 1 39 ? -14.602 22.734 9.156 1 98 39 LYS B O 1
ATOM 2797 N N . ASN B 1 40 ? -15.133 20.781 10.07 1 97.31 40 ASN B N 1
ATOM 2798 C CA . ASN B 1 40 ? -16.375 21.312 10.609 1 97.31 40 ASN B CA 1
ATOM 2799 C C . ASN B 1 40 ? -16.141 22.219 11.812 1 97.31 40 ASN B C 1
ATOM 2801 O O . ASN B 1 40 ? -17.047 22.906 12.266 1 97.31 40 ASN B O 1
ATOM 2805 N N . TYR B 1 41 ? -14.93 22.203 12.266 1 98.38 41 TYR B N 1
ATOM 2806 C CA . TYR B 1 41 ? -14.648 22.969 13.477 1 98.38 41 TYR B CA 1
ATOM 2807 C C . TYR B 1 41 ? -13.5 23.953 13.258 1 98.38 41 TYR B C 1
ATOM 2809 O O . TYR B 1 41 ? -12.648 24.125 14.133 1 98.38 41 TYR B O 1
ATOM 2817 N N . GLY B 1 42 ? -13.422 24.5 12.055 1 97.75 42 GLY B N 1
ATOM 2818 C CA . GLY B 1 42 ? -12.656 25.719 11.883 1 97.75 42 GLY B CA 1
ATOM 2819 C C . GLY B 1 42 ? -11.328 25.484 11.188 1 97.75 42 GLY B C 1
ATOM 2820 O O . GLY B 1 42 ? -10.586 26.438 10.93 1 97.75 42 GLY B O 1
ATOM 2821 N N . CYS B 1 43 ? -11 24.25 10.836 1 98.44 43 CYS B N 1
ATOM 2822 C CA . CYS B 1 43 ? -9.781 24.031 10.07 1 98.44 43 CYS B CA 1
ATOM 2823 C C . CYS B 1 43 ? -9.938 24.547 8.641 1 98.44 43 CYS B C 1
ATOM 2825 O O . CYS B 1 43 ? -10.93 24.234 7.973 1 98.44 43 CYS B O 1
ATOM 2827 N N . ASP B 1 44 ? -8.938 25.297 8.234 1 98.38 44 ASP B N 1
ATOM 2828 C CA . ASP B 1 44 ? -8.953 25.859 6.883 1 98.38 44 ASP B CA 1
ATOM 2829 C C . ASP B 1 44 ? -8.289 24.891 5.895 1 98.38 44 ASP B C 1
ATOM 2831 O O . ASP B 1 44 ? -8.719 24.797 4.742 1 98.38 44 ASP B O 1
ATOM 2835 N N . ILE B 1 45 ? -7.238 24.266 6.305 1 98.69 45 ILE B N 1
ATOM 2836 C CA . ILE B 1 45 ? -6.461 23.328 5.492 1 98.69 45 ILE B CA 1
ATOM 2837 C C . ILE B 1 45 ? -6.25 22.031 6.258 1 98.69 45 ILE B C 1
ATOM 2839 O O . ILE B 1 45 ? -5.973 22.047 7.461 1 98.69 45 ILE B O 1
ATOM 2843 N N . VAL B 1 46 ? -6.438 20.938 5.57 1 98.75 46 VAL B N 1
ATOM 2844 C CA . VAL B 1 46 ? -6.211 19.625 6.18 1 98.75 46 VAL B CA 1
ATOM 2845 C C . VAL B 1 46 ? -5.23 18.828 5.328 1 98.75 46 VAL B C 1
ATOM 2847 O O . VAL B 1 46 ? -5.23 18.938 4.102 1 98.75 46 VAL B O 1
ATOM 2850 N N . TYR B 1 47 ? -4.395 18.047 6.016 1 98.81 47 TYR B N 1
ATOM 2851 C CA . TYR B 1 47 ? -3.414 17.188 5.363 1 98.81 47 TYR B CA 1
ATOM 2852 C C . TYR B 1 47 ? -3.783 15.727 5.527 1 98.81 47 TYR B C 1
ATOM 2854 O O . TYR B 1 47 ? -4.32 15.32 6.562 1 98.81 47 TYR B O 1
ATOM 2862 N N . THR B 1 48 ? -3.451 14.961 4.551 1 98.56 48 THR B N 1
ATOM 2863 C CA . THR B 1 48 ? -3.494 13.508 4.715 1 98.56 48 THR B CA 1
ATOM 2864 C C . THR B 1 48 ? -2.355 13.031 5.613 1 98.56 48 THR B C 1
ATOM 2866 O O . THR B 1 48 ? -1.412 13.781 5.879 1 98.56 48 THR B O 1
ATOM 2869 N N . PRO B 1 49 ? -2.477 11.742 6.094 1 97.94 49 PRO B N 1
ATOM 2870 C CA . PRO B 1 49 ? -1.245 11.141 6.602 1 97.94 49 PRO B CA 1
ATOM 2871 C C . PRO B 1 49 ? -0.136 11.086 5.555 1 97.94 49 PRO B C 1
ATOM 2873 O O . PRO B 1 49 ? -0.402 11.234 4.359 1 97.94 49 PRO B O 1
ATOM 2876 N N . MET B 1 50 ? 1.04 10.906 6.016 1 98.12 50 MET B N 1
ATOM 2877 C CA . MET B 1 50 ? 2.152 10.727 5.086 1 98.12 50 MET B CA 1
ATOM 2878 C C . MET B 1 50 ? 1.995 9.43 4.301 1 98.12 50 MET B C 1
ATOM 2880 O O . MET B 1 50 ? 1.722 8.375 4.875 1 98.12 50 MET B O 1
ATOM 2884 N N . ILE B 1 51 ? 2.115 9.547 2.996 1 98.25 51 ILE B N 1
ATOM 2885 C CA . ILE B 1 51 ? 2.006 8.422 2.072 1 98.25 51 ILE B CA 1
ATOM 2886 C C . ILE B 1 51 ? 3.34 8.211 1.357 1 98.25 51 ILE B C 1
ATOM 2888 O O . ILE B 1 51 ? 3.949 9.164 0.871 1 98.25 51 ILE B O 1
ATOM 2892 N N . TYR B 1 52 ? 3.807 6.992 1.314 1 98.12 52 TYR B N 1
ATOM 2893 C CA . TYR B 1 52 ? 5.008 6.719 0.536 1 98.12 52 TYR B CA 1
ATOM 2894 C C . TYR B 1 52 ? 4.715 6.777 -0.958 1 98.12 52 TYR B C 1
ATOM 2896 O O . TYR B 1 52 ? 3.955 5.957 -1.48 1 98.12 52 TYR B O 1
ATOM 2904 N N . ALA B 1 53 ? 5.355 7.648 -1.609 1 98.5 53 ALA B N 1
ATOM 2905 C CA . ALA B 1 53 ? 5.051 7.949 -3.006 1 98.5 53 ALA B CA 1
ATOM 2906 C C . ALA B 1 53 ? 5.285 6.73 -3.893 1 98.5 53 ALA B C 1
ATOM 2908 O O . ALA B 1 53 ? 4.484 6.438 -4.785 1 98.5 53 ALA B O 1
ATOM 2909 N N . ASP B 1 54 ? 6.328 6.051 -3.66 1 96.69 54 ASP B N 1
ATOM 2910 C CA . ASP B 1 54 ? 6.664 4.906 -4.508 1 96.69 54 ASP B CA 1
ATOM 2911 C C . ASP B 1 54 ? 5.613 3.805 -4.383 1 96.69 54 ASP B C 1
ATOM 2913 O O . ASP B 1 54 ? 5.195 3.225 -5.387 1 96.69 54 ASP B O 1
ATOM 2917 N N . CYS B 1 55 ? 5.164 3.51 -3.172 1 96.88 55 CYS B N 1
ATOM 2918 C CA . CYS B 1 55 ? 4.102 2.529 -2.963 1 96.88 55 CYS B CA 1
ATOM 2919 C C . CYS B 1 55 ? 2.811 2.973 -3.641 1 96.88 55 CYS B C 1
ATOM 2921 O O . CYS B 1 55 ? 2.111 2.158 -4.246 1 96.88 55 CYS B O 1
ATOM 2923 N N . PHE B 1 56 ? 2.543 4.227 -3.518 1 97.88 56 PHE B N 1
ATOM 2924 C CA . PHE B 1 56 ? 1.337 4.82 -4.082 1 97.88 56 PHE B CA 1
ATOM 2925 C C . PHE B 1 56 ? 1.31 4.652 -5.598 1 97.88 56 PHE B C 1
ATOM 2927 O O . PHE B 1 56 ? 0.245 4.449 -6.184 1 97.88 56 PHE B O 1
ATOM 2934 N N . ILE B 1 57 ? 2.445 4.699 -6.227 1 96.56 57 ILE B N 1
ATOM 2935 C CA . ILE B 1 57 ? 2.564 4.629 -7.68 1 96.56 57 ILE B CA 1
ATOM 2936 C C . ILE B 1 57 ? 2.494 3.174 -8.133 1 96.56 57 ILE B C 1
ATOM 2938 O O . ILE B 1 57 ? 1.765 2.844 -9.07 1 96.56 57 ILE B O 1
ATOM 2942 N N . LYS B 1 58 ? 3.121 2.312 -7.422 1 93.06 58 LYS B N 1
ATOM 2943 C CA . LYS B 1 58 ? 3.383 0.96 -7.902 1 93.06 58 LYS B CA 1
ATOM 2944 C C . LYS B 1 58 ? 2.168 0.06 -7.707 1 93.06 58 LYS B C 1
ATOM 2946 O O . LYS B 1 58 ? 1.938 -0.863 -8.492 1 93.06 58 LYS B O 1
ATOM 2951 N N . SER B 1 59 ? 1.447 0.347 -6.703 1 92.56 59 SER B N 1
ATOM 2952 C CA . SER B 1 59 ? 0.41 -0.6 -6.309 1 92.56 59 SER B CA 1
ATOM 2953 C C . SER B 1 59 ? -0.963 0.064 -6.285 1 92.56 59 SER B C 1
ATOM 2955 O O . SER B 1 59 ? -1.208 0.963 -5.477 1 92.56 59 SER B O 1
ATOM 2957 N N . GLU B 1 60 ? -1.814 -0.478 -7.066 1 90.69 60 GLU B N 1
ATOM 2958 C CA . GLU B 1 60 ? -3.184 0.026 -7.098 1 90.69 60 GLU B CA 1
ATOM 2959 C C . GLU B 1 60 ? -3.895 -0.223 -5.77 1 90.69 60 GLU B C 1
ATOM 2961 O O . GLU B 1 60 ? -4.676 0.613 -5.312 1 90.69 60 GLU B O 1
ATOM 2966 N N . LYS B 1 61 ? -3.625 -1.351 -5.168 1 90.69 61 LYS B N 1
ATOM 2967 C CA . LYS B 1 61 ? -4.227 -1.679 -3.881 1 90.69 61 LYS B CA 1
ATOM 2968 C C . LYS B 1 61 ? -3.787 -0.691 -2.803 1 90.69 61 LYS B C 1
ATOM 2970 O O . LYS B 1 61 ? -4.609 -0.226 -2.01 1 90.69 61 LYS B O 1
ATOM 2975 N N . CYS B 1 62 ? -2.514 -0.385 -2.836 1 92.62 62 CYS B N 1
ATOM 2976 C CA . CYS B 1 62 ? -1.99 0.583 -1.88 1 92.62 62 CYS B CA 1
ATOM 2977 C C . CYS B 1 62 ? -2.572 1.97 -2.133 1 92.62 62 CYS B C 1
ATOM 2979 O O . CYS B 1 62 ? -2.977 2.658 -1.196 1 92.62 62 CYS B O 1
ATOM 2981 N N . ARG B 1 63 ? -2.613 2.299 -3.375 1 94.94 63 ARG B N 1
ATOM 2982 C CA . ARG B 1 63 ? -3.156 3.596 -3.766 1 94.94 63 ARG B CA 1
ATOM 2983 C C . ARG B 1 63 ? -4.594 3.758 -3.279 1 94.94 63 ARG B C 1
ATOM 2985 O O . ARG B 1 63 ? -4.957 4.805 -2.74 1 94.94 63 ARG B O 1
ATOM 2992 N N . ALA B 1 64 ? -5.387 2.74 -3.32 1 91.88 64 ALA B N 1
ATOM 2993 C CA . ALA B 1 64 ? -6.816 2.77 -3.018 1 91.88 64 ALA B CA 1
ATOM 2994 C C . ALA B 1 64 ? -7.055 2.926 -1.519 1 91.88 64 ALA B C 1
ATOM 2996 O O . ALA B 1 64 ? -8.102 3.424 -1.1 1 91.88 64 ALA B O 1
ATOM 2997 N N . VAL B 1 65 ? -6.07 2.541 -0.755 1 91.75 65 VAL B N 1
ATOM 2998 C CA . VAL B 1 65 ? -6.293 2.605 0.686 1 91.75 65 VAL B CA 1
ATOM 2999 C C . VAL B 1 65 ? -5.652 3.871 1.252 1 91.75 65 VAL B C 1
ATOM 3001 O O . VAL B 1 65 ? -6 4.309 2.352 1 91.75 65 VAL B O 1
ATOM 3004 N N . GLU B 1 66 ? -4.723 4.375 0.47 1 93.5 66 GLU B N 1
ATOM 3005 C CA . GLU B 1 66 ? -3.996 5.535 0.971 1 93.5 66 GLU B CA 1
ATOM 3006 C C . GLU B 1 66 ? -4.762 6.828 0.696 1 93.5 66 GLU B C 1
ATOM 3008 O O . GLU B 1 66 ? -4.82 7.715 1.549 1 93.5 66 GLU B O 1
ATOM 3013 N N . PHE B 1 67 ? -5.348 6.926 -0.504 1 96 67 PHE B N 1
ATOM 3014 C CA . PHE B 1 67 ? -6.055 8.148 -0.853 1 96 67 PHE B CA 1
ATOM 3015 C C . PHE B 1 67 ? -7.133 7.879 -1.896 1 96 67 PHE B C 1
ATOM 3017 O O . PHE B 1 67 ? -6.832 7.434 -3.006 1 96 67 PHE B O 1
ATOM 3024 N N . VAL B 1 68 ? -8.328 8.164 -1.495 1 89.94 68 VAL B N 1
ATOM 3025 C CA . VAL B 1 68 ? -9.477 8.078 -2.393 1 89.94 68 VAL B CA 1
ATOM 3026 C C . VAL B 1 68 ? -10.195 9.422 -2.443 1 89.94 68 VAL B C 1
ATOM 3028 O O . VAL B 1 68 ? -10.594 9.961 -1.406 1 89.94 68 VAL B O 1
ATOM 3031 N N . PRO B 1 69 ? -10.281 9.945 -3.652 1 92.19 69 PRO B N 1
ATOM 3032 C CA . PRO B 1 69 ? -11.039 11.188 -3.768 1 92.19 69 PRO B CA 1
ATOM 3033 C C . PRO B 1 69 ? -12.438 11.086 -3.158 1 92.19 69 PRO B C 1
ATOM 3035 O O . PRO B 1 69 ? -13.102 10.062 -3.301 1 92.19 69 PRO B O 1
ATOM 3038 N N . SER B 1 70 ? -12.797 11.961 -2.432 1 92.62 70 SER B N 1
ATOM 3039 C CA . SER B 1 70 ? -14.102 12 -1.771 1 92.62 70 SER B CA 1
ATOM 3040 C C . SER B 1 70 ? -14.703 13.398 -1.83 1 92.62 70 SER B C 1
ATOM 3042 O O . SER B 1 70 ? -13.992 14.398 -1.677 1 92.62 70 SER B O 1
ATOM 3044 N N . ASP B 1 71 ? -15.953 13.406 -2.012 1 91.5 71 ASP B N 1
ATOM 3045 C CA . ASP B 1 71 ? -16.641 14.688 -2.092 1 91.5 71 ASP B CA 1
ATOM 3046 C C . ASP B 1 71 ? -16.469 15.484 -0.797 1 91.5 71 ASP B C 1
ATOM 3048 O O . ASP B 1 71 ? -16.625 14.938 0.297 1 91.5 71 ASP B O 1
ATOM 3052 N N . GLY B 1 72 ? -16.109 16.719 -1.004 1 91.5 72 GLY B N 1
ATOM 3053 C CA . GLY B 1 72 ? -16 17.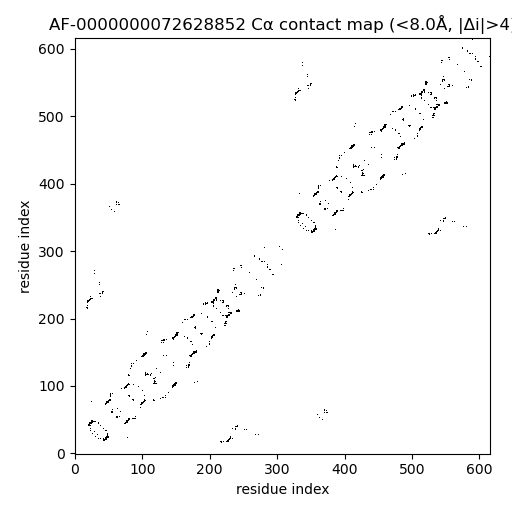609 0.139 1 91.5 72 GLY B CA 1
ATOM 3054 C C . GLY B 1 72 ? -14.641 17.547 0.81 1 91.5 72 GLY B C 1
ATOM 3055 O O . GLY B 1 72 ? -14.352 18.344 1.705 1 91.5 72 GLY B O 1
ATOM 3056 N N . ASP B 1 73 ? -13.875 16.578 0.471 1 93.69 73 ASP B N 1
ATOM 3057 C CA . ASP B 1 73 ? -12.531 16.453 1.02 1 93.69 73 ASP B CA 1
ATOM 3058 C C . ASP B 1 73 ? -11.477 16.875 -0.007 1 93.69 73 ASP B C 1
ATOM 3060 O O . ASP B 1 73 ? -11.211 16.141 -0.958 1 93.69 73 ASP B O 1
ATOM 3064 N N . PHE B 1 74 ? -10.859 18 0.196 1 96.88 74 PHE B N 1
ATOM 3065 C CA . PHE B 1 74 ? -9.852 18.531 -0.709 1 96.88 74 PHE B CA 1
ATOM 3066 C C . PHE B 1 74 ? -8.57 18.875 0.045 1 96.88 74 PHE B C 1
ATOM 3068 O O . PHE B 1 74 ? -8.195 20.047 0.135 1 96.88 74 PHE B O 1
ATOM 3075 N N . PRO B 1 75 ? -7.902 17.875 0.49 1 98.69 75 PRO B N 1
ATOM 3076 C CA . PRO B 1 75 ? -6.75 18.062 1.37 1 98.69 75 PRO B CA 1
ATOM 3077 C C . PRO B 1 75 ? -5.465 18.375 0.604 1 98.69 75 PRO B C 1
ATOM 3079 O O . PRO B 1 75 ? -5.465 18.391 -0.63 1 98.69 75 PRO B O 1
ATOM 3082 N N . ILE B 1 76 ? -4.461 18.734 1.305 1 98.81 76 ILE B N 1
ATOM 3083 C CA . ILE B 1 76 ? -3.092 18.594 0.814 1 98.81 76 ILE B CA 1
ATOM 3084 C C . ILE B 1 76 ? -2.584 17.172 1.09 1 98.81 76 ILE B C 1
ATOM 3086 O O . ILE B 1 76 ? -2.602 16.719 2.234 1 98.81 76 ILE B O 1
ATOM 3090 N N . VAL B 1 77 ? -2.189 16.469 0.065 1 98.88 77 VAL B N 1
ATOM 3091 C CA . VAL B 1 77 ? -1.695 15.102 0.195 1 98.88 77 VAL B CA 1
ATOM 3092 C C . VAL B 1 77 ? -0.193 15.117 0.468 1 98.88 77 VAL B C 1
ATOM 3094 O O . VAL B 1 77 ? 0.584 15.641 -0.333 1 98.88 77 VAL B O 1
ATOM 3097 N N . GLN B 1 78 ? 0.183 14.508 1.589 1 98.94 78 GLN B N 1
ATOM 3098 C CA . GLN B 1 78 ? 1.608 14.508 1.898 1 98.94 78 GLN B CA 1
ATOM 3099 C C . GLN B 1 78 ? 2.27 13.211 1.444 1 98.94 78 GLN B C 1
ATOM 3101 O O . GLN B 1 78 ? 1.787 12.125 1.755 1 98.94 78 GLN B O 1
ATOM 3106 N N . PHE B 1 79 ? 3.391 13.391 0.792 1 98.88 79 PHE B N 1
ATOM 3107 C CA . PHE B 1 79 ? 4.133 12.234 0.304 1 98.88 79 PHE B CA 1
ATOM 3108 C C . PHE B 1 79 ? 5.52 12.18 0.928 1 98.88 79 PHE B C 1
ATOM 3110 O O . PHE B 1 79 ? 6.172 13.211 1.105 1 98.88 79 PHE B O 1
ATOM 3117 N N . ALA B 1 80 ? 5.961 10.984 1.254 1 98.69 80 ALA B N 1
ATOM 3118 C CA . ALA B 1 80 ? 7.375 10.688 1.448 1 98.69 80 ALA B CA 1
ATOM 3119 C C . ALA B 1 80 ? 8.031 10.273 0.134 1 98.69 80 ALA B C 1
ATOM 3121 O O . ALA B 1 80 ? 7.637 9.281 -0.485 1 98.69 80 ALA B O 1
ATOM 3122 N N . ALA B 1 81 ? 9 11.008 -0.28 1 98.75 81 ALA B N 1
ATOM 3123 C CA . ALA B 1 81 ? 9.742 10.719 -1.506 1 98.75 81 ALA B CA 1
ATOM 3124 C C . ALA B 1 81 ? 11.211 11.109 -1.361 1 98.75 81 ALA B C 1
ATOM 3126 O O . ALA B 1 81 ? 11.539 12.055 -0.631 1 98.75 81 ALA B O 1
ATOM 3127 N N . LYS B 1 82 ? 12.055 10.398 -2.072 1 98.12 82 LYS B N 1
ATOM 3128 C CA . LYS B 1 82 ? 13.484 10.688 -1.995 1 98.12 82 LYS B CA 1
ATOM 3129 C C . LYS B 1 82 ? 14.078 10.906 -3.383 1 98.12 82 LYS B C 1
ATOM 3131 O O . LYS B 1 82 ? 15.297 10.852 -3.559 1 98.12 82 LYS B O 1
ATOM 3136 N N . ASN B 1 83 ? 13.188 11.023 -4.387 1 97.94 83 ASN B N 1
ATOM 3137 C CA . ASN B 1 83 ? 13.594 11.383 -5.742 1 97.94 83 ASN B CA 1
ATOM 3138 C C . ASN B 1 83 ? 12.477 12.102 -6.488 1 97.94 83 ASN B C 1
ATOM 3140 O O . ASN B 1 83 ? 11.312 12.016 -6.105 1 97.94 83 ASN B O 1
ATOM 3144 N N . ALA B 1 84 ? 12.883 12.789 -7.5 1 98.62 84 ALA B N 1
ATOM 3145 C CA . ALA B 1 84 ? 11.969 13.664 -8.234 1 98.62 84 ALA B CA 1
ATOM 3146 C C . ALA B 1 84 ? 10.906 12.859 -8.969 1 98.62 84 ALA B C 1
ATOM 3148 O O . ALA B 1 84 ? 9.734 13.25 -9 1 98.62 84 ALA B O 1
ATOM 3149 N N . GLU B 1 85 ? 11.234 11.766 -9.477 1 97.88 85 GLU B N 1
ATOM 3150 C CA . GLU B 1 85 ? 10.328 10.961 -10.281 1 97.88 85 GLU B CA 1
ATOM 3151 C C . GLU B 1 85 ? 9.164 10.438 -9.453 1 97.88 85 GLU B C 1
ATOM 3153 O O . GLU B 1 85 ? 8.008 10.516 -9.875 1 97.88 85 GLU B O 1
ATOM 3158 N N . ASP B 1 86 ? 9.461 9.953 -8.312 1 98.06 86 ASP B N 1
ATOM 3159 C CA . ASP B 1 86 ? 8.422 9.414 -7.441 1 98.06 86 ASP B CA 1
ATOM 3160 C C . ASP B 1 86 ? 7.484 10.508 -6.953 1 98.06 86 ASP B C 1
ATOM 3162 O O . ASP B 1 86 ? 6.266 10.328 -6.941 1 98.06 86 ASP B O 1
ATOM 3166 N N . PHE B 1 87 ? 8.055 11.648 -6.555 1 98.81 87 PHE B N 1
ATOM 3167 C CA . PHE B 1 87 ? 7.242 12.75 -6.039 1 98.81 87 PHE B CA 1
ATOM 3168 C C . PHE B 1 87 ? 6.316 13.289 -7.121 1 98.81 87 PHE B C 1
ATOM 3170 O O . PHE B 1 87 ? 5.105 13.406 -6.91 1 98.81 87 PHE B O 1
ATOM 3177 N N . ALA B 1 88 ? 6.883 13.516 -8.289 1 98.75 88 ALA B N 1
ATOM 3178 C CA . ALA B 1 88 ? 6.094 14.039 -9.398 1 98.75 88 ALA B CA 1
ATOM 3179 C C . ALA B 1 88 ? 5.07 13.008 -9.875 1 98.75 88 ALA B C 1
ATOM 3181 O O . ALA B 1 88 ? 3.93 13.352 -10.188 1 98.75 88 ALA B O 1
ATOM 3182 N N . GLY B 1 89 ? 5.492 11.742 -9.992 1 98.38 89 GLY B N 1
ATOM 3183 C CA . GLY B 1 89 ? 4.574 10.688 -10.391 1 98.38 89 GLY B CA 1
ATOM 3184 C C . GLY B 1 89 ? 3.365 10.57 -9.477 1 98.38 89 GLY B C 1
ATOM 3185 O O . GLY B 1 89 ? 2.232 10.453 -9.953 1 98.38 89 GLY B O 1
ATOM 3186 N N . ALA B 1 90 ? 3.621 10.57 -8.188 1 98.69 90 ALA B N 1
ATOM 3187 C CA . ALA B 1 90 ? 2.531 10.5 -7.219 1 98.69 90 ALA B CA 1
ATOM 3188 C C . ALA B 1 90 ? 1.64 11.734 -7.312 1 98.69 90 ALA B C 1
ATOM 3190 O O . ALA B 1 90 ? 0.415 11.633 -7.223 1 98.69 90 ALA B O 1
ATOM 3191 N N . ALA B 1 91 ? 2.246 12.875 -7.496 1 98.75 91 ALA B N 1
ATOM 3192 C CA . ALA B 1 91 ? 1.51 14.125 -7.637 1 98.75 91 ALA B CA 1
ATOM 3193 C C . ALA B 1 91 ? 0.524 14.055 -8.797 1 98.75 91 ALA B C 1
ATOM 3195 O O . ALA B 1 91 ? -0.626 14.484 -8.672 1 98.75 91 ALA B O 1
ATOM 3196 N N . GLU B 1 92 ? 0.942 13.531 -9.875 1 98.5 92 GLU B N 1
ATOM 3197 C CA . GLU B 1 92 ? 0.102 13.445 -11.062 1 98.5 92 GLU B CA 1
ATOM 3198 C C . GLU B 1 92 ? -1.118 12.562 -10.812 1 98.5 92 GLU B C 1
ATOM 3200 O O . GLU B 1 92 ? -2.191 12.805 -11.367 1 98.5 92 GLU B O 1
ATOM 3205 N N . LEU B 1 93 ? -0.932 11.586 -9.984 1 98 93 LEU B N 1
ATOM 3206 C CA . LEU B 1 93 ? -2.014 10.648 -9.711 1 98 93 LEU B CA 1
ATOM 3207 C C . LEU B 1 93 ? -3.107 11.305 -8.875 1 98 93 LEU B C 1
ATOM 3209 O O . LEU B 1 93 ? -4.27 10.898 -8.938 1 98 93 LEU B O 1
ATOM 3213 N N . VAL B 1 94 ? -2.758 12.367 -8.117 1 98.25 94 VAL B N 1
ATOM 3214 C CA . VAL B 1 94 ? -3.76 12.961 -7.23 1 98.25 94 VAL B CA 1
ATOM 3215 C C . VAL B 1 94 ? -4.199 14.312 -7.777 1 98.25 94 VAL B C 1
ATOM 3217 O O . VAL B 1 94 ? -5.129 14.93 -7.254 1 98.25 94 VAL B O 1
ATOM 3220 N N . TYR B 1 95 ? -3.463 14.797 -8.758 1 98.31 95 TYR B N 1
ATOM 3221 C CA . TYR B 1 95 ? -3.801 16.078 -9.375 1 98.31 95 TYR B CA 1
ATOM 3222 C C . TYR B 1 95 ? -5.25 16.094 -9.844 1 98.31 95 TYR B C 1
ATOM 3224 O O . TYR B 1 95 ? -5.715 15.133 -10.469 1 98.31 95 TYR B O 1
ATOM 3232 N N . GLY B 1 96 ? -5.988 17.109 -9.477 1 96.88 96 GLY B N 1
ATOM 3233 C CA . GLY B 1 96 ? -7.395 17.219 -9.82 1 96.88 96 GLY B CA 1
ATOM 3234 C C . GLY B 1 96 ? -8.32 16.703 -8.742 1 96.88 96 GLY B C 1
ATOM 3235 O O . GLY B 1 96 ? -9.531 16.953 -8.773 1 96.88 96 GLY B O 1
ATOM 3236 N N . HIS B 1 97 ? -7.738 16.062 -7.664 1 97.25 97 HIS B N 1
ATOM 3237 C CA . HIS B 1 97 ? -8.57 15.453 -6.629 1 97.25 97 HIS B CA 1
ATOM 3238 C C . HIS B 1 97 ? -8.234 16.016 -5.25 1 97.25 97 HIS B C 1
ATOM 3240 O O . HIS B 1 97 ? -8.797 15.586 -4.246 1 97.25 97 HIS B O 1
ATOM 3246 N N . CYS B 1 98 ? -7.34 16.922 -5.211 1 98.06 98 CYS B N 1
ATOM 3247 C CA . CYS B 1 98 ? -6.895 17.531 -3.959 1 98.06 98 CYS B CA 1
ATOM 3248 C C . CYS B 1 98 ? -6.422 18.953 -4.18 1 98.06 98 CYS B C 1
ATOM 3250 O O . CYS B 1 98 ? -6.352 19.422 -5.316 1 98.06 98 CYS B O 1
ATOM 3252 N N . GLN B 1 99 ? -6.145 19.609 -3.08 1 97.69 99 GLN B N 1
ATOM 3253 C CA . GLN B 1 99 ? -5.711 21 -3.113 1 97.69 99 GLN B CA 1
ATOM 3254 C C . GLN B 1 99 ? -4.266 21.125 -3.586 1 97.69 99 GLN B C 1
ATOM 3256 O O . GLN B 1 99 ? -3.889 22.109 -4.215 1 97.69 99 GLN B O 1
ATOM 3261 N N . GLY B 1 100 ? -3.52 20.172 -3.244 1 98.62 100 GLY B N 1
ATOM 3262 C CA . GLY B 1 100 ? -2.096 20.141 -3.539 1 98.62 100 GLY B CA 1
ATOM 3263 C C . GLY B 1 100 ? -1.371 18.984 -2.877 1 98.62 100 GLY B C 1
ATOM 3264 O O . GLY B 1 100 ? -2.004 18.062 -2.375 1 98.62 100 GLY B O 1
ATOM 3265 N N . ILE B 1 101 ? -0.044 19.062 -2.986 1 98.88 101 ILE B N 1
ATOM 3266 C CA . ILE B 1 101 ? 0.784 18.016 -2.396 1 98.88 101 ILE B CA 1
ATOM 3267 C C . ILE B 1 101 ? 1.863 18.641 -1.519 1 98.88 101 ILE B C 1
ATOM 3269 O O . ILE B 1 101 ? 2.143 19.844 -1.631 1 98.88 101 ILE B O 1
ATOM 3273 N N . ASP B 1 102 ? 2.369 17.844 -0.646 1 98.94 102 ASP B N 1
ATOM 3274 C CA . ASP B 1 102 ? 3.414 18.25 0.29 1 98.94 102 ASP B CA 1
ATOM 3275 C C . ASP B 1 102 ? 4.512 17.188 0.378 1 98.94 102 ASP B C 1
ATOM 3277 O O . ASP B 1 102 ? 4.223 15.992 0.401 1 98.94 102 ASP B O 1
ATOM 3281 N N . LEU B 1 103 ? 5.75 17.625 0.339 1 98.94 103 LEU B N 1
ATOM 3282 C CA . LEU B 1 103 ? 6.887 16.734 0.568 1 98.94 103 LEU B CA 1
ATOM 3283 C C . LEU B 1 103 ? 7.27 16.719 2.045 1 98.94 103 LEU B C 1
ATOM 3285 O O . LEU B 1 103 ? 7.578 17.766 2.627 1 98.94 103 LEU B O 1
ATOM 3289 N N . ASN B 1 104 ? 7.227 15.578 2.613 1 98.88 104 ASN B N 1
ATOM 3290 C CA . ASN B 1 104 ? 7.641 15.43 4.004 1 98.88 104 ASN B CA 1
ATOM 3291 C C . ASN B 1 104 ? 9.156 15.508 4.148 1 98.88 104 ASN B C 1
ATOM 3293 O O . ASN B 1 104 ? 9.875 14.609 3.713 1 98.88 104 ASN B O 1
ATOM 3297 N N . CYS B 1 105 ? 9.648 16.516 4.773 1 98.81 105 CYS B N 1
ATOM 3298 C CA . CYS B 1 105 ? 11.062 16.703 5.07 1 98.81 105 CYS B CA 1
ATOM 3299 C C . CYS B 1 105 ? 11.289 16.859 6.566 1 98.81 105 CYS B C 1
ATOM 3301 O O . CYS B 1 105 ? 12.266 17.484 6.988 1 98.81 105 CYS B O 1
ATOM 3303 N N . GLY B 1 106 ? 10.281 16.391 7.328 1 98 106 GLY B N 1
ATOM 3304 C CA . GLY B 1 106 ? 10.375 16.734 8.742 1 98 106 GLY B CA 1
ATOM 3305 C C . GLY B 1 106 ? 10.297 15.531 9.656 1 98 106 GLY B C 1
ATOM 3306 O O . GLY B 1 106 ? 10.719 15.594 10.812 1 98 106 GLY B O 1
ATOM 3307 N N . CYS B 1 107 ? 9.734 14.414 9.227 1 97.38 107 CYS B N 1
ATOM 3308 C CA . CYS B 1 107 ? 9.531 13.258 10.086 1 97.38 107 CYS B CA 1
ATOM 3309 C C . CYS B 1 107 ? 10.859 12.742 10.633 1 97.38 107 CYS B C 1
ATOM 3311 O O . CYS B 1 107 ? 11.742 12.352 9.867 1 97.38 107 CYS B O 1
ATOM 3313 N N . PRO B 1 108 ? 10.992 12.68 11.953 1 97.38 108 PRO B N 1
ATOM 3314 C CA . PRO B 1 108 ? 12.273 12.32 12.562 1 97.38 108 PRO B CA 1
ATOM 3315 C C . PRO B 1 108 ? 12.406 10.828 12.844 1 97.38 108 PRO B C 1
ATOM 3317 O O . PRO B 1 108 ? 13.438 10.375 13.344 1 97.38 108 PRO B O 1
ATOM 3320 N N . LYS B 1 109 ? 11.375 10.07 12.586 1 95.44 109 LYS B N 1
ATOM 3321 C CA . LYS B 1 109 ? 11.375 8.648 12.938 1 95.44 109 LYS B CA 1
ATOM 3322 C C . LYS B 1 109 ? 12.523 7.914 12.258 1 95.44 109 LYS B C 1
ATOM 3324 O O . LYS B 1 109 ? 12.781 8.109 11.07 1 95.44 109 LYS B O 1
ATOM 3329 N N . ARG B 1 110 ? 13.133 7.051 12.961 1 94.88 110 ARG B N 1
ATOM 3330 C CA . ARG B 1 110 ? 14.328 6.348 12.508 1 94.88 110 ARG B CA 1
ATOM 3331 C C . ARG B 1 110 ? 14.023 5.492 11.281 1 94.88 110 ARG B C 1
ATOM 3333 O O . ARG B 1 110 ? 14.812 5.461 10.336 1 94.88 110 ARG B O 1
ATOM 3340 N N . ASP B 1 111 ? 12.914 4.797 11.297 1 91.12 111 ASP B N 1
ATOM 3341 C CA . ASP B 1 111 ? 12.562 3.887 10.211 1 91.12 111 ASP B CA 1
ATOM 3342 C C . ASP B 1 111 ? 12.305 4.652 8.914 1 91.12 111 ASP B C 1
ATOM 3344 O O . ASP B 1 111 ? 12.523 4.125 7.82 1 91.12 111 ASP B O 1
ATOM 3348 N N . VAL B 1 112 ? 11.883 5.863 9.039 1 95.12 112 VAL B N 1
ATOM 3349 C CA . VAL B 1 112 ? 11.641 6.715 7.875 1 95.12 112 VAL B CA 1
ATOM 3350 C C . VAL B 1 112 ? 12.969 7.277 7.367 1 95.12 112 VAL B C 1
ATOM 3352 O O . VAL B 1 112 ? 13.281 7.172 6.18 1 95.12 112 VAL B O 1
ATOM 3355 N N . ARG B 1 113 ? 13.797 7.75 8.289 1 96.69 113 ARG B N 1
ATOM 3356 C CA . ARG B 1 113 ? 15.062 8.383 7.941 1 96.69 113 ARG B CA 1
ATOM 3357 C C . ARG B 1 113 ? 16.031 7.367 7.344 1 96.69 113 ARG B C 1
ATOM 3359 O O . ARG B 1 113 ? 16.781 7.688 6.414 1 96.69 113 ARG B O 1
ATOM 3366 N N . SER B 1 114 ? 15.984 6.199 7.871 1 94.88 114 SER B N 1
ATOM 3367 C CA . SER B 1 114 ? 16.922 5.172 7.418 1 94.88 114 SER B CA 1
ATOM 3368 C C . SER B 1 114 ? 16.688 4.809 5.957 1 94.88 114 SER B C 1
ATOM 3370 O O . SER B 1 114 ? 17.594 4.352 5.27 1 94.88 114 SER B O 1
ATOM 3372 N N . GLU B 1 115 ? 15.523 5.074 5.52 1 93.81 115 GLU B N 1
ATOM 3373 C CA . GLU B 1 115 ? 15.188 4.777 4.133 1 93.81 115 GLU B CA 1
ATOM 3374 C C . GLU B 1 115 ? 15.391 6 3.24 1 93.81 115 GLU B C 1
ATOM 3376 O O . GLU B 1 115 ? 15.07 5.961 2.049 1 93.81 115 GLU B O 1
ATOM 3381 N N . GLY B 1 116 ? 15.805 7.043 3.826 1 96.88 116 GLY B N 1
ATOM 3382 C CA . GLY B 1 116 ? 16.156 8.227 3.057 1 96.88 116 GLY B CA 1
ATOM 3383 C C . GLY B 1 116 ? 15.016 9.234 2.965 1 96.88 116 GLY B C 1
ATOM 3384 O O . GLY B 1 116 ? 15.094 10.188 2.193 1 96.88 116 GLY B O 1
ATOM 3385 N N . PHE B 1 117 ? 13.945 9.016 3.717 1 98.06 117 PHE B N 1
ATOM 3386 C CA . PHE B 1 117 ? 12.758 9.867 3.674 1 98.06 117 PHE B CA 1
ATOM 3387 C C . PHE B 1 117 ? 12.742 10.828 4.859 1 98.06 117 PHE B C 1
ATOM 3389 O O . PHE B 1 117 ? 13.625 10.773 5.723 1 98.06 117 PHE B O 1
ATOM 3396 N N . GLY B 1 118 ? 11.758 11.719 4.914 1 98.19 118 GLY B N 1
ATOM 3397 C CA . GLY B 1 118 ? 11.547 12.586 6.062 1 98.19 118 GLY B CA 1
ATOM 3398 C C . GLY B 1 118 ? 12.68 13.57 6.289 1 98.19 118 GLY B C 1
ATOM 3399 O O . GLY B 1 118 ? 13.172 14.18 5.34 1 98.19 118 GLY B O 1
ATOM 3400 N N . SER B 1 119 ? 13.047 13.648 7.484 1 98.62 119 SER B N 1
ATOM 3401 C CA . SER B 1 119 ? 14.023 14.672 7.867 1 98.62 119 SER B CA 1
ATOM 3402 C C . SER B 1 119 ? 15.406 14.336 7.328 1 98.62 119 SER B C 1
ATOM 3404 O O . SER B 1 119 ? 16.312 15.18 7.363 1 98.62 119 SER B O 1
ATOM 3406 N N . LYS B 1 120 ? 15.586 13.125 6.793 1 98.62 120 LYS B N 1
ATOM 3407 C CA . LYS B 1 120 ? 16.844 12.805 6.121 1 98.62 120 LYS B CA 1
ATOM 3408 C C . LYS B 1 120 ? 17.094 13.758 4.953 1 98.62 120 LYS B C 1
ATOM 3410 O O . LYS B 1 120 ? 18.234 14.078 4.645 1 98.62 120 LYS B O 1
ATOM 3415 N N . LEU B 1 121 ? 16.078 14.25 4.344 1 98.69 121 LEU B N 1
ATOM 3416 C CA . LEU B 1 121 ? 16.188 15.125 3.182 1 98.69 121 LEU B CA 1
ATOM 3417 C C . LEU B 1 121 ? 16.828 16.453 3.559 1 98.69 121 LEU B C 1
ATOM 3419 O O . LEU B 1 121 ? 17.406 17.141 2.705 1 98.69 121 LEU B O 1
ATOM 3423 N N . LEU B 1 122 ? 16.75 16.859 4.836 1 98.56 122 LEU B N 1
ATOM 3424 C CA . LEU B 1 122 ? 17.328 18.109 5.293 1 98.56 122 LEU B CA 1
ATOM 3425 C C . LEU B 1 122 ? 18.844 18.125 5.086 1 98.56 122 LEU B C 1
ATOM 3427 O O . LEU B 1 122 ? 19.453 19.188 5 1 98.56 122 LEU B O 1
ATOM 3431 N N . ASP B 1 123 ? 19.391 16.969 4.957 1 97.75 123 ASP B N 1
ATOM 3432 C CA . ASP B 1 123 ? 20.828 16.844 4.781 1 97.75 123 ASP B CA 1
ATOM 3433 C C . ASP B 1 123 ? 21.234 17.188 3.352 1 97.75 123 ASP B C 1
ATOM 3435 O O . ASP B 1 123 ? 22.422 17.406 3.078 1 97.75 123 ASP B O 1
ATOM 3439 N N . ASP B 1 124 ? 20.312 17.281 2.457 1 98.12 124 ASP B N 1
ATOM 3440 C CA . ASP B 1 124 ? 20.594 17.531 1.048 1 98.12 124 ASP B CA 1
ATOM 3441 C C . ASP B 1 124 ? 19.609 18.531 0.451 1 98.12 124 ASP B C 1
ATOM 3443 O O . ASP B 1 124 ? 18.75 18.156 -0.345 1 98.12 124 ASP B O 1
ATOM 3447 N N . PRO B 1 125 ? 19.812 19.844 0.731 1 98.19 125 PRO B N 1
ATOM 3448 C CA . PRO B 1 125 ? 18.906 20.875 0.222 1 98.19 125 PRO B CA 1
ATOM 3449 C C . PRO B 1 125 ? 18.797 20.875 -1.301 1 98.19 125 PRO B C 1
ATOM 3451 O O . PRO B 1 125 ? 17.75 21.188 -1.852 1 98.19 125 PRO B O 1
ATOM 3454 N N . GLN B 1 126 ? 19.859 20.484 -1.929 1 98.5 126 GLN B N 1
ATOM 3455 C CA . GLN B 1 126 ? 19.828 20.422 -3.385 1 98.5 126 GLN B CA 1
ATOM 3456 C C . GLN B 1 126 ? 18.844 19.359 -3.863 1 98.5 126 GLN B C 1
ATOM 3458 O O . GLN B 1 126 ? 18.141 19.562 -4.863 1 98.5 126 GLN B O 1
ATOM 3463 N N . LEU B 1 127 ? 18.797 18.234 -3.197 1 98.75 127 LEU B N 1
ATOM 3464 C CA . LEU B 1 127 ? 17.844 17.188 -3.541 1 98.75 127 LEU B CA 1
ATOM 3465 C C . LEU B 1 127 ? 16.422 17.703 -3.402 1 98.75 127 LEU B C 1
ATOM 3467 O O . LEU B 1 127 ? 15.578 17.453 -4.27 1 98.75 127 LEU B O 1
ATOM 3471 N N . ILE B 1 128 ? 16.125 18.406 -2.363 1 98.81 128 ILE B N 1
ATOM 3472 C CA . ILE B 1 128 ? 14.812 19 -2.162 1 98.81 128 ILE B CA 1
ATOM 3473 C C . ILE B 1 128 ? 14.477 19.938 -3.318 1 98.81 128 ILE B C 1
ATOM 3475 O O . ILE B 1 128 ? 13.383 19.875 -3.879 1 98.81 128 ILE B O 1
ATOM 3479 N N . PHE B 1 129 ? 15.445 20.75 -3.652 1 98.81 129 PHE B N 1
ATOM 3480 C CA . PHE B 1 129 ? 15.289 21.672 -4.773 1 98.81 129 PHE B CA 1
ATOM 3481 C C . PHE B 1 129 ? 14.914 20.922 -6.043 1 98.81 129 PHE B C 1
ATOM 3483 O O . PHE B 1 129 ? 13.945 21.281 -6.719 1 98.81 129 PHE B O 1
ATOM 3490 N N . ASP B 1 130 ? 15.648 19.875 -6.352 1 98.75 130 ASP B N 1
ATOM 3491 C CA . ASP B 1 130 ? 15.445 19.094 -7.574 1 98.75 130 ASP B CA 1
ATOM 3492 C C . ASP B 1 130 ? 14.062 18.438 -7.586 1 98.75 130 ASP B C 1
ATOM 3494 O O . ASP B 1 130 ? 13.383 18.438 -8.617 1 98.75 130 ASP B O 1
ATOM 3498 N N . ILE B 1 131 ? 13.664 17.891 -6.465 1 98.88 131 ILE B N 1
ATOM 3499 C CA . ILE B 1 131 ? 12.383 17.219 -6.348 1 98.88 131 ILE B CA 1
ATOM 3500 C C . ILE B 1 131 ? 11.242 18.203 -6.602 1 98.88 131 ILE B C 1
ATOM 3502 O O . ILE B 1 131 ? 10.359 17.938 -7.422 1 98.88 131 ILE B O 1
ATOM 3506 N N . VAL B 1 132 ? 11.305 19.344 -5.992 1 98.81 132 VAL B N 1
ATOM 3507 C CA . VAL B 1 132 ? 10.258 20.344 -6.109 1 98.81 132 VAL B CA 1
ATOM 3508 C C . VAL B 1 132 ? 10.234 20.906 -7.527 1 98.81 132 VAL B C 1
ATOM 3510 O O . VAL B 1 132 ? 9.172 21.016 -8.141 1 98.81 132 VAL B O 1
ATOM 3513 N N . ARG B 1 133 ? 11.383 21.266 -8.023 1 98.5 133 ARG B N 1
ATOM 3514 C CA . ARG B 1 133 ? 11.492 21.891 -9.336 1 98.5 133 ARG B CA 1
ATOM 3515 C C . ARG B 1 133 ? 10.945 20.969 -10.43 1 98.5 133 ARG B C 1
ATOM 3517 O O . ARG B 1 133 ? 10.195 21.406 -11.297 1 98.5 133 ARG B O 1
ATOM 3524 N N . GLN B 1 134 ? 11.32 19.734 -10.359 1 98.44 134 GLN B N 1
ATOM 3525 C CA . GLN B 1 134 ? 10.844 18.781 -11.359 1 98.44 134 GLN B CA 1
ATOM 3526 C C . GLN B 1 134 ? 9.336 18.578 -11.258 1 98.44 134 GLN B C 1
ATOM 3528 O O . GLN B 1 134 ? 8.648 18.469 -12.273 1 98.44 134 GLN B O 1
ATOM 3533 N N . CYS B 1 135 ? 8.875 18.484 -10.055 1 98.62 135 CYS B N 1
ATOM 3534 C CA . CYS B 1 135 ? 7.438 18.328 -9.859 1 98.62 135 CYS B CA 1
ATOM 3535 C C . CYS B 1 135 ? 6.68 19.531 -10.422 1 98.62 135 CYS B C 1
ATOM 3537 O O . CYS B 1 135 ? 5.68 19.375 -11.125 1 98.62 135 CYS B O 1
ATOM 3539 N N . ARG B 1 136 ? 7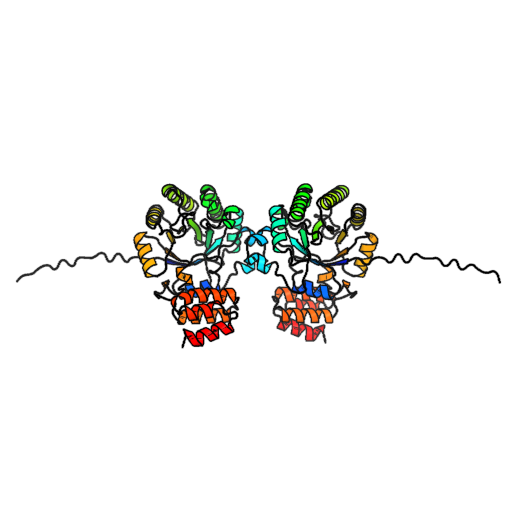.137 20.75 -10.172 1 97.88 136 ARG B N 1
ATOM 3540 C CA . ARG B 1 136 ? 6.516 21.969 -10.672 1 97.88 136 ARG B CA 1
ATOM 3541 C C . ARG B 1 136 ? 6.527 22 -12.195 1 97.88 136 ARG B C 1
ATOM 3543 O O . ARG B 1 136 ? 5.555 22.438 -12.82 1 97.88 136 ARG B O 1
ATOM 3550 N N . ARG B 1 137 ? 7.57 21.531 -12.82 1 97.12 137 ARG B N 1
ATOM 3551 C CA . ARG B 1 137 ? 7.664 21.484 -14.273 1 97.12 137 ARG B CA 1
ATOM 3552 C C . ARG B 1 137 ? 6.633 20.516 -14.859 1 97.12 137 ARG B C 1
ATOM 3554 O O . ARG B 1 137 ? 6.047 20.781 -15.906 1 97.12 137 ARG B O 1
ATOM 3561 N N . ARG B 1 138 ? 6.414 19.438 -14.18 1 97.5 138 ARG B N 1
ATOM 3562 C CA . ARG B 1 138 ? 5.488 18.422 -14.664 1 97.5 138 ARG B CA 1
ATOM 3563 C C . ARG B 1 138 ? 4.039 18.844 -14.438 1 97.5 138 ARG B C 1
ATOM 3565 O O . ARG B 1 138 ? 3.146 18.453 -15.188 1 97.5 138 ARG B O 1
ATOM 3572 N N . ILE B 1 139 ? 3.828 19.578 -13.336 1 97.56 139 ILE B N 1
ATOM 3573 C CA . ILE B 1 139 ? 2.529 20.172 -13.039 1 97.56 139 ILE B CA 1
ATOM 3574 C C . ILE B 1 139 ? 2.65 21.688 -12.984 1 97.56 139 ILE B C 1
ATOM 3576 O O . ILE B 1 139 ? 2.959 22.266 -11.938 1 97.56 139 ILE B O 1
ATOM 3580 N N . SER B 1 140 ? 2.326 22.344 -14.039 1 94.25 140 SER B N 1
ATOM 3581 C CA . SER B 1 140 ? 2.588 23.766 -14.195 1 94.25 140 SER B CA 1
ATOM 3582 C C . SER B 1 140 ? 1.423 24.609 -13.68 1 94.25 140 SER B C 1
ATOM 3584 O O . SER B 1 140 ? 1.503 25.828 -13.641 1 94.25 140 SER B O 1
ATOM 3586 N N . ASP B 1 141 ? 0.379 23.953 -13.242 1 96.5 141 ASP B N 1
ATOM 3587 C CA . ASP B 1 141 ? -0.779 24.641 -12.688 1 96.5 141 ASP B CA 1
ATOM 3588 C C . ASP B 1 141 ? -0.414 25.375 -11.398 1 96.5 141 ASP B C 1
ATOM 3590 O O . ASP B 1 141 ? -0.196 24.75 -10.359 1 96.5 141 ASP B O 1
ATOM 3594 N N . GLU B 1 142 ? -0.422 26.625 -11.391 1 92.19 142 GLU B N 1
ATOM 3595 C CA . GLU B 1 142 ? -0.008 27.453 -10.25 1 92.19 142 GLU B CA 1
ATOM 3596 C C . GLU B 1 142 ? -1.011 27.344 -9.109 1 92.19 142 GLU B C 1
ATOM 3598 O O . GLU B 1 142 ? -0.69 27.688 -7.965 1 92.19 142 GLU B O 1
ATOM 3603 N N . ASN B 1 143 ? -2.189 26.922 -9.43 1 95.94 143 ASN B N 1
ATOM 3604 C CA . ASN B 1 143 ? -3.219 26.812 -8.406 1 95.94 143 ASN B CA 1
ATOM 3605 C C . ASN B 1 143 ? -3.1 25.5 -7.633 1 95.94 143 ASN B C 1
ATOM 3607 O O . ASN B 1 143 ? -3.723 25.344 -6.582 1 95.94 143 ASN B O 1
ATOM 3611 N N . PHE B 1 144 ? -2.373 24.609 -8.148 1 98.19 144 PHE B N 1
ATOM 3612 C CA . PHE B 1 144 ? -2.076 23.375 -7.441 1 98.19 144 PHE B CA 1
ATOM 3613 C C . PHE B 1 144 ? -0.899 23.562 -6.492 1 98.19 144 PHE B C 1
ATOM 3615 O O . PHE B 1 144 ? 0.225 23.812 -6.93 1 98.19 144 PHE B O 1
ATOM 3622 N N . SER B 1 145 ? -1.14 23.406 -5.254 1 98.5 145 SER B N 1
ATOM 3623 C CA . SER B 1 145 ? -0.101 23.688 -4.27 1 98.5 145 SER B CA 1
ATOM 3624 C C . SER B 1 145 ? 0.96 22.594 -4.25 1 98.5 145 SER B C 1
ATOM 3626 O O . SER B 1 145 ? 0.633 21.406 -4.246 1 98.5 145 SER B O 1
ATOM 3628 N N . ILE B 1 146 ? 2.168 22.953 -4.316 1 98.88 146 ILE B N 1
ATOM 3629 C CA . ILE B 1 146 ? 3.318 22.109 -4.008 1 98.88 146 ILE B CA 1
ATOM 3630 C C . ILE B 1 146 ? 4.094 22.703 -2.834 1 98.88 146 ILE B C 1
ATOM 3632 O O . ILE B 1 146 ? 4.582 23.828 -2.914 1 98.88 146 ILE B O 1
ATOM 3636 N N . SER B 1 147 ? 4.141 22 -1.754 1 98.94 147 SER B N 1
ATOM 3637 C CA . SER B 1 147 ? 4.742 22.531 -0.538 1 98.94 147 SER B CA 1
ATOM 3638 C C . SER B 1 147 ? 5.664 21.516 0.121 1 98.94 147 SER B C 1
ATOM 3640 O O . SER B 1 147 ? 5.789 20.391 -0.352 1 98.94 147 SER B O 1
ATOM 3642 N N . ILE B 1 148 ? 6.434 21.922 1.129 1 98.94 148 ILE B N 1
ATOM 3643 C CA . ILE B 1 148 ? 7.258 21.047 1.944 1 98.94 148 ILE B CA 1
ATOM 3644 C C . ILE B 1 148 ? 7.02 21.328 3.424 1 98.94 148 ILE B C 1
ATOM 3646 O O . ILE B 1 148 ? 6.629 22.438 3.791 1 98.94 148 ILE B O 1
ATOM 3650 N N . LYS B 1 149 ? 7.109 20.391 4.203 1 98.94 149 LYS B N 1
ATOM 3651 C CA . LYS B 1 149 ? 7.141 20.547 5.656 1 98.94 149 LYS B CA 1
ATOM 3652 C C . LYS B 1 149 ? 8.492 20.125 6.223 1 98.94 149 LYS B C 1
ATOM 3654 O O . LYS B 1 149 ? 8.977 19.016 5.953 1 98.94 149 LYS B O 1
ATOM 3659 N N . ILE B 1 150 ? 9.125 21.047 6.992 1 98.88 150 ILE B N 1
ATOM 3660 C CA . ILE B 1 150 ? 10.484 20.797 7.465 1 98.88 150 ILE B CA 1
ATOM 3661 C C . ILE B 1 150 ? 10.539 20.953 8.977 1 98.88 150 ILE B C 1
ATOM 3663 O O . ILE B 1 150 ? 9.555 21.359 9.602 1 98.88 150 ILE B O 1
ATOM 3667 N N . ARG B 1 151 ? 11.648 20.594 9.562 1 98.75 151 ARG B N 1
ATOM 3668 C CA . ARG B 1 151 ? 12.102 20.953 10.898 1 98.75 151 ARG B CA 1
ATOM 3669 C C . ARG B 1 151 ? 13.328 21.875 10.82 1 98.75 151 ARG B C 1
ATOM 3671 O O . ARG B 1 151 ? 13.938 22.016 9.766 1 98.75 151 ARG B O 1
ATOM 3678 N N . LEU B 1 152 ? 13.594 22.469 11.938 1 98.62 152 LEU B N 1
ATOM 3679 C CA . LEU B 1 152 ? 14.773 23.328 12.008 1 98.62 152 LEU B CA 1
ATOM 3680 C C . LEU B 1 152 ? 16.047 22.5 11.93 1 98.62 152 LEU B C 1
ATOM 3682 O O . LEU B 1 152 ? 16.141 21.422 12.516 1 98.62 152 LEU B O 1
ATOM 3686 N N . LYS B 1 153 ? 16.984 23.047 11.164 1 98.06 153 LYS B N 1
ATOM 3687 C CA . LYS B 1 153 ? 18.359 22.531 11.242 1 98.06 153 LYS B CA 1
ATOM 3688 C C . LYS B 1 153 ? 19.078 23.094 12.461 1 98.06 153 LYS B C 1
ATOM 3690 O O . LYS B 1 153 ? 18.562 23.953 13.164 1 98.06 153 LYS B O 1
ATOM 3695 N N . LYS B 1 154 ? 20.297 22.578 12.688 1 94.38 154 LYS B N 1
ATOM 3696 C CA . LYS B 1 154 ? 21.094 23.047 13.828 1 94.38 154 LYS B CA 1
ATOM 3697 C C . LYS B 1 154 ? 21.438 24.531 13.688 1 94.38 154 LYS B C 1
ATOM 3699 O O . LYS B 1 154 ? 21.391 25.281 14.664 1 94.38 154 LYS B O 1
ATOM 3704 N N . SER B 1 155 ? 21.719 24.938 12.531 1 96.12 155 SER B N 1
ATOM 3705 C CA . SER B 1 155 ? 22.016 26.344 12.219 1 96.12 155 SER B CA 1
ATOM 3706 C C . SER B 1 155 ? 20.797 27.031 11.602 1 96.12 155 SER B C 1
ATOM 3708 O O . SER B 1 155 ? 20.297 26.609 10.562 1 96.12 155 SER B O 1
ATOM 3710 N N . LEU B 1 156 ? 20.375 28.125 12.227 1 97.5 156 LEU B N 1
ATOM 3711 C CA . LEU B 1 156 ? 19.25 28.891 11.688 1 97.5 156 LEU B CA 1
ATOM 3712 C C . LEU B 1 156 ? 19.562 29.406 10.289 1 97.5 156 LEU B C 1
ATOM 3714 O O . LEU B 1 156 ? 18.703 29.438 9.414 1 97.5 156 LEU B O 1
ATOM 3718 N N . GLU B 1 157 ? 20.766 29.75 10.125 1 97.94 157 GLU B N 1
ATOM 3719 C CA . GLU B 1 157 ? 21.203 30.234 8.82 1 97.94 157 GLU B CA 1
ATOM 3720 C C . GLU B 1 157 ? 21 29.172 7.742 1 97.94 157 GLU B C 1
ATOM 3722 O O . GLU B 1 157 ? 20.531 29.469 6.645 1 97.94 157 GLU B O 1
ATOM 3727 N N . GLU B 1 158 ? 21.359 27.969 8.078 1 98.25 158 GLU B N 1
ATOM 3728 C CA . GLU B 1 158 ? 21.188 26.859 7.141 1 98.25 158 GLU B CA 1
ATOM 3729 C C . GLU B 1 158 ? 19.719 26.594 6.863 1 98.25 158 GLU B C 1
ATOM 3731 O O . GLU B 1 158 ? 19.344 26.203 5.75 1 98.25 158 GLU B O 1
ATOM 3736 N N . THR B 1 159 ? 18.969 26.75 7.875 1 98.69 159 THR B N 1
ATOM 3737 C CA . THR B 1 159 ? 17.531 26.578 7.691 1 98.69 159 THR B CA 1
ATOM 3738 C C . THR B 1 159 ? 16.969 27.625 6.73 1 98.69 159 THR B C 1
ATOM 3740 O O . THR B 1 159 ? 16.234 27.281 5.809 1 98.69 159 THR B O 1
ATOM 3743 N N . VAL B 1 160 ? 17.328 28.844 6.953 1 98.75 160 VAL B N 1
ATOM 3744 C CA . VAL B 1 160 ? 16.859 29.938 6.117 1 98.75 160 VAL B CA 1
ATOM 3745 C C . VAL B 1 160 ? 17.297 29.703 4.672 1 98.75 160 VAL B C 1
ATOM 3747 O O . VAL B 1 160 ? 16.516 29.891 3.74 1 98.75 160 VAL B O 1
ATOM 3750 N N . ASP B 1 161 ? 18.547 29.25 4.539 1 98.62 161 ASP B N 1
ATOM 3751 C CA . ASP B 1 161 ? 19.062 28.969 3.203 1 98.62 161 ASP B CA 1
ATOM 3752 C C . ASP B 1 161 ? 18.25 27.891 2.51 1 98.62 161 ASP B C 1
ATOM 3754 O O . ASP B 1 161 ? 17.922 28 1.327 1 98.62 161 ASP B O 1
ATOM 3758 N N . LEU B 1 162 ? 17.984 26.875 3.172 1 98.75 162 LEU B N 1
ATOM 3759 C CA . LEU B 1 162 ? 17.156 25.781 2.645 1 98.75 162 LEU B CA 1
ATOM 3760 C C . LEU B 1 162 ? 15.781 26.312 2.223 1 98.75 162 LEU B C 1
ATOM 3762 O O . LEU B 1 162 ? 15.289 25.969 1.146 1 98.75 162 LEU B O 1
ATOM 3766 N N . CYS B 1 163 ? 15.172 27.109 3.023 1 98.88 163 CYS B N 1
ATOM 3767 C CA . CYS B 1 163 ? 13.852 27.656 2.736 1 98.88 163 CYS B CA 1
ATOM 3768 C C . CYS B 1 163 ? 13.883 28.516 1.48 1 98.88 163 CYS B C 1
ATOM 3770 O O . CYS B 1 163 ? 12.992 28.422 0.637 1 98.88 163 CYS B O 1
ATOM 3772 N N . ARG B 1 164 ? 14.891 29.359 1.383 1 98.75 164 ARG B N 1
ATOM 3773 C CA . ARG B 1 164 ? 15.039 30.203 0.204 1 98.75 164 ARG B CA 1
ATOM 3774 C C . ARG B 1 164 ? 15.203 29.359 -1.058 1 98.75 164 ARG B C 1
ATOM 3776 O O . ARG B 1 164 ? 14.625 29.672 -2.1 1 98.75 164 ARG B O 1
ATOM 3783 N N . LYS B 1 165 ? 16 28.344 -0.921 1 98.69 165 LYS B N 1
ATOM 3784 C CA . LYS B 1 165 ? 16.203 27.438 -2.047 1 98.69 165 LYS B CA 1
ATOM 3785 C C . LYS B 1 165 ? 14.906 26.766 -2.465 1 98.69 165 LYS B C 1
ATOM 3787 O O . LYS B 1 165 ? 14.625 26.625 -3.656 1 98.69 165 LYS B O 1
ATOM 3792 N N . ALA B 1 166 ? 14.148 26.328 -1.491 1 98.75 166 ALA B N 1
ATOM 3793 C CA . ALA B 1 166 ? 12.867 25.688 -1.769 1 98.75 166 ALA B CA 1
ATOM 3794 C C . ALA B 1 166 ? 11.898 26.672 -2.418 1 98.75 166 ALA B C 1
ATOM 3796 O O . ALA B 1 166 ? 11.164 26.328 -3.346 1 98.75 166 ALA B O 1
ATOM 3797 N N . GLU B 1 167 ? 11.883 27.922 -1.935 1 98.75 167 GLU B N 1
ATOM 3798 C CA . GLU B 1 167 ? 11.062 28.953 -2.547 1 98.75 167 GLU B CA 1
ATOM 3799 C C . GLU B 1 167 ? 11.445 29.172 -4.008 1 98.75 167 GLU B C 1
ATOM 3801 O O . GLU B 1 167 ? 10.578 29.266 -4.875 1 98.75 167 GLU B O 1
ATOM 3806 N N . TYR B 1 168 ? 12.719 29.203 -4.23 1 98.38 168 TYR B N 1
ATOM 3807 C CA . TYR B 1 168 ? 13.219 29.406 -5.586 1 98.38 168 TYR B CA 1
ATOM 3808 C C . TYR B 1 168 ? 12.828 28.234 -6.484 1 98.38 168 TYR B C 1
ATOM 3810 O O . TYR B 1 168 ? 12.594 28.422 -7.684 1 98.38 168 TYR B O 1
ATOM 3818 N N . ALA B 1 169 ? 12.734 27.031 -5.926 1 98.38 169 ALA B N 1
ATOM 3819 C CA . ALA B 1 169 ? 12.367 25.844 -6.68 1 98.38 169 ALA B CA 1
ATOM 3820 C C . ALA B 1 169 ? 10.906 25.891 -7.117 1 98.38 169 ALA B C 1
ATOM 3822 O O . ALA B 1 169 ? 10.5 25.188 -8.039 1 98.38 169 ALA B O 1
ATOM 3823 N N . GLY B 1 170 ? 10.055 26.656 -6.328 1 97.88 170 GLY B N 1
ATOM 3824 C CA . GLY B 1 170 ? 8.695 26.875 -6.797 1 97.88 170 GLY B CA 1
ATOM 3825 C C . GLY B 1 170 ? 7.645 26.375 -5.824 1 97.88 170 GLY B C 1
ATOM 3826 O O . GLY B 1 170 ? 6.508 26.094 -6.219 1 97.88 170 GLY B O 1
ATOM 3827 N N . ILE B 1 171 ? 7.957 26.188 -4.566 1 98.56 171 ILE B N 1
ATOM 3828 C CA . ILE B 1 171 ? 6.934 25.781 -3.615 1 98.56 171 ILE B CA 1
ATOM 3829 C C . ILE B 1 171 ? 5.926 26.906 -3.408 1 98.56 171 ILE B C 1
ATOM 3831 O O . ILE B 1 171 ? 6.27 28.078 -3.533 1 98.56 171 ILE B O 1
ATOM 3835 N N . SER B 1 172 ? 4.688 26.531 -3.064 1 98.62 172 SER B N 1
ATOM 3836 C CA . SER B 1 172 ? 3.592 27.469 -2.84 1 98.62 172 SER B CA 1
ATOM 3837 C C . SER B 1 172 ? 3.6 27.984 -1.409 1 98.62 172 SER B C 1
ATOM 3839 O O . SER B 1 172 ? 3.158 29.109 -1.153 1 98.62 172 SER B O 1
ATOM 3841 N N . HIS B 1 173 ? 4.016 27.203 -0.473 1 98.81 173 HIS B N 1
ATOM 3842 C CA . HIS B 1 173 ? 4.164 27.547 0.938 1 98.81 173 HIS B CA 1
ATOM 3843 C C . HIS B 1 173 ? 5.074 26.547 1.648 1 98.81 173 HIS B C 1
ATOM 3845 O O . HIS B 1 173 ? 5.438 25.516 1.079 1 98.81 173 HIS B O 1
ATOM 3851 N N . ILE B 1 174 ? 5.48 26.906 2.834 1 98.94 174 ILE B N 1
ATOM 3852 C CA . ILE B 1 174 ? 6.352 26.031 3.617 1 98.94 174 ILE B CA 1
ATOM 3853 C C . ILE B 1 174 ? 5.848 25.969 5.059 1 98.94 174 ILE B C 1
ATOM 3855 O O . ILE B 1 174 ? 5.418 26.984 5.621 1 98.94 174 ILE B O 1
ATOM 3859 N N . THR B 1 175 ? 5.809 24.766 5.574 1 98.94 175 THR B N 1
ATOM 3860 C CA . THR B 1 175 ? 5.516 24.594 6.992 1 98.94 175 THR B CA 1
ATOM 3861 C C . THR B 1 175 ? 6.789 24.266 7.77 1 98.94 175 THR B C 1
ATOM 3863 O O . THR B 1 175 ? 7.57 23.406 7.367 1 98.94 175 THR B O 1
ATOM 3866 N N . VAL B 1 176 ? 6.973 24.938 8.906 1 98.94 176 VAL B N 1
ATOM 3867 C CA . VAL B 1 176 ? 8.18 24.75 9.711 1 98.94 176 VAL B CA 1
ATOM 3868 C C . VAL B 1 176 ? 7.793 24.312 11.117 1 98.94 176 VAL B C 1
ATOM 3870 O O . VAL B 1 176 ? 7.105 25.031 11.836 1 98.94 176 VAL B O 1
ATOM 3873 N N . HIS B 1 177 ? 8.148 23.094 11.445 1 98.81 177 HIS B N 1
ATOM 3874 C CA . HIS B 1 177 ? 8.102 22.703 12.852 1 98.81 177 HIS B CA 1
ATOM 3875 C C . HIS B 1 177 ? 9.219 23.359 13.648 1 98.81 177 HIS B C 1
ATOM 3877 O O . HIS B 1 177 ? 10.398 23.203 13.328 1 98.81 177 HIS B O 1
ATOM 3883 N N . ALA B 1 178 ? 8.945 24 14.703 1 98.5 178 ALA B N 1
ATOM 3884 C CA . ALA B 1 178 ? 9.844 24.891 15.414 1 98.5 178 ALA B CA 1
ATOM 3885 C C . ALA B 1 178 ? 10.789 24.125 16.328 1 98.5 178 ALA B C 1
ATOM 3887 O O . ALA B 1 178 ? 11.156 24.594 17.406 1 98.5 178 ALA B O 1
ATOM 3888 N N . ARG B 1 179 ? 11.078 22.938 16.031 1 98.25 179 ARG B N 1
ATOM 3889 C CA . ARG B 1 179 ? 12.062 22.094 16.703 1 98.25 179 ARG B CA 1
ATOM 3890 C C . ARG B 1 179 ? 13 21.438 15.703 1 98.25 179 ARG B C 1
ATOM 3892 O O . ARG B 1 179 ? 12.648 21.266 14.539 1 98.25 179 ARG B O 1
ATOM 3899 N N . THR B 1 180 ? 14.195 21.109 16.203 1 98.06 180 THR B N 1
ATOM 3900 C CA . THR B 1 180 ? 15.117 20.312 15.406 1 98.06 180 THR B CA 1
ATOM 3901 C C . THR B 1 180 ? 14.703 18.844 15.422 1 98.06 180 THR B C 1
ATOM 3903 O O . THR B 1 180 ? 13.789 18.453 16.156 1 98.06 180 THR B O 1
ATOM 3906 N N . VAL B 1 181 ? 15.336 18.078 14.594 1 97.31 181 VAL B N 1
ATOM 3907 C CA . VAL B 1 181 ? 15.039 16.656 14.469 1 97.31 181 VAL B CA 1
ATOM 3908 C C . VAL B 1 181 ? 15.32 15.953 15.797 1 97.31 181 VAL B C 1
ATOM 3910 O O . VAL B 1 181 ? 14.617 15.008 16.172 1 97.31 181 VAL B O 1
ATOM 3913 N N . GLU B 1 182 ? 16.281 16.453 16.531 1 96.06 182 GLU B N 1
ATOM 3914 C CA . GLU B 1 182 ? 16.734 15.828 17.766 1 96.06 182 GLU B CA 1
ATOM 3915 C C . GLU B 1 182 ? 15.844 16.219 18.938 1 96.06 182 GLU B C 1
ATOM 3917 O O . GLU B 1 182 ? 15.781 15.508 19.938 1 96.06 182 GLU B O 1
ATOM 3922 N N . GLN B 1 183 ? 15.172 17.328 18.766 1 94.81 183 GLN B N 1
ATOM 3923 C CA . GLN B 1 183 ? 14.328 17.828 19.859 1 94.81 183 GLN B CA 1
ATOM 3924 C C . GLN B 1 183 ? 13.008 17.078 19.906 1 94.81 183 GLN B C 1
ATOM 3926 O O . GLN B 1 183 ? 12.438 16.719 18.875 1 94.81 183 GLN B O 1
ATOM 3931 N N . ARG B 1 184 ? 12.508 16.859 21.062 1 86.56 184 ARG B N 1
ATOM 3932 C CA . ARG B 1 184 ? 11.266 16.125 21.25 1 86.56 184 ARG B CA 1
ATOM 3933 C C . ARG B 1 184 ? 10.25 16.953 22.031 1 86.56 184 ARG B C 1
ATOM 3935 O O . ARG B 1 184 ? 9.25 17.406 21.469 1 86.56 184 ARG B O 1
ATOM 3942 N N . ASN B 1 185 ? 10.602 17.359 23.297 1 89 185 ASN B N 1
ATOM 3943 C CA . ASN B 1 185 ? 9.648 18.031 24.172 1 89 185 ASN B CA 1
ATOM 3944 C C . ASN B 1 185 ? 10.117 19.438 24.531 1 89 185 ASN B C 1
ATOM 3946 O O . ASN B 1 185 ? 9.461 20.141 25.312 1 89 185 ASN B O 1
ATOM 3950 N N . GLU B 1 186 ? 11.172 19.812 23.953 1 93.25 186 GLU B N 1
ATOM 3951 C CA . GLU B 1 186 ? 11.633 21.172 24.188 1 93.25 186 GLU B CA 1
ATOM 3952 C C . GLU B 1 186 ? 10.648 22.203 23.625 1 93.25 186 GLU B C 1
ATOM 3954 O O . GLU B 1 186 ? 9.898 21.906 22.688 1 93.25 186 GLU B O 1
ATOM 3959 N N . PRO B 1 187 ? 10.664 23.312 24.266 1 95.69 187 PRO B N 1
ATOM 3960 C CA . PRO B 1 187 ? 9.773 24.344 23.734 1 95.69 187 PRO B CA 1
ATOM 3961 C C . PRO B 1 187 ? 10.086 24.719 22.297 1 95.69 187 PRO B C 1
ATOM 3963 O O . PRO B 1 187 ? 11.258 24.781 21.906 1 95.69 187 PRO B O 1
ATOM 3966 N N . PRO B 1 188 ? 9.109 24.906 21.531 1 97.81 188 PRO B N 1
ATOM 3967 C CA . PRO B 1 188 ? 9.344 25.312 20.141 1 97.81 188 PRO B CA 1
ATOM 3968 C C . PRO B 1 188 ? 10.047 26.672 20.047 1 97.81 188 PRO B C 1
ATOM 3970 O O . PRO B 1 188 ? 9.781 27.562 20.844 1 97.81 188 PRO B O 1
ATOM 3973 N N . ASN B 1 189 ? 10.93 26.812 19.109 1 98.06 189 ASN B N 1
ATOM 3974 C CA . ASN B 1 189 ? 11.625 28.078 18.844 1 98.06 189 ASN B CA 1
ATOM 3975 C C . ASN B 1 189 ? 10.867 28.922 17.828 1 98.06 189 ASN B C 1
ATOM 3977 O O . ASN B 1 189 ? 11.25 29 16.656 1 98.06 189 ASN B O 1
ATOM 3981 N N . TYR B 1 190 ? 9.945 29.672 18.25 1 98.38 190 TYR B N 1
ATOM 3982 C CA . TYR B 1 190 ? 9.102 30.469 17.375 1 98.38 190 TYR B CA 1
ATOM 3983 C C . TYR B 1 190 ? 9.875 31.641 16.781 1 98.38 190 TYR B C 1
ATOM 3985 O O . TYR B 1 190 ? 9.555 32.125 15.703 1 98.38 190 TYR B O 1
ATOM 3993 N N . ASP B 1 191 ? 10.906 32.062 17.5 1 98.25 191 ASP B N 1
ATOM 3994 C CA . ASP B 1 191 ? 11.75 33.125 16.969 1 98.25 191 ASP B CA 1
ATOM 3995 C C . ASP B 1 191 ? 12.383 32.719 15.641 1 98.25 191 ASP B C 1
ATOM 3997 O O . ASP B 1 191 ? 12.539 33.562 14.742 1 98.25 191 ASP B O 1
ATOM 4001 N N . SER B 1 192 ? 12.711 31.484 15.547 1 98.56 192 SER B N 1
ATOM 4002 C CA . SER B 1 192 ? 13.273 30.984 14.297 1 98.56 192 SER B CA 1
ATOM 4003 C C . SER B 1 192 ? 12.258 31.078 13.164 1 98.56 192 SER B C 1
ATOM 4005 O O . SER B 1 192 ? 12.617 31.406 12.031 1 98.56 192 SER B O 1
ATOM 4007 N N . ILE B 1 193 ? 11.07 30.797 13.438 1 98.75 193 ILE B N 1
ATOM 4008 C CA . ILE B 1 193 ? 10.031 30.875 12.422 1 98.75 193 ILE B CA 1
ATOM 4009 C C . ILE B 1 193 ? 9.836 32.312 11.984 1 98.75 193 ILE B C 1
ATOM 4011 O O . ILE B 1 193 ? 9.641 32.594 10.797 1 98.75 193 ILE B O 1
ATOM 4015 N N . ALA B 1 194 ? 9.883 33.25 12.969 1 98.69 194 ALA B N 1
ATOM 4016 C CA . ALA B 1 194 ? 9.797 34.656 12.641 1 98.69 194 ALA B CA 1
ATOM 4017 C C . ALA B 1 194 ? 10.891 35.062 11.656 1 98.69 194 ALA B C 1
ATOM 4019 O O . ALA B 1 194 ? 10.625 35.781 10.695 1 98.69 194 ALA B O 1
ATOM 4020 N N . THR B 1 195 ? 12.078 34.594 11.938 1 98.81 195 THR B N 1
ATOM 4021 C CA . THR B 1 195 ? 13.211 34.875 11.07 1 98.81 195 THR B CA 1
ATOM 4022 C C . THR B 1 195 ? 12.977 34.312 9.672 1 98.81 195 THR B C 1
ATOM 4024 O O . THR B 1 195 ? 13.25 34.969 8.672 1 98.81 195 THR B O 1
ATOM 4027 N N . ILE B 1 196 ? 12.5 33.094 9.594 1 98.88 196 ILE B N 1
ATOM 4028 C CA . ILE B 1 196 ? 12.227 32.438 8.32 1 98.88 196 ILE B CA 1
ATOM 4029 C C . ILE B 1 196 ? 11.141 33.188 7.562 1 98.88 196 ILE B C 1
ATOM 4031 O O . ILE B 1 196 ? 11.25 33.406 6.355 1 98.88 196 ILE B O 1
ATOM 4035 N N . LYS B 1 197 ? 10.102 33.594 8.258 1 98.75 197 LYS B N 1
ATOM 4036 C CA . LYS B 1 197 ? 9.016 34.344 7.648 1 98.75 197 LYS B CA 1
ATOM 4037 C C . LYS B 1 197 ? 9.531 35.625 7.016 1 98.75 197 LYS B C 1
ATOM 4039 O O . LYS B 1 197 ? 9.133 36 5.91 1 98.75 197 LYS B O 1
ATOM 4044 N N . GLN B 1 198 ? 10.406 36.281 7.664 1 98.44 198 GLN B N 1
ATOM 4045 C CA . GLN B 1 198 ? 10.977 37.531 7.168 1 98.44 198 GLN B CA 1
ATOM 4046 C C . GLN B 1 198 ? 11.836 37.281 5.93 1 98.44 198 GLN B C 1
ATOM 4048 O O . GLN B 1 198 ? 11.953 38.188 5.07 1 98.44 198 GLN B O 1
ATOM 4053 N N . ALA B 1 199 ? 12.359 36.156 5.836 1 98.62 199 ALA B N 1
ATOM 4054 C CA . ALA B 1 199 ? 13.32 35.844 4.781 1 98.62 199 ALA B CA 1
ATOM 4055 C C . ALA B 1 199 ? 12.609 35.406 3.506 1 98.62 199 ALA B C 1
ATOM 4057 O O . ALA B 1 199 ? 13.227 35.344 2.439 1 98.62 199 ALA B O 1
ATOM 4058 N N . LEU B 1 200 ? 11.328 35.125 3.6 1 98.75 200 LEU B N 1
ATOM 4059 C CA . LEU B 1 200 ? 10.617 34.531 2.477 1 98.75 200 LEU B CA 1
ATOM 4060 C C . LEU B 1 200 ? 9.469 35.438 2.025 1 98.75 200 LEU B C 1
ATOM 4062 O O . LEU B 1 200 ? 8.984 36.25 2.799 1 98.75 200 LEU B O 1
ATOM 4066 N N . ASN B 1 201 ? 9.023 35.219 0.837 1 98.38 201 ASN B N 1
ATOM 4067 C CA . ASN B 1 201 ? 7.895 35.969 0.293 1 98.38 201 ASN B CA 1
ATOM 4068 C C . ASN B 1 201 ? 6.641 35.125 0.215 1 98.38 201 ASN B C 1
ATOM 4070 O O . ASN B 1 201 ? 5.531 35.625 0.075 1 98.38 201 ASN B O 1
ATOM 4074 N N . ILE B 1 202 ? 6.785 33.844 0.255 1 98.56 202 ILE B N 1
ATOM 4075 C CA . ILE B 1 202 ? 5.656 32.906 0.208 1 98.56 202 ILE B CA 1
ATOM 4076 C C . ILE B 1 202 ? 5.098 32.719 1.614 1 98.56 202 ILE B C 1
ATOM 4078 O O . ILE B 1 202 ? 5.766 33 2.605 1 98.56 202 ILE B O 1
ATOM 4082 N N . PRO B 1 203 ? 3.861 32.156 1.695 1 98.81 203 PRO B N 1
ATOM 4083 C CA . PRO B 1 203 ? 3.291 31.906 3.018 1 98.81 203 PRO B CA 1
ATOM 4084 C C . PRO B 1 203 ? 4.117 30.906 3.826 1 98.81 203 PRO B C 1
ATOM 4086 O O . PRO B 1 203 ? 4.648 29.938 3.27 1 98.81 203 PRO B O 1
ATOM 4089 N N . VAL B 1 204 ? 4.211 31.172 5.117 1 98.94 204 VAL B N 1
ATOM 4090 C CA . VAL B 1 204 ? 4.863 30.281 6.0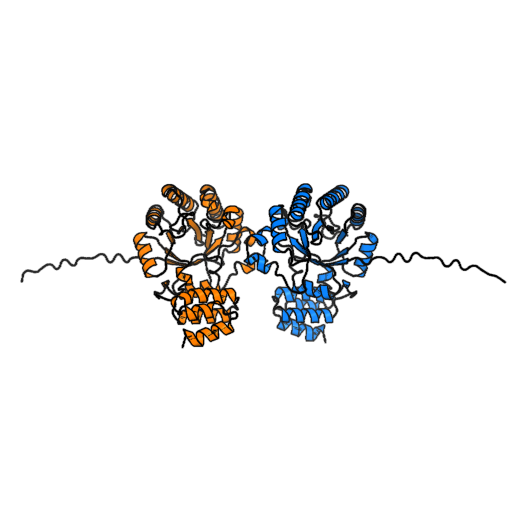82 1 98.94 204 VAL B CA 1
ATOM 4091 C C . VAL B 1 204 ? 3.855 29.844 7.133 1 98.94 204 VAL B C 1
ATOM 4093 O O . VAL B 1 204 ? 3.117 30.656 7.688 1 98.94 204 VAL B O 1
ATOM 4096 N N . PHE B 1 205 ? 3.76 28.531 7.312 1 98.94 205 PHE B N 1
ATOM 4097 C CA . PHE B 1 205 ? 2.947 27.969 8.391 1 98.94 205 PHE B CA 1
ATOM 4098 C C . PHE B 1 205 ? 3.818 27.547 9.562 1 98.94 205 PHE B C 1
ATOM 4100 O O . PHE B 1 205 ? 4.805 26.844 9.383 1 98.94 205 PHE B O 1
ATOM 4107 N N . ALA B 1 206 ? 3.416 27.984 10.758 1 98.94 206 ALA B N 1
ATOM 4108 C CA . ALA B 1 206 ? 4.121 27.609 11.984 1 98.94 206 ALA B CA 1
ATOM 4109 C C . ALA B 1 206 ? 3.547 26.328 12.578 1 98.94 206 ALA B C 1
ATOM 4111 O O . ALA B 1 206 ? 2.328 26.156 12.641 1 98.94 206 ALA B O 1
ATOM 4112 N N . ASN B 1 207 ? 4.426 25.484 12.961 1 98.75 207 ASN B N 1
ATOM 4113 C CA . ASN B 1 207 ? 4.035 24.234 13.586 1 98.75 207 ASN B CA 1
ATOM 4114 C C . ASN B 1 207 ? 4.816 23.969 14.867 1 98.75 207 ASN B C 1
ATOM 4116 O O . ASN B 1 207 ? 6.008 24.281 14.953 1 98.75 207 ASN B O 1
ATOM 4120 N N . GLY B 1 208 ? 4.098 23.406 15.906 1 97.44 208 GLY B N 1
ATOM 4121 C CA . GLY B 1 208 ? 4.75 23 17.141 1 97.44 208 GLY B CA 1
ATOM 4122 C C . GLY B 1 208 ? 3.967 23.375 18.375 1 97.44 208 GLY B C 1
ATOM 4123 O O . GLY B 1 208 ? 3.867 24.562 18.719 1 97.44 208 GLY B O 1
ATOM 4124 N N . ASN B 1 209 ? 3.404 22.484 18.969 1 96 209 ASN B N 1
ATOM 4125 C CA . ASN B 1 209 ? 2.865 22.562 20.328 1 96 209 ASN B CA 1
ATOM 4126 C C . ASN B 1 209 ? 1.679 23.516 20.391 1 96 209 ASN B C 1
ATOM 4128 O O . ASN B 1 209 ? 1.53 24.266 21.375 1 96 209 ASN B O 1
ATOM 4132 N N . CYS B 1 210 ? 0.897 23.688 19.484 1 98 210 CYS B N 1
ATOM 4133 C CA . CYS B 1 210 ? -0.323 24.484 19.5 1 98 210 CYS B CA 1
ATOM 4134 C C . CYS B 1 210 ? -1.505 23.656 20 1 98 210 CYS B C 1
ATOM 4136 O O . CYS B 1 210 ? -1.863 22.656 19.391 1 98 210 CYS B O 1
ATOM 4138 N N . LYS B 1 211 ? -2.195 24.172 21.062 1 97.19 211 LYS B N 1
ATOM 4139 C CA . LYS B 1 211 ? -3.227 23.344 21.672 1 97.19 211 LYS B CA 1
ATOM 4140 C C . LYS B 1 211 ? -4.566 24.062 21.734 1 97.19 211 LYS B C 1
ATOM 4142 O O . LYS B 1 211 ? -5.598 23.453 22.016 1 97.19 211 LYS B O 1
ATOM 4147 N N . THR B 1 212 ? -4.535 25.375 21.469 1 97.94 212 THR B N 1
ATOM 4148 C CA . THR B 1 212 ? -5.773 26.156 21.5 1 97.94 212 THR B CA 1
ATOM 4149 C C . THR B 1 212 ? -5.777 27.203 20.391 1 97.94 212 THR B C 1
ATOM 4151 O O . THR B 1 212 ? -4.727 27.531 19.828 1 97.94 212 THR B O 1
ATOM 4154 N N . ARG B 1 213 ? -6.969 27.734 20.141 1 98.19 213 ARG B N 1
ATOM 4155 C CA . ARG B 1 213 ? -7.09 28.812 19.172 1 98.19 213 ARG B CA 1
ATOM 4156 C C . ARG B 1 213 ? -6.289 30.031 19.609 1 98.19 213 ARG B C 1
ATOM 4158 O O . ARG B 1 213 ? -5.621 30.672 18.797 1 98.19 213 ARG B O 1
ATOM 4165 N N . LEU B 1 214 ? -6.379 30.328 20.891 1 97.75 214 LEU B N 1
ATOM 4166 C CA . LEU B 1 214 ? -5.66 31.484 21.422 1 97.75 214 LEU B CA 1
ATOM 4167 C C . LEU B 1 214 ? -4.156 31.328 21.234 1 97.75 214 LEU B C 1
ATOM 4169 O O . LEU B 1 214 ? -3.467 32.281 20.859 1 97.75 214 LEU B O 1
ATOM 4173 N N . GLU B 1 215 ? -3.691 30.156 21.516 1 98.12 215 GLU B N 1
ATOM 4174 C CA . GLU B 1 215 ? -2.273 29.891 21.281 1 98.12 215 GLU B CA 1
ATOM 4175 C C . GLU B 1 215 ? -1.907 30.062 19.812 1 98.12 215 GLU B C 1
ATOM 4177 O O . GLU B 1 215 ? -0.838 30.578 19.484 1 98.12 215 GLU B O 1
ATOM 4182 N N . ALA B 1 216 ? -2.775 29.609 18.969 1 98.62 216 ALA B N 1
ATOM 4183 C CA . ALA B 1 216 ? -2.535 29.766 17.531 1 98.62 216 ALA B CA 1
ATOM 4184 C C . ALA B 1 216 ? -2.416 31.234 17.156 1 98.62 216 ALA B C 1
ATOM 4186 O O . ALA B 1 216 ? -1.505 31.625 16.422 1 98.62 216 ALA B O 1
ATOM 4187 N N . LEU B 1 217 ? -3.303 32.031 17.641 1 98 217 LEU B N 1
ATOM 4188 C CA . LEU B 1 217 ? -3.285 33.469 17.359 1 98 217 LEU B CA 1
ATOM 4189 C C . LEU B 1 217 ? -2.01 34.094 17.906 1 98 217 LEU B C 1
ATOM 4191 O O . LEU B 1 217 ? -1.402 34.938 17.234 1 98 217 LEU B O 1
ATOM 4195 N N . ASN B 1 218 ? -1.639 33.688 19.094 1 97.88 218 ASN B N 1
ATOM 4196 C CA . ASN B 1 218 ? -0.419 34.219 19.703 1 97.88 218 ASN B CA 1
ATOM 4197 C C . ASN B 1 218 ? 0.817 33.844 18.891 1 97.88 218 ASN B C 1
ATOM 4199 O O . ASN B 1 218 ? 1.721 34.656 18.703 1 97.88 218 ASN B O 1
ATOM 4203 N N . ILE B 1 219 ? 0.854 32.594 18.438 1 98.44 219 ILE B N 1
ATOM 4204 C CA . ILE B 1 219 ? 1.962 32.125 17.609 1 98.44 219 ILE B CA 1
ATOM 4205 C C . ILE B 1 219 ? 2.043 32.969 16.328 1 98.44 219 ILE B C 1
ATOM 4207 O O . ILE B 1 219 ? 3.125 33.406 15.93 1 98.44 219 ILE B O 1
ATOM 4211 N N . SER B 1 220 ? 0.915 33.125 15.703 1 98.38 220 SER B N 1
ATOM 4212 C CA . SER B 1 220 ? 0.872 33.938 14.492 1 98.38 220 SER B CA 1
ATOM 4213 C C . SER B 1 220 ? 1.345 35.344 14.75 1 98.38 220 SER B C 1
ATOM 4215 O O . SER B 1 220 ? 2.074 35.938 13.938 1 98.38 220 SER B O 1
ATOM 4217 N N . LYS B 1 221 ? 0.943 35.906 15.844 1 97.56 221 LYS B N 1
ATOM 4218 C CA . LYS B 1 221 ? 1.346 37.281 16.203 1 97.56 221 LYS B CA 1
ATOM 4219 C C . LYS B 1 221 ? 2.854 37.375 16.422 1 97.56 221 LYS B C 1
ATOM 4221 O O . LYS B 1 221 ? 3.5 38.312 15.961 1 97.56 221 LYS B O 1
ATOM 4226 N N . LEU B 1 222 ? 3.355 36.406 17.078 1 96.94 222 LEU B N 1
ATOM 4227 C CA . LEU B 1 222 ? 4.773 36.375 17.422 1 96.94 222 LEU B CA 1
ATOM 4228 C C . LEU B 1 222 ? 5.633 36.156 16.188 1 96.94 222 LEU B C 1
ATOM 4230 O O . LEU B 1 222 ? 6.703 36.75 16.047 1 96.94 222 LEU B O 1
ATOM 4234 N N . THR B 1 223 ? 5.211 35.312 15.281 1 98.25 223 THR B N 1
ATOM 4235 C CA . THR B 1 223 ? 6.043 34.875 14.18 1 98.25 223 THR B CA 1
ATOM 4236 C C . THR B 1 223 ? 5.676 35.594 12.891 1 98.25 223 THR B C 1
ATOM 4238 O O . THR B 1 223 ? 6.422 35.531 11.906 1 98.25 223 THR B O 1
ATOM 4241 N N . LYS B 1 224 ? 4.488 36.156 12.875 1 98.06 224 LYS B N 1
ATOM 4242 C CA . LYS B 1 224 ? 3.881 36.75 11.68 1 98.06 224 LYS B CA 1
ATOM 4243 C C . LYS B 1 224 ? 3.58 35.656 10.641 1 98.06 224 LYS B C 1
ATOM 4245 O O . LYS B 1 224 ? 3.434 35.969 9.453 1 98.06 224 LYS B O 1
ATOM 4250 N N . ALA B 1 225 ? 3.535 34.438 11.055 1 98.56 225 ALA B N 1
ATOM 4251 C CA . ALA B 1 225 ? 3.201 33.312 10.172 1 98.56 225 ALA B CA 1
ATOM 4252 C C . ALA B 1 225 ? 1.81 33.5 9.57 1 98.56 225 ALA B C 1
ATOM 4254 O O . ALA B 1 225 ? 0.912 34.031 10.219 1 98.56 225 ALA B O 1
ATOM 4255 N N . ASP B 1 226 ? 1.634 32.938 8.383 1 98.62 226 ASP B N 1
ATOM 4256 C CA . ASP B 1 226 ? 0.381 33.062 7.645 1 98.62 226 ASP B CA 1
ATOM 4257 C C . ASP B 1 226 ? -0.614 31.984 8.07 1 98.62 226 ASP B C 1
ATOM 4259 O O . ASP B 1 226 ? -1.812 32.094 7.805 1 98.62 226 ASP B O 1
ATOM 4263 N N . GLY B 1 227 ? -0.168 30.953 8.656 1 98.81 227 GLY B N 1
ATOM 4264 C CA . GLY B 1 227 ? -0.965 29.859 9.188 1 98.81 227 GLY B CA 1
ATOM 4265 C C . GLY B 1 227 ? -0.313 29.172 10.367 1 98.81 227 GLY B C 1
ATOM 4266 O O . GLY B 1 227 ? 0.894 29.297 10.586 1 98.81 227 GLY B O 1
ATOM 4267 N N . VAL B 1 228 ? -1.108 28.484 11.125 1 98.88 228 VAL B N 1
ATOM 4268 C CA . VAL B 1 228 ? -0.635 27.688 12.258 1 98.88 228 VAL B CA 1
ATOM 4269 C C . VAL B 1 228 ? -1.155 26.266 12.133 1 98.88 228 VAL B C 1
ATOM 4271 O O . VAL B 1 228 ? -2.361 26.047 12 1 98.88 228 VAL B O 1
ATOM 4274 N N . MET B 1 229 ? -0.215 25.344 12.141 1 98.94 229 MET B N 1
ATOM 4275 C CA . MET B 1 229 ? -0.512 23.922 12.008 1 98.94 229 MET B CA 1
ATOM 4276 C C . MET B 1 229 ? -0.463 23.219 13.359 1 98.94 229 MET B C 1
ATOM 4278 O O . MET B 1 229 ? 0.475 23.422 14.133 1 98.94 229 MET B O 1
ATOM 4282 N N . ALA B 1 230 ? -1.488 22.438 13.617 1 98.81 230 ALA B N 1
ATOM 4283 C CA . ALA B 1 230 ? -1.552 21.703 14.875 1 98.81 230 ALA B CA 1
ATOM 4284 C C . ALA B 1 230 ? -1.777 20.219 14.625 1 98.81 230 ALA B C 1
ATOM 4286 O O . ALA B 1 230 ? -2.414 19.828 13.641 1 98.81 230 ALA B O 1
ATOM 4287 N N . ALA B 1 231 ? -1.194 19.406 15.547 1 98.31 231 ALA B N 1
ATOM 4288 C CA . ALA B 1 231 ? -1.372 17.953 15.523 1 98.31 231 ALA B CA 1
ATOM 4289 C C . ALA B 1 231 ? -2.053 17.469 16.797 1 98.31 231 ALA B C 1
ATOM 4291 O O . ALA B 1 231 ? -3.281 17.359 16.844 1 98.31 231 ALA B O 1
ATOM 4292 N N . ASN B 1 232 ? -1.323 17.312 17.891 1 97 232 ASN B N 1
ATOM 4293 C CA . ASN B 1 232 ? -1.822 16.75 19.141 1 97 232 ASN B CA 1
ATOM 4294 C C . ASN B 1 232 ? -2.955 17.594 19.719 1 97 232 ASN B C 1
ATOM 4296 O O . ASN B 1 232 ? -3.898 17.062 20.297 1 97 232 ASN B O 1
ATOM 4300 N N . GLY B 1 233 ? -2.83 18.859 19.609 1 98.06 233 GLY B N 1
ATOM 4301 C CA . GLY B 1 233 ? -3.9 19.734 20.078 1 98.06 233 GLY B CA 1
ATOM 4302 C C . GLY B 1 233 ? -5.246 19.406 19.469 1 98.06 233 GLY B C 1
ATOM 4303 O O . GLY B 1 233 ? -6.266 19.375 20.156 1 98.06 233 GLY B O 1
ATOM 4304 N N . LEU B 1 234 ? -5.211 19.109 18.203 1 98.69 234 LEU B N 1
ATOM 4305 C CA . LEU B 1 234 ? -6.441 18.797 17.484 1 98.69 234 LEU B CA 1
ATOM 4306 C C . LEU B 1 234 ? -6.949 17.406 17.859 1 98.69 234 LEU B C 1
ATOM 4308 O O . LEU B 1 234 ? -8.156 17.141 17.828 1 98.69 234 LEU B O 1
ATOM 4312 N N . LEU B 1 235 ? -6 16.453 18.141 1 98.5 235 LEU B N 1
ATOM 4313 C CA . LEU B 1 235 ? -6.434 15.125 18.594 1 98.5 235 LEU B CA 1
ATOM 4314 C C . LEU B 1 235 ? -7.16 15.219 19.922 1 98.5 235 LEU B C 1
ATOM 4316 O O . LEU B 1 235 ? -8.203 14.594 20.109 1 98.5 235 LEU B O 1
ATOM 4320 N N . GLU B 1 236 ? -6.707 16.031 20.766 1 98.12 236 GLU B N 1
ATOM 4321 C CA . GLU B 1 236 ? -7.309 16.203 22.094 1 98.12 236 GLU B CA 1
ATOM 4322 C C . GLU B 1 236 ? -8.617 16.984 22 1 98.12 236 GLU B C 1
ATOM 4324 O O . GLU B 1 236 ? -9.578 16.672 22.719 1 98.12 236 GLU B O 1
ATOM 4329 N N . ASN B 1 237 ? -8.578 18 21.156 1 98.62 237 ASN B N 1
ATOM 4330 C CA . ASN B 1 237 ? -9.75 18.828 20.953 1 98.62 237 ASN B CA 1
ATOM 4331 C C . ASN B 1 237 ? -9.922 19.219 19.484 1 98.62 237 ASN B C 1
ATOM 4333 O O . ASN B 1 237 ? -9.492 20.297 19.062 1 98.62 237 ASN B O 1
ATOM 4337 N N . PRO B 1 238 ? -10.695 18.391 18.75 1 98.81 238 PRO B N 1
ATOM 4338 C CA . PRO B 1 238 ? -10.891 18.688 17.328 1 98.81 238 PRO B CA 1
ATOM 4339 C C . PRO B 1 238 ? -11.594 20.016 17.094 1 98.81 238 PRO B C 1
ATOM 4341 O O . PRO B 1 238 ? -11.578 20.547 15.969 1 98.81 238 PRO B O 1
ATOM 4344 N N . ALA B 1 239 ? -12.172 20.641 18.125 1 98.75 239 ALA B N 1
ATOM 4345 C CA . ALA B 1 239 ? -12.953 21.859 17.984 1 98.75 239 ALA B CA 1
ATOM 4346 C C . ALA B 1 239 ? -12.141 23.078 18.422 1 98.75 239 ALA B C 1
ATOM 4348 O O . ALA B 1 239 ? -12.688 24.172 18.562 1 98.75 239 ALA B O 1
ATOM 4349 N N . MET B 1 240 ? -10.891 22.875 18.641 1 98.38 240 MET B N 1
ATOM 4350 C CA . MET B 1 240 ? -10.086 23.922 19.266 1 98.38 240 MET B CA 1
ATOM 4351 C C . MET B 1 240 ? -10.078 25.188 18.406 1 98.38 240 MET B C 1
ATOM 4353 O O . MET B 1 240 ? -10.133 26.297 18.922 1 98.38 240 MET B O 1
ATOM 4357 N N . PHE B 1 241 ? -10.062 25.047 17.094 1 98.69 241 PHE B N 1
ATOM 4358 C CA . PHE B 1 241 ? -9.93 26.219 16.219 1 98.69 241 PHE B CA 1
ATOM 4359 C C . PHE B 1 241 ? -11.242 27 16.156 1 98.69 241 PHE B C 1
ATOM 4361 O O . PHE B 1 241 ? -11.266 28.141 15.688 1 98.69 241 PHE B O 1
ATOM 4368 N N . SER B 1 242 ? -12.281 26.422 16.594 1 98.25 242 SER B N 1
ATOM 4369 C CA . SER B 1 242 ? -13.555 27.125 16.703 1 98.25 242 SER B CA 1
ATOM 4370 C C . SER B 1 242 ? -13.664 27.844 18.047 1 98.25 242 SER B C 1
ATOM 4372 O O . SER B 1 242 ? -14.695 28.453 18.344 1 98.25 242 SER B O 1
ATOM 4374 N N . GLY B 1 243 ? -12.703 27.641 18.859 1 97.69 243 GLY B N 1
ATOM 4375 C CA . GLY B 1 243 ? -12.648 28.438 20.078 1 97.69 243 GLY B CA 1
ATOM 4376 C C . GLY B 1 243 ? -12.984 27.641 21.328 1 97.69 243 GLY B C 1
ATOM 4377 O O . GLY B 1 243 ? -12.93 28.156 22.438 1 97.69 243 GLY B O 1
ATOM 4378 N N . TYR B 1 244 ? -13.297 26.359 21.172 1 97.75 244 TYR B N 1
ATOM 4379 C CA . TYR B 1 244 ? -13.602 25.531 22.328 1 97.75 244 TYR B CA 1
ATOM 4380 C C . TYR B 1 244 ? -12.336 25.203 23.109 1 97.75 244 TYR B C 1
ATOM 4382 O O . TYR B 1 244 ? -11.289 24.938 22.516 1 97.75 244 TYR B O 1
ATOM 4390 N N . LEU B 1 245 ? -12.422 25.203 24.391 1 96.12 245 LEU B N 1
ATOM 4391 C CA . LEU B 1 245 ? -11.273 24.953 25.25 1 96.12 245 LEU B CA 1
ATOM 4392 C C . LEU B 1 245 ? -11.094 23.469 25.5 1 96.12 245 LEU B C 1
ATOM 4394 O O . LEU B 1 245 ? -10 23.016 25.875 1 96.12 245 LEU B O 1
ATOM 4398 N N . LYS B 1 246 ? -12.148 22.766 25.422 1 96.31 246 LYS B N 1
ATOM 4399 C CA . LYS B 1 246 ? -12.18 21.297 25.453 1 96.31 246 LYS B CA 1
ATOM 4400 C C . LYS B 1 246 ? -13.133 20.75 24.406 1 96.31 246 LYS B C 1
ATOM 4402 O O . LYS B 1 246 ? -13.922 21.484 23.812 1 96.31 246 LYS B O 1
ATOM 4407 N N . THR B 1 247 ? -13.008 19.469 24.156 1 98 247 THR B N 1
ATOM 4408 C CA . THR B 1 247 ? -13.898 18.859 23.188 1 98 247 THR B CA 1
ATOM 4409 C C . THR B 1 247 ? -15.352 18.984 23.625 1 98 247 THR B C 1
ATOM 4411 O O . THR B 1 247 ? -15.742 18.438 24.672 1 98 247 THR B O 1
ATOM 4414 N N . PRO B 1 248 ? -16.172 19.688 22.859 1 97.38 248 PRO B N 1
ATOM 4415 C CA . PRO B 1 248 ? -17.594 19.781 23.234 1 97.38 248 PRO B CA 1
ATOM 4416 C C . PRO B 1 248 ? -18.359 18.5 22.984 1 97.38 248 PRO B C 1
ATOM 4418 O O . PRO B 1 248 ? -17.984 17.703 22.125 1 97.38 248 PRO B O 1
ATOM 4421 N N . LYS B 1 249 ? -19.453 18.328 23.656 1 97 249 LYS B N 1
ATOM 4422 C CA . LYS B 1 249 ? -20.297 17.125 23.516 1 97 249 LYS B CA 1
ATOM 4423 C C . LYS B 1 249 ? -20.75 16.953 22.078 1 97 249 LYS B C 1
ATOM 4425 O O . LYS B 1 249 ? -20.797 15.82 21.578 1 97 249 LYS B O 1
ATOM 4430 N N . GLN B 1 250 ? -21.016 18.062 21.469 1 97.62 250 GLN B N 1
ATOM 4431 C CA . GLN B 1 250 ? -21.484 18 20.094 1 97.62 250 GLN B CA 1
ATOM 4432 C C . GLN B 1 250 ? -20.422 17.391 19.172 1 97.62 250 GLN B C 1
ATOM 4434 O O . GLN B 1 250 ? -20.734 16.688 18.219 1 97.62 250 GLN B O 1
ATOM 4439 N N . CYS B 1 251 ? -19.188 17.688 19.422 1 98.38 251 CYS B N 1
ATOM 4440 C CA . CYS B 1 251 ? -18.094 17.156 18.625 1 98.38 251 CYS B CA 1
ATOM 4441 C C . CYS B 1 251 ? -17.984 15.641 18.781 1 98.38 251 CYS B C 1
ATOM 4443 O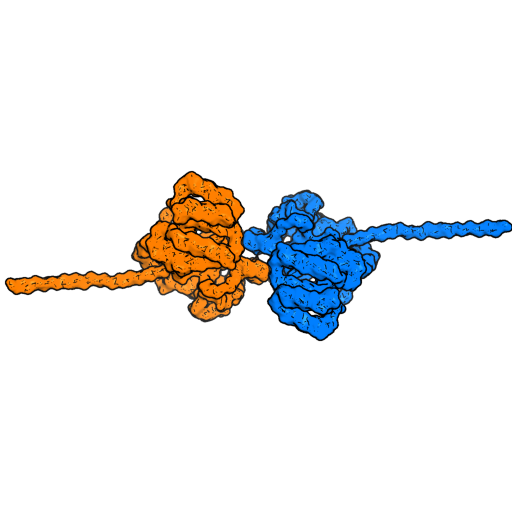 O . CYS B 1 251 ? -17.734 14.93 17.812 1 98.38 251 CYS B O 1
ATOM 4445 N N . VAL B 1 252 ? -18.172 15.133 19.969 1 98.19 252 VAL B N 1
ATOM 4446 C CA . VAL B 1 252 ? -18.188 13.695 20.234 1 98.19 252 VAL B CA 1
ATOM 4447 C C . VAL B 1 252 ? -19.344 13.047 19.484 1 98.19 252 VAL B C 1
ATOM 4449 O O . VAL B 1 252 ? -19.172 12.016 18.828 1 98.19 252 VAL B O 1
ATOM 4452 N N . LEU B 1 253 ? -20.484 13.711 19.5 1 97.5 253 LEU B N 1
ATOM 4453 C CA . LEU B 1 253 ? -21.656 13.211 18.781 1 97.5 253 LEU B CA 1
ATOM 4454 C C . LEU B 1 253 ? -21.406 13.172 17.281 1 97.5 253 LEU B C 1
ATOM 4456 O O . LEU B 1 253 ? -21.797 12.219 16.609 1 97.5 253 LEU B O 1
ATOM 4460 N N . ASN B 1 254 ? -20.781 14.211 16.812 1 98.12 254 ASN B N 1
ATOM 4461 C CA . ASN B 1 254 ? -20.453 14.234 15.391 1 98.12 254 ASN B CA 1
ATOM 4462 C C . ASN B 1 254 ? -19.531 13.078 15.008 1 98.12 254 ASN B C 1
ATOM 4464 O O . ASN B 1 254 ? -19.688 12.484 13.938 1 98.12 254 ASN B O 1
ATOM 4468 N N . TRP B 1 255 ? -18.562 12.75 15.891 1 98.12 255 TRP B N 1
ATOM 4469 C CA . TRP B 1 255 ? -17.656 11.633 15.633 1 98.12 255 TRP B CA 1
ATOM 4470 C C . TRP B 1 255 ? -18.406 10.305 15.617 1 98.12 255 TRP B C 1
ATOM 4472 O O . TRP B 1 255 ? -18.141 9.445 14.773 1 98.12 255 TRP B O 1
ATOM 4482 N N . LEU B 1 256 ? -19.359 10.156 16.5 1 96.81 256 LEU B N 1
ATOM 4483 C CA . LEU B 1 256 ? -20.188 8.961 16.516 1 96.81 256 LEU B CA 1
ATOM 4484 C C . LEU B 1 256 ? -21 8.836 15.227 1 96.81 256 LEU B C 1
ATOM 4486 O O . LEU B 1 256 ? -21.141 7.734 14.688 1 96.81 256 LEU B O 1
ATOM 4490 N N . GLU B 1 257 ? -21.469 9.898 14.719 1 96.12 257 GLU B N 1
ATOM 4491 C CA . GLU B 1 257 ? -22.234 9.914 13.477 1 96.12 257 GLU B CA 1
ATOM 4492 C C . GLU B 1 257 ? -21.359 9.531 12.289 1 96.12 257 GLU B C 1
ATOM 4494 O O . GLU B 1 257 ? -21.781 8.75 11.43 1 96.12 257 GLU B O 1
ATOM 4499 N N . ILE B 1 258 ? -20.156 10.094 12.25 1 96 258 ILE B N 1
ATOM 4500 C CA . ILE B 1 258 ? -19.203 9.781 11.188 1 96 258 ILE B CA 1
ATOM 4501 C C . ILE B 1 258 ? -18.906 8.289 11.195 1 96 258 ILE B C 1
ATOM 4503 O O . ILE B 1 258 ? -18.844 7.652 10.133 1 96 258 ILE B O 1
ATOM 4507 N N . GLU B 1 259 ? -18.641 7.77 12.375 1 93.38 259 GLU B N 1
ATOM 4508 C CA . GLU B 1 259 ? -18.359 6.344 12.492 1 93.38 259 GLU B CA 1
ATOM 4509 C C . GLU B 1 259 ? -19.5 5.504 11.938 1 93.38 259 GLU B C 1
ATOM 4511 O O . GLU B 1 259 ? -19.281 4.5 11.258 1 93.38 259 GLU B O 1
ATOM 4516 N N . ASN B 1 260 ? -20.703 5.848 12.172 1 89.62 260 ASN B N 1
ATOM 4517 C CA . ASN B 1 260 ? -21.875 5.129 11.695 1 89.62 260 ASN B CA 1
ATOM 4518 C C . ASN B 1 260 ? -22 5.203 10.172 1 89.62 260 ASN B C 1
ATOM 4520 O O . ASN B 1 260 ? -22.422 4.238 9.531 1 89.62 260 ASN B O 1
ATOM 4524 N N . GLU B 1 261 ? -21.625 6.312 9.641 1 89.56 261 GLU B N 1
ATOM 4525 C CA . GLU B 1 261 ? -21.766 6.547 8.203 1 89.56 261 GLU B CA 1
ATOM 4526 C C . GLU B 1 261 ? -20.641 5.879 7.414 1 89.56 261 GLU B C 1
ATOM 4528 O O . GLU B 1 261 ? -20.859 5.402 6.301 1 89.56 261 GLU B O 1
ATOM 4533 N N . GLU B 1 262 ? -19.484 5.832 7.934 1 87 262 GLU B N 1
ATOM 4534 C CA . GLU B 1 262 ? -18.312 5.414 7.172 1 87 262 GLU B CA 1
ATOM 4535 C C . GLU B 1 262 ? -17.797 4.055 7.645 1 87 262 GLU B C 1
ATOM 4537 O O . GLU B 1 262 ? -16.859 3.502 7.07 1 87 262 GLU B O 1
ATOM 4542 N N . ASN B 1 263 ? -18.344 3.422 8.57 1 82.38 263 ASN B N 1
ATOM 4543 C CA . ASN B 1 263 ? -17.953 2.119 9.102 1 82.38 263 ASN B CA 1
ATOM 4544 C C . ASN B 1 263 ? -16.453 2.072 9.43 1 82.38 263 ASN B C 1
ATOM 4546 O O . ASN B 1 263 ? -15.734 1.213 8.93 1 82.38 263 ASN B O 1
ATOM 4550 N N . LEU B 1 264 ? -16.031 2.879 10.375 1 90.69 264 LEU B N 1
ATOM 4551 C CA . LEU B 1 264 ? -14.648 2.961 10.812 1 90.69 264 LEU B CA 1
ATOM 4552 C C . LEU B 1 264 ? -14.234 1.699 11.562 1 90.69 264 LEU B C 1
ATOM 4554 O O . LEU B 1 264 ? -15.07 1.047 12.195 1 90.69 264 LEU B O 1
ATOM 4558 N N . SER B 1 265 ? -12.93 1.331 11.438 1 89.06 265 SER B N 1
ATOM 4559 C CA . SER B 1 265 ? -12.438 0.313 12.352 1 89.06 265 SER B CA 1
ATOM 4560 C C . SER B 1 265 ? -12.633 0.736 13.805 1 89.06 265 SER B C 1
ATOM 4562 O O . SER B 1 265 ? -12.523 1.92 14.133 1 89.06 265 SER B O 1
ATOM 4564 N N . PHE B 1 266 ? -12.883 -0.233 14.672 1 93.44 266 PHE B N 1
ATOM 4565 C CA . PHE B 1 266 ? -13.094 0.059 16.094 1 93.44 266 PHE B CA 1
ATOM 4566 C C . PHE B 1 266 ? -11.875 0.749 16.688 1 93.44 266 PHE B C 1
ATOM 4568 O O . PHE B 1 266 ? -12.008 1.699 17.453 1 93.44 266 PHE B O 1
ATOM 4575 N N . GLU B 1 267 ? -10.68 0.244 16.328 1 93.12 267 GLU B N 1
ATOM 4576 C CA . GLU B 1 267 ? -9.453 0.774 16.906 1 93.12 267 GLU B CA 1
ATOM 4577 C C . GLU B 1 267 ? -9.305 2.268 16.625 1 93.12 267 GLU B C 1
ATOM 4579 O O . GLU B 1 267 ? -8.984 3.047 17.516 1 93.12 267 GLU B O 1
ATOM 4584 N N . TYR B 1 268 ? -9.531 2.605 15.344 1 95.38 268 TYR B N 1
ATOM 4585 C CA . TYR B 1 268 ? -9.406 4 14.945 1 95.38 268 TYR B CA 1
ATOM 4586 C C . TYR B 1 268 ? -10.484 4.855 15.602 1 95.38 268 TYR B C 1
ATOM 4588 O O . TYR B 1 268 ? -10.188 5.922 16.156 1 95.38 268 TYR B O 1
ATOM 4596 N N . PHE B 1 269 ? -11.734 4.332 15.594 1 97.38 269 PHE B N 1
ATOM 4597 C CA . PHE B 1 269 ? -12.883 4.996 16.203 1 97.38 269 PHE B CA 1
ATOM 4598 C C . PHE B 1 269 ? -12.641 5.258 17.688 1 97.38 269 PHE B C 1
ATOM 4600 O O . PHE B 1 269 ? -12.781 6.391 18.141 1 97.38 269 PHE B O 1
ATOM 4607 N N . HIS B 1 270 ? -12.188 4.285 18.375 1 97.62 270 HIS B N 1
ATOM 4608 C CA . HIS B 1 270 ? -11.992 4.324 19.812 1 97.62 270 HIS B CA 1
ATOM 4609 C C . HIS B 1 270 ? -10.805 5.199 20.188 1 97.62 270 HIS B C 1
ATOM 4611 O O . HIS B 1 270 ? -10.867 5.969 21.141 1 97.62 270 HIS B O 1
ATOM 4617 N N . GLN B 1 271 ? -9.742 5.184 19.453 1 97.5 271 GLN B N 1
ATOM 4618 C CA . GLN B 1 271 ? -8.523 5.918 19.781 1 97.5 271 GLN B CA 1
ATOM 4619 C C . GLN B 1 271 ? -8.758 7.426 19.719 1 97.5 271 GLN B C 1
ATOM 4621 O O . GLN B 1 271 ? -8.25 8.172 20.562 1 97.5 271 GLN B O 1
ATOM 4626 N N . ILE B 1 272 ? -9.461 7.863 18.719 1 98.38 272 ILE B N 1
ATOM 4627 C CA . ILE B 1 272 ? -9.766 9.289 18.609 1 98.38 272 ILE B CA 1
ATOM 4628 C C . ILE B 1 272 ? -10.57 9.742 19.812 1 98.38 272 ILE B C 1
ATOM 4630 O O . ILE B 1 272 ? -10.305 10.812 20.375 1 98.38 272 ILE B O 1
ATOM 4634 N N . LEU B 1 273 ? -11.516 8.906 20.25 1 98.31 273 LEU B N 1
ATOM 4635 C CA . LEU B 1 273 ? -12.328 9.242 21.406 1 98.31 273 LEU B CA 1
ATOM 4636 C C . LEU B 1 273 ? -11.477 9.258 22.672 1 98.31 273 LEU B C 1
ATOM 4638 O O . LEU B 1 273 ? -11.719 10.062 23.578 1 98.31 273 LEU B O 1
ATOM 4642 N N . VAL B 1 274 ? -10.57 8.352 22.766 1 97.88 274 VAL B N 1
ATOM 4643 C CA . VAL B 1 274 ? -9.664 8.32 23.906 1 97.88 274 VAL B CA 1
ATOM 4644 C C . VAL B 1 274 ? -8.953 9.664 24.047 1 97.88 274 VAL B C 1
ATOM 4646 O O . VAL B 1 274 ? -8.844 10.211 25.141 1 97.88 274 VAL B O 1
ATOM 4649 N N . PHE B 1 275 ? -8.508 10.219 22.906 1 97.94 275 PHE B N 1
ATOM 4650 C CA . PHE B 1 275 ? -7.875 11.539 22.922 1 97.94 275 PHE B CA 1
ATOM 4651 C C . PHE B 1 275 ? -8.867 12.609 23.359 1 97.94 275 PHE B C 1
ATOM 4653 O O . PHE B 1 275 ? -8.578 13.406 24.25 1 97.94 275 PHE B O 1
ATOM 4660 N N . MET B 1 276 ? -10.047 12.555 22.766 1 97.94 276 MET B N 1
ATOM 4661 C CA . MET B 1 276 ? -11.047 13.602 22.969 1 97.94 276 MET B CA 1
ATOM 4662 C C . MET B 1 276 ? -11.484 13.664 24.422 1 97.94 276 MET B C 1
ATOM 4664 O O . MET B 1 276 ? -11.781 14.742 24.938 1 97.94 276 MET B O 1
ATOM 4668 N N . LEU B 1 277 ? -11.508 12.5 25.047 1 97.06 277 LEU B N 1
ATOM 4669 C CA . LEU B 1 277 ? -12.156 12.438 26.359 1 97.06 277 LEU B CA 1
ATOM 4670 C C . LEU B 1 277 ? -11.117 12.406 27.469 1 97.06 277 LEU B C 1
ATOM 4672 O O . LEU B 1 277 ? -11.469 12.359 28.656 1 97.06 277 LEU B O 1
ATOM 4676 N N . ARG B 1 278 ? -9.922 12.43 27.094 1 93.94 278 ARG B N 1
ATOM 4677 C CA . ARG B 1 278 ? -8.82 12.289 28.031 1 93.94 278 ARG B CA 1
ATOM 4678 C C . ARG B 1 278 ? -8.969 13.273 29.203 1 93.94 278 ARG B C 1
ATOM 4680 O O . ARG B 1 278 ? -8.766 12.906 30.359 1 93.94 278 ARG B O 1
ATOM 4687 N N . SER B 1 279 ? -9.375 14.508 28.938 1 91 279 SER B N 1
ATOM 4688 C CA . SER B 1 279 ? -9.445 15.531 29.984 1 91 279 SER B CA 1
ATOM 4689 C C . SER B 1 279 ? -10.852 15.625 30.562 1 91 279 SER B C 1
ATOM 4691 O O . SER B 1 279 ? -11.055 16.234 31.609 1 91 279 SER B O 1
ATOM 4693 N N . SER B 1 280 ? -11.781 15.086 29.891 1 92.12 280 SER B N 1
ATOM 4694 C CA . SER B 1 280 ? -13.164 15.266 30.297 1 92.12 280 SER B CA 1
ATOM 4695 C C . SER B 1 280 ? -13.625 14.156 31.234 1 92.12 280 SER B C 1
ATOM 4697 O O . SER B 1 280 ? -14.594 14.32 31.984 1 92.12 280 SER B O 1
ATOM 4699 N N . LEU B 1 281 ? -12.953 13.055 31.188 1 93.62 281 LEU B N 1
ATOM 4700 C CA . LEU B 1 281 ? -13.336 11.93 32.031 1 93.62 281 LEU B CA 1
ATOM 4701 C C . LEU B 1 281 ? -12.43 11.828 33.25 1 93.62 281 LEU B C 1
ATOM 4703 O O . LEU B 1 281 ? -11.219 12.039 33.156 1 93.62 281 LEU B O 1
ATOM 4707 N N . PRO B 1 282 ? -13.07 11.586 34.469 1 93.62 282 PRO B N 1
ATOM 4708 C CA . PRO B 1 282 ? -12.234 11.266 35.625 1 93.62 282 PRO B CA 1
ATOM 4709 C C . PRO B 1 282 ? -11.367 10.031 35.406 1 93.62 282 PRO B C 1
ATOM 4711 O O . PRO B 1 282 ? -11.695 9.18 34.562 1 93.62 282 PRO B O 1
ATOM 4714 N N . LYS B 1 283 ? -10.297 9.953 36.156 1 93.94 283 LYS B N 1
ATOM 4715 C CA . LYS B 1 283 ? -9.289 8.914 35.969 1 93.94 283 LYS B CA 1
ATOM 4716 C C . LYS B 1 283 ? -9.922 7.523 36 1 93.94 283 LYS B C 1
ATOM 4718 O O . LYS B 1 283 ? -9.625 6.684 35.125 1 93.94 283 LYS B O 1
ATOM 4723 N N . GLU B 1 284 ? -10.75 7.27 36.906 1 93.56 284 GLU B N 1
ATOM 4724 C CA . GLU B 1 284 ? -11.375 5.957 37.062 1 93.56 284 GLU B CA 1
ATOM 4725 C C . GLU B 1 284 ? -12.195 5.594 35.844 1 93.56 284 GLU B C 1
ATOM 4727 O O . GLU B 1 284 ? -12.109 4.469 35.344 1 93.56 284 GLU B O 1
ATOM 4732 N N . LYS B 1 285 ? -12.984 6.516 35.312 1 94.88 285 LYS B N 1
ATOM 4733 C CA . LYS B 1 285 ? -13.82 6.285 34.156 1 94.88 285 LYS B CA 1
ATOM 4734 C C . LYS B 1 285 ? -12.977 6.176 32.875 1 94.88 285 LYS B C 1
ATOM 4736 O O . LYS B 1 285 ? -13.312 5.41 31.969 1 94.88 285 LYS B O 1
ATOM 4741 N N . ARG B 1 286 ? -11.906 6.934 32.844 1 95.19 286 ARG B N 1
ATOM 4742 C CA . ARG B 1 286 ? -11 6.879 31.688 1 95.19 286 ARG B CA 1
ATOM 4743 C C . ARG B 1 286 ? -10.383 5.492 31.547 1 95.19 286 ARG B C 1
ATOM 4745 O O . ARG B 1 286 ? -10.25 4.977 30.438 1 95.19 286 ARG B O 1
ATOM 4752 N N . ASN B 1 287 ? -10.031 4.914 32.656 1 94.75 287 ASN B N 1
ATOM 4753 C CA . ASN B 1 287 ? -9.445 3.58 32.656 1 94.75 287 ASN B CA 1
ATOM 4754 C C . ASN B 1 287 ? -10.422 2.543 32.094 1 94.75 287 ASN B C 1
ATOM 4756 O O . ASN B 1 287 ? -10.023 1.648 31.344 1 94.75 287 ASN B O 1
ATOM 4760 N N . ILE B 1 288 ? -11.648 2.674 32.531 1 95.06 288 ILE B N 1
ATOM 4761 C CA . ILE B 1 288 ? -12.68 1.774 32.031 1 95.06 288 ILE B CA 1
ATOM 4762 C C . ILE B 1 288 ? -12.883 1.993 30.531 1 95.06 288 ILE B C 1
ATOM 4764 O O . ILE B 1 288 ? -12.898 1.035 29.75 1 95.06 288 ILE B O 1
ATOM 4768 N N . PHE B 1 289 ? -12.969 3.213 30.141 1 96.94 289 PHE B N 1
ATOM 4769 C CA . PHE B 1 289 ? -13.227 3.576 28.75 1 96.94 289 PHE B CA 1
ATOM 4770 C C . PHE B 1 289 ? -12.133 3.033 27.844 1 96.94 289 PHE B C 1
ATOM 4772 O O . PHE B 1 289 ? -12.422 2.508 26.766 1 96.94 289 PHE B O 1
ATOM 4779 N N . ASN B 1 290 ? -10.875 3.164 28.266 1 95.69 290 ASN B N 1
ATOM 4780 C CA . ASN B 1 290 ? -9.711 2.783 27.469 1 95.69 290 ASN B CA 1
ATOM 4781 C C . ASN B 1 290 ? -9.664 1.278 27.234 1 95.69 290 ASN B C 1
ATOM 4783 O O . ASN B 1 290 ? -8.992 0.814 26.312 1 95.69 290 ASN B O 1
ATOM 4787 N N . CYS B 1 291 ? -10.484 0.507 27.953 1 95.31 291 CYS B N 1
ATOM 4788 C CA . CYS B 1 291 ? -10.406 -0.948 27.875 1 95.31 291 CYS B CA 1
ATOM 4789 C C . CYS B 1 291 ? -11.586 -1.512 27.094 1 95.31 291 CYS B C 1
ATOM 4791 O O . CYS B 1 291 ? -11.68 -2.723 26.891 1 95.31 291 CYS B O 1
ATOM 4793 N N . LEU B 1 292 ? -12.414 -0.616 26.656 1 95.31 292 LEU B N 1
ATOM 4794 C CA . LEU B 1 292 ? -13.57 -1.097 25.906 1 95.31 292 LEU B CA 1
ATOM 4795 C C . LEU B 1 292 ? -13.125 -1.752 24.594 1 95.31 292 LEU B C 1
ATOM 4797 O O . LEU B 1 292 ? -12.086 -1.398 24.047 1 95.31 292 LEU B O 1
ATOM 4801 N N . LYS B 1 293 ? -13.961 -2.711 24.047 1 92.69 293 LYS B N 1
ATOM 4802 C CA . LYS B 1 293 ? -13.453 -3.562 22.984 1 92.69 293 LYS B CA 1
ATOM 4803 C C . LYS B 1 293 ? -14.344 -3.484 21.734 1 92.69 293 LYS B C 1
ATOM 4805 O O . LYS B 1 293 ? -14.016 -4.047 20.703 1 92.69 293 LYS B O 1
ATOM 4810 N N . ASN B 1 294 ? -15.484 -2.836 21.859 1 92.56 294 ASN B N 1
ATOM 4811 C CA . ASN B 1 294 ? -16.344 -2.723 20.672 1 92.56 294 ASN B CA 1
ATOM 4812 C C . ASN B 1 294 ? -17.156 -1.428 20.703 1 92.56 294 ASN B C 1
ATOM 4814 O O . ASN B 1 294 ? -17.281 -0.788 21.734 1 92.56 294 ASN B O 1
ATOM 4818 N N . SER B 1 295 ? -17.688 -1.106 19.531 1 93.69 295 SER B N 1
ATOM 4819 C CA . SER B 1 295 ? -18.344 0.179 19.312 1 93.69 295 SER B CA 1
ATOM 4820 C C . SER B 1 295 ? -19.609 0.305 20.172 1 93.69 295 SER B C 1
ATOM 4822 O O . SER B 1 295 ? -19.922 1.391 20.656 1 93.69 295 SER B O 1
ATOM 4824 N N . ASN B 1 296 ? -20.281 -0.784 20.281 1 93.56 296 ASN B N 1
ATOM 4825 C CA . ASN B 1 296 ? -21.5 -0.757 21.094 1 93.56 296 ASN B CA 1
ATOM 4826 C C . ASN B 1 296 ? -21.188 -0.414 22.547 1 93.56 296 ASN B C 1
ATOM 4828 O O . ASN B 1 296 ? -21.906 0.376 23.172 1 93.56 296 ASN B O 1
ATOM 4832 N N . ASP B 1 297 ? -20.172 -1.028 23.094 1 96 297 ASP B N 1
ATOM 4833 C CA . ASP B 1 297 ? -19.766 -0.748 24.469 1 96 297 ASP B CA 1
ATOM 4834 C C . ASP B 1 297 ? -19.344 0.711 24.641 1 96 297 ASP B C 1
ATOM 4836 O O . ASP B 1 297 ? -19.609 1.325 25.672 1 96 297 ASP B O 1
ATOM 4840 N N . VAL B 1 298 ? -18.719 1.246 23.656 1 97.25 298 VAL B N 1
ATOM 4841 C CA . VAL B 1 298 ? -18.312 2.646 23.672 1 97.25 298 VAL B CA 1
ATOM 4842 C C . VAL B 1 298 ? -19.547 3.549 23.734 1 97.25 298 VAL B C 1
ATOM 4844 O O . VAL B 1 298 ? -19.609 4.457 24.562 1 97.25 298 VAL B O 1
ATOM 4847 N N . ARG B 1 299 ? -20.5 3.328 22.891 1 95.31 299 ARG B N 1
ATOM 4848 C CA . ARG B 1 299 ? -21.703 4.141 22.844 1 95.31 299 ARG B CA 1
ATOM 4849 C C . ARG B 1 299 ? -22.469 4.07 24.156 1 95.31 299 ARG B C 1
ATOM 4851 O O . ARG B 1 299 ? -22.969 5.082 24.641 1 95.31 299 ARG B O 1
ATOM 4858 N N . ASN B 1 300 ? -22.547 2.852 24.672 1 95.44 300 ASN B N 1
ATOM 4859 C CA . ASN B 1 300 ? -23.234 2.678 25.953 1 95.44 300 ASN B CA 1
ATOM 4860 C C . ASN B 1 300 ? -22.531 3.443 27.078 1 95.44 300 ASN B C 1
ATOM 4862 O O . ASN B 1 300 ? -23.188 4.082 27.906 1 95.44 300 ASN B O 1
ATOM 4866 N N . PHE B 1 301 ? -21.266 3.299 27.094 1 97 301 PHE B N 1
ATOM 4867 C CA . PHE B 1 301 ? -20.469 4.008 28.094 1 97 301 PHE B CA 1
ATOM 4868 C C . PHE B 1 301 ? -20.719 5.508 28.016 1 97 301 PHE B C 1
ATOM 4870 O O . PHE B 1 301 ? -20.922 6.168 29.031 1 97 301 PHE B O 1
ATOM 4877 N N . LEU B 1 302 ? -20.656 6.047 26.766 1 96.75 302 LEU B N 1
ATOM 4878 C CA . LEU B 1 302 ? -20.812 7.48 26.562 1 96.75 302 LEU B CA 1
ATOM 4879 C C . LEU B 1 302 ? -22.219 7.938 26.984 1 96.75 302 LEU B C 1
ATOM 4881 O O . LEU B 1 302 ? -22.375 9 27.594 1 96.75 302 LEU B O 1
ATOM 4885 N N . LYS B 1 303 ? -23.188 7.203 26.656 1 94.62 303 LYS B N 1
ATOM 4886 C CA . LYS B 1 303 ? -24.562 7.523 27.031 1 94.62 303 LYS B CA 1
ATOM 4887 C C . LYS B 1 303 ? -24.703 7.605 28.547 1 94.62 303 LYS B C 1
ATOM 4889 O O . LYS B 1 303 ? -25.328 8.523 29.078 1 94.62 303 LYS B O 1
ATOM 4894 N N . GLU B 1 304 ? -24.078 6.742 29.25 1 92.94 304 GLU B N 1
ATOM 4895 C CA . GLU B 1 304 ? -24.25 6.598 30.703 1 92.94 304 GLU B CA 1
ATOM 4896 C C . GLU B 1 304 ? -23.375 7.594 31.453 1 92.94 304 GLU B C 1
ATOM 4898 O O . GLU B 1 304 ? -23.797 8.172 32.469 1 92.94 304 GLU B O 1
ATOM 4903 N N . PHE B 1 305 ? -22.172 7.805 30.984 1 89.38 305 PHE B N 1
ATOM 4904 C CA . PHE B 1 305 ? -21.203 8.445 31.875 1 89.38 305 PHE B CA 1
ATOM 4905 C C . PHE B 1 305 ? -20.75 9.781 31.297 1 89.38 305 PHE B C 1
ATOM 4907 O O . PHE B 1 305 ? -20.078 10.562 31.984 1 89.38 305 PHE B O 1
ATOM 4914 N N . TYR B 1 306 ? -21.125 10.07 30.016 1 89.12 306 TYR B N 1
ATOM 4915 C CA . TYR B 1 306 ? -20.594 11.289 29.406 1 89.12 306 TYR B CA 1
ATOM 4916 C C . TYR B 1 306 ? -21.719 12.242 29.016 1 89.12 306 TYR B C 1
ATOM 4918 O O . TYR B 1 306 ? -21.641 13.445 29.281 1 89.12 306 TYR B O 1
ATOM 4926 N N . PHE B 1 307 ? -22.75 11.734 28.469 1 87.62 307 PHE B N 1
ATOM 4927 C CA . PHE B 1 307 ? -23.812 12.602 28 1 87.62 307 PHE B CA 1
ATOM 4928 C C . PHE B 1 307 ? -24.844 12.852 29.094 1 87.62 307 PHE B C 1
ATOM 4930 O O . PHE B 1 307 ? -25.531 13.875 29.078 1 87.62 307 PHE B O 1
ATOM 4937 N N . ASP B 1 308 ? -25.047 11.898 29.906 1 76.88 308 ASP B N 1
ATOM 4938 C CA . ASP B 1 308 ? -26.016 12.062 30.984 1 76.88 308 ASP B CA 1
ATOM 4939 C C . ASP B 1 308 ? -25.375 12.719 32.219 1 76.88 308 ASP B C 1
ATOM 4941 O O . ASP B 1 308 ? -24.172 12.539 32.469 1 76.88 308 ASP B O 1
#